Protein AF-W7MXP5-F1 (afdb_monomer)

Secondary structure (DSSP, 8-state):
-----------SSSTTSPBS-STT-EEE---EEEEEHHHH-S-HHHHTSTT---TTSEEE-SSSEEHHHHHHHTTSS-SSSTTSTTSTTTTTT---GGGGS-EEEEEEEEB---TT-EEEEE-S--BSBEEEEETTEEEE-TTTSBSTT---EEE-TTT--SEEEEEEEE----TTTS-----TTSSPPPTTTT-EE-S--EEEEE-SEEE---EEEEEE-S-GGG-SS-EEEEEEEEEEEE-SSS-EEEEEEEEEE-TTS-EEEEEEEEEEE-TT-EEEEEEEEEEES------TTTS----EEEEEEEEETTEEEEEPPPEEE----EEEEE-TTS-EEEEETTEEE---EEE----TT----HHHHHHHHHHHHHTT--EEE-

Solvent-accessible surface area (backbone atoms only — not comparable to full-atom values): 21245 Å² total; per-residue (Å²): 141,80,84,81,80,77,80,74,84,83,79,83,81,82,75,81,67,50,46,31,78,45,50,33,32,67,33,60,46,64,39,32,40,34,44,51,32,92,80,75,48,95,54,69,38,64,64,3,31,66,87,64,87,58,90,89,46,47,66,19,84,43,44,45,28,10,56,56,30,30,39,42,66,54,58,82,45,51,57,65,60,89,87,3,47,73,29,87,64,44,56,80,71,50,83,41,71,76,39,76,46,45,34,33,37,32,42,73,48,34,35,77,74,50,98,76,49,37,35,29,44,33,44,52,14,31,16,24,21,28,33,33,23,40,55,51,35,77,79,41,43,45,78,79,41,38,27,25,75,41,58,50,78,43,82,38,51,92,63,66,46,57,65,34,11,41,26,41,36,28,39,55,42,44,82,94,83,38,64,51,70,78,60,85,84,80,52,81,82,47,72,33,47,49,15,24,39,52,32,49,38,28,38,34,20,21,25,52,39,42,65,51,74,78,48,72,50,67,46,60,72,50,61,55,92,82,44,96,78,40,53,31,44,35,33,44,32,31,42,37,33,32,72,38,92,49,66,47,64,33,38,40,39,36,44,32,25,40,62,89,69,45,84,70,47,76,46,76,48,80,48,75,39,51,48,61,30,69,49,76,46,76,50,76,46,79,40,71,66,62,72,56,35,40,60,81,93,75,47,55,72,40,42,30,36,37,33,45,35,34,26,46,87,92,45,69,13,18,32,54,67,79,44,73,48,60,48,59,49,77,51,73,46,68,49,101,82,70,47,82,44,39,27,49,53,67,41,78,49,86,89,37,65,50,80,55,80,76,52,80,44,52,64,86,50,74,66,59,51,50,51,55,57,46,50,41,50,76,73,72,34,82,46,75,43,120

Structure (mmCIF, N/CA/C/O backbone):
data_AF-W7MXP5-F1
#
_entry.id   AF-W7MXP5-F1
#
loop_
_atom_site.group_PDB
_atom_site.id
_atom_site.type_symbol
_atom_site.label_atom_id
_atom_site.label_alt_id
_atom_site.label_comp_id
_atom_site.label_asym_id
_atom_site.label_entity_id
_atom_site.label_seq_id
_atom_site.pdbx_PDB_ins_code
_atom_site.Cartn_x
_atom_site.Cartn_y
_atom_site.Cartn_z
_atom_site.occupancy
_atom_site.B_iso_or_equiv
_atom_site.auth_seq_id
_atom_site.auth_comp_id
_atom_site.auth_asym_id
_atom_site.auth_atom_id
_atom_site.pdbx_PDB_model_num
ATOM 1 N N . MET A 1 1 ? 37.528 -31.551 -16.455 1.00 34.97 1 MET A N 1
ATOM 2 C CA . MET A 1 1 ? 36.136 -32.044 -16.359 1.00 34.97 1 MET A CA 1
ATOM 3 C C . MET A 1 1 ? 35.472 -31.320 -15.205 1.00 34.97 1 MET A C 1
ATOM 5 O O . MET A 1 1 ? 35.568 -31.759 -14.070 1.00 34.97 1 MET A O 1
ATOM 9 N N . THR A 1 2 ? 34.897 -30.157 -15.481 1.00 30.91 2 THR A N 1
ATOM 10 C CA . THR A 1 2 ? 34.228 -29.304 -14.494 1.00 30.91 2 THR A CA 1
ATOM 11 C C . THR A 1 2 ? 32.739 -29.361 -14.798 1.00 30.91 2 THR A C 1
ATOM 13 O O . THR A 1 2 ? 32.314 -29.047 -15.907 1.00 30.91 2 THR A O 1
ATOM 16 N N . ALA A 1 3 ? 31.976 -29.883 -13.841 1.00 29.98 3 ALA A N 1
ATOM 17 C CA . ALA A 1 3 ? 30.551 -30.130 -13.967 1.00 29.98 3 ALA A CA 1
ATOM 18 C C . ALA A 1 3 ? 29.785 -28.803 -14.047 1.00 29.98 3 ALA A C 1
ATOM 20 O O . ALA A 1 3 ? 29.815 -28.001 -13.115 1.00 29.98 3 ALA A O 1
ATOM 21 N N . PHE A 1 4 ? 29.094 -28.590 -15.164 1.00 31.03 4 PHE A N 1
ATOM 22 C CA . PHE A 1 4 ? 28.053 -27.579 -15.289 1.00 31.03 4 PHE A CA 1
ATOM 23 C C . PHE A 1 4 ? 26.874 -27.995 -14.400 1.00 31.03 4 PHE A C 1
ATOM 25 O O . PHE A 1 4 ? 26.200 -28.984 -14.686 1.00 31.03 4 PHE A O 1
ATOM 32 N N . LEU A 1 5 ? 26.622 -27.250 -13.321 1.00 33.06 5 LEU A N 1
ATOM 33 C CA . LEU A 1 5 ? 25.333 -27.294 -12.636 1.00 33.06 5 LEU A CA 1
ATOM 34 C C . LEU A 1 5 ? 24.306 -26.595 -13.534 1.00 33.06 5 LEU A C 1
ATOM 36 O O . LEU A 1 5 ? 24.202 -25.371 -13.559 1.00 33.06 5 LEU A O 1
ATOM 40 N N . THR A 1 6 ? 23.540 -27.379 -14.283 1.00 29.95 6 THR A N 1
ATOM 41 C CA . THR A 1 6 ? 22.266 -26.940 -14.853 1.00 29.95 6 THR A CA 1
ATOM 42 C C . THR A 1 6 ? 21.309 -26.608 -13.711 1.00 29.95 6 THR A C 1
ATOM 44 O O . THR A 1 6 ? 20.747 -27.506 -13.082 1.00 29.95 6 THR A O 1
ATOM 47 N N . PHE A 1 7 ? 21.116 -25.317 -13.442 1.00 34.75 7 PHE A N 1
ATOM 48 C CA . PHE A 1 7 ? 19.950 -24.829 -12.712 1.00 34.75 7 PHE A CA 1
ATOM 49 C C . PHE A 1 7 ? 18.718 -25.104 -13.583 1.00 34.75 7 PHE A C 1
ATOM 51 O O . PHE A 1 7 ? 18.437 -24.383 -14.538 1.00 34.75 7 PHE A O 1
ATOM 58 N N . LEU A 1 8 ? 18.005 -26.194 -13.295 1.00 33.94 8 LEU A N 1
ATOM 59 C CA . LEU A 1 8 ? 16.659 -26.382 -13.821 1.00 33.94 8 LEU A CA 1
ATOM 60 C C . LEU A 1 8 ? 15.770 -25.274 -13.242 1.00 33.94 8 LEU A C 1
ATOM 62 O O . LEU A 1 8 ? 15.568 -25.203 -12.030 1.00 33.94 8 LEU A O 1
ATOM 66 N N . PHE A 1 9 ? 15.228 -24.433 -14.121 1.00 36.34 9 PHE A N 1
ATOM 67 C CA . PHE A 1 9 ? 14.151 -23.501 -13.811 1.00 36.34 9 PHE A CA 1
ATOM 68 C C . PHE A 1 9 ? 12.922 -24.275 -13.313 1.00 36.34 9 PHE A C 1
ATOM 70 O O . PHE A 1 9 ? 12.105 -24.771 -14.085 1.00 36.34 9 PHE A O 1
ATOM 77 N N . LEU A 1 10 ? 12.778 -24.375 -11.994 1.00 35.78 10 LEU A N 1
ATOM 78 C CA . LEU A 1 10 ? 11.528 -24.729 -11.326 1.00 35.78 10 LEU A CA 1
ATOM 79 C C . LEU A 1 10 ? 10.696 -23.447 -11.147 1.00 35.78 10 LEU A C 1
ATOM 81 O O . LEU A 1 10 ? 10.551 -22.940 -10.041 1.00 35.78 10 LEU A O 1
ATOM 85 N N . THR A 1 11 ? 10.161 -22.882 -12.233 1.00 39.44 11 THR A N 1
ATOM 86 C CA . THR A 1 11 ? 9.322 -21.660 -12.173 1.00 39.44 11 THR A CA 1
ATOM 87 C C . THR A 1 11 ? 7.849 -21.880 -12.523 1.00 39.44 11 THR A C 1
ATOM 89 O O . THR A 1 11 ? 7.087 -20.921 -12.578 1.00 39.44 11 THR A O 1
ATOM 92 N N . ALA A 1 12 ? 7.386 -23.127 -12.667 1.00 37.94 12 ALA A N 1
ATOM 93 C CA . ALA A 1 12 ? 5.994 -23.403 -13.053 1.00 37.94 12 ALA A CA 1
ATOM 94 C C . ALA A 1 12 ? 5.038 -23.811 -11.906 1.00 37.94 12 ALA A C 1
ATOM 96 O O . ALA A 1 12 ? 3.853 -24.000 -12.156 1.00 37.94 12 ALA A O 1
ATOM 97 N N . ALA A 1 13 ? 5.491 -23.953 -10.652 1.00 36.38 13 ALA A N 1
ATOM 98 C CA . ALA A 1 13 ? 4.709 -24.671 -9.626 1.00 36.38 13 ALA A CA 1
ATOM 99 C C . ALA A 1 13 ? 4.120 -23.827 -8.470 1.00 36.38 13 ALA A C 1
ATOM 101 O O . ALA A 1 13 ? 3.529 -24.397 -7.554 1.00 36.38 13 ALA A O 1
ATOM 102 N N . ILE A 1 14 ? 4.240 -22.492 -8.474 1.00 43.97 14 ILE A N 1
ATOM 103 C CA . ILE A 1 14 ? 3.737 -21.650 -7.359 1.00 43.97 14 ILE A CA 1
ATOM 104 C C . ILE A 1 14 ? 2.346 -21.035 -7.642 1.00 43.97 14 ILE A C 1
ATOM 106 O O . ILE A 1 14 ? 1.658 -20.605 -6.715 1.00 43.97 14 ILE A O 1
ATOM 110 N N . TYR A 1 15 ? 1.851 -21.065 -8.883 1.00 56.19 15 TYR A N 1
ATOM 111 C CA . TYR A 1 15 ? 0.703 -20.241 -9.310 1.00 56.19 15 TYR A CA 1
ATOM 112 C C . TYR A 1 15 ? -0.661 -20.938 -9.364 1.00 56.19 15 TYR A C 1
ATOM 114 O O . TYR A 1 15 ? -1.558 -20.482 -10.070 1.00 56.19 15 TYR A O 1
ATOM 122 N N . ASP A 1 16 ? -0.857 -22.018 -8.604 1.00 64.75 16 ASP A N 1
ATOM 123 C CA . ASP A 1 16 ? -2.098 -22.803 -8.705 1.00 64.75 16 ASP A CA 1
ATOM 124 C C . ASP A 1 16 ? -3.164 -22.452 -7.650 1.00 64.75 16 ASP A C 1
ATOM 126 O O . ASP A 1 16 ? -4.319 -22.876 -7.739 1.00 64.75 16 ASP A O 1
ATOM 130 N N . LYS A 1 17 ? -2.813 -21.650 -6.635 1.00 86.56 17 LYS A N 1
ATOM 131 C CA . LYS A 1 17 ? -3.762 -21.279 -5.577 1.00 86.56 17 LYS A CA 1
ATOM 132 C C . LYS A 1 17 ? -4.611 -20.073 -5.994 1.00 86.56 17 LYS A C 1
ATOM 134 O O . LYS A 1 17 ? -4.051 -19.056 -6.401 1.00 86.56 17 LYS A O 1
ATOM 139 N N . PRO A 1 18 ? -5.949 -20.144 -5.858 1.00 93.69 18 PRO A N 1
ATOM 140 C CA . PRO A 1 18 ? -6.801 -18.994 -6.114 1.00 93.69 18 PRO A CA 1
ATOM 141 C C . PRO A 1 18 ? -6.490 -17.853 -5.138 1.00 93.69 18 PRO A C 1
ATOM 143 O O . PRO A 1 18 ? -6.219 -18.095 -3.961 1.00 93.69 18 PRO A O 1
ATOM 146 N N . LEU A 1 19 ? -6.555 -16.616 -5.627 1.00 96.31 19 LEU A N 1
ATOM 147 C CA . LEU A 1 19 ? -6.454 -15.412 -4.803 1.00 96.31 19 LEU A CA 1
ATOM 148 C C . LEU A 1 19 ? -7.795 -15.120 -4.112 1.00 96.31 19 LEU A C 1
ATOM 150 O O . LEU A 1 19 ? -8.854 -15.556 -4.569 1.00 96.31 19 LEU A O 1
ATOM 154 N N . ALA A 1 20 ? -7.750 -14.355 -3.019 1.00 94.56 20 ALA A N 1
ATOM 155 C CA . ALA A 1 20 ? -8.913 -13.801 -2.327 1.00 94.56 20 ALA A CA 1
ATOM 156 C C . ALA A 1 20 ? -9.969 -14.860 -1.946 1.00 94.56 20 ALA A C 1
ATOM 158 O O . ALA A 1 20 ? -11.163 -14.714 -2.200 1.00 94.56 20 ALA A O 1
ATOM 159 N N . THR A 1 21 ? -9.526 -15.960 -1.336 1.00 93.88 21 THR A N 1
ATOM 160 C CA . THR A 1 21 ? -10.327 -17.191 -1.173 1.00 93.88 21 THR A CA 1
ATOM 161 C C . THR A 1 21 ? -11.456 -17.119 -0.148 1.00 93.88 21 THR A C 1
ATOM 163 O O . THR A 1 21 ? -12.366 -17.947 -0.183 1.00 93.88 21 THR A O 1
ATOM 166 N N . TRP A 1 22 ? -11.461 -16.126 0.741 1.00 93.94 22 TRP A N 1
ATOM 167 C CA . TRP A 1 22 ? -12.543 -15.900 1.702 1.00 93.94 22 TRP A CA 1
ATOM 168 C C . TRP A 1 22 ? -12.867 -14.407 1.840 1.00 93.94 22 TRP A C 1
ATOM 170 O O . TRP A 1 22 ? -12.091 -13.557 1.404 1.00 93.94 22 TRP A O 1
ATOM 180 N N . PRO A 1 23 ? -14.040 -14.045 2.380 1.00 95.56 23 PRO A N 1
ATOM 181 C CA . PRO A 1 23 ? -14.443 -12.645 2.496 1.00 95.56 23 PRO A CA 1
ATOM 182 C C . PRO A 1 23 ? -13.490 -11.877 3.408 1.00 95.56 23 PRO A C 1
ATOM 184 O O . PRO A 1 23 ? -13.128 -12.383 4.463 1.00 95.56 23 PRO A O 1
ATOM 187 N N . GLY A 1 24 ? -13.074 -10.684 2.994 1.00 94.62 24 GLY A N 1
ATOM 188 C CA . GLY A 1 24 ? -12.049 -9.869 3.647 1.00 94.62 24 GLY A CA 1
ATOM 189 C C . GLY A 1 24 ? -10.607 -10.250 3.315 1.00 94.62 24 GLY A C 1
ATOM 190 O O . GLY A 1 24 ? -9.696 -9.474 3.595 1.00 94.62 24 GLY A O 1
ATOM 191 N N . LYS A 1 25 ? -10.372 -11.401 2.666 1.00 95.12 25 LYS A N 1
ATOM 192 C CA . LYS A 1 25 ? -9.040 -11.748 2.169 1.00 95.12 25 LYS A CA 1
ATOM 193 C C . LYS A 1 25 ? -8.654 -10.800 1.041 1.00 95.12 25 LYS A C 1
ATOM 195 O O . LYS A 1 25 ? -9.406 -10.622 0.082 1.00 95.12 25 LYS A O 1
ATOM 200 N N . GLN A 1 26 ? -7.467 -10.228 1.184 1.00 95.19 26 GLN A N 1
ATOM 201 C CA . GLN A 1 26 ? -6.801 -9.389 0.206 1.00 95.19 26 GLN A CA 1
ATOM 202 C C . GLN A 1 26 ? -5.451 -10.035 -0.106 1.00 95.19 26 GLN A C 1
ATOM 204 O O . GLN A 1 26 ? -4.654 -10.255 0.808 1.00 95.19 26 GLN A O 1
ATOM 209 N N . ASP A 1 27 ? -5.225 -10.373 -1.371 1.00 97.12 27 ASP A N 1
ATOM 210 C CA . ASP A 1 27 ? -3.981 -10.982 -1.841 1.00 97.12 27 ASP A CA 1
ATOM 211 C C . ASP A 1 27 ? -3.357 -10.116 -2.931 1.00 97.12 27 ASP A C 1
ATOM 213 O O . ASP A 1 27 ? -4.060 -9.622 -3.814 1.00 97.12 27 ASP A O 1
ATOM 217 N N . ALA A 1 28 ? -2.042 -9.914 -2.856 1.00 97.25 28 ALA A N 1
ATOM 218 C CA . ALA A 1 28 ? -1.290 -9.222 -3.893 1.00 97.25 28 ALA A CA 1
ATOM 219 C C . ALA A 1 28 ? -1.193 -10.076 -5.159 1.00 97.25 28 ALA A C 1
ATOM 221 O O . ALA A 1 28 ? -1.107 -11.304 -5.085 1.00 97.25 28 ALA A O 1
ATOM 222 N N . ILE A 1 29 ? -1.165 -9.413 -6.314 1.00 97.88 29 ILE A N 1
ATOM 223 C CA . ILE A 1 29 ? -0.687 -10.030 -7.548 1.00 97.88 29 ILE A CA 1
ATOM 224 C C . ILE A 1 29 ? 0.776 -10.440 -7.308 1.00 97.88 29 ILE A C 1
ATOM 226 O O . ILE A 1 29 ? 1.574 -9.582 -6.941 1.00 97.88 29 ILE A O 1
ATOM 230 N N . PRO A 1 30 ? 1.132 -11.731 -7.420 1.00 96.19 30 PRO A N 1
ATOM 231 C CA . PRO A 1 30 ? 2.368 -12.236 -6.817 1.00 96.19 30 PRO A CA 1
ATOM 232 C C . PRO A 1 30 ? 3.638 -11.972 -7.637 1.00 96.19 30 PRO A C 1
ATOM 234 O O . PRO A 1 30 ? 4.730 -11.989 -7.076 1.00 96.19 30 PRO A O 1
ATOM 237 N N . ASN A 1 31 ? 3.508 -11.784 -8.949 1.00 97.44 31 ASN A N 1
ATOM 238 C CA . ASN A 1 31 ? 4.609 -11.630 -9.901 1.00 97.44 31 ASN A CA 1
ATOM 239 C C . ASN A 1 31 ? 4.117 -10.909 -11.160 1.00 97.44 31 ASN A C 1
ATOM 241 O O . ASN A 1 31 ? 2.904 -10.749 -11.344 1.00 97.44 31 ASN A O 1
ATOM 245 N N . TRP A 1 32 ? 5.048 -10.575 -12.051 1.00 98.50 32 TRP A N 1
ATOM 246 C CA . TRP A 1 32 ? 4.729 -9.949 -13.325 1.00 98.50 32 TRP A CA 1
ATOM 247 C C . TRP A 1 32 ? 5.527 -10.538 -14.485 1.00 98.50 32 TRP A C 1
ATOM 249 O O . TRP A 1 32 ? 6.757 -10.546 -14.458 1.00 98.50 32 TRP A O 1
ATOM 259 N N . ASP A 1 33 ? 4.811 -10.909 -15.544 1.00 98.69 33 ASP A N 1
ATOM 260 C CA . ASP A 1 33 ? 5.375 -10.973 -16.887 1.00 98.69 33 ASP A CA 1
ATOM 261 C C . ASP A 1 33 ? 5.324 -9.562 -17.470 1.00 98.69 33 ASP A C 1
ATOM 263 O O . ASP A 1 33 ? 4.262 -8.937 -17.459 1.00 98.69 33 ASP A O 1
ATOM 267 N N . PHE A 1 34 ? 6.422 -9.021 -17.984 1.00 98.62 34 PHE A N 1
ATOM 268 C CA . PHE A 1 34 ? 6.427 -7.640 -18.465 1.00 98.62 34 PHE A CA 1
ATOM 269 C C . PHE A 1 34 ? 7.252 -7.443 -19.735 1.00 98.62 34 PHE A C 1
ATOM 271 O O . PHE A 1 34 ? 8.205 -8.166 -20.014 1.00 98.62 34 PHE A O 1
ATOM 278 N N . GLN A 1 35 ? 6.833 -6.486 -20.564 1.00 98.19 35 GLN A N 1
ATOM 279 C CA . GLN A 1 35 ? 7.491 -6.193 -21.838 1.00 98.19 35 GLN A CA 1
ATOM 280 C C . GLN A 1 35 ? 7.094 -4.808 -22.367 1.00 98.19 35 GLN A C 1
ATOM 282 O O . GLN A 1 35 ? 6.032 -4.273 -22.038 1.00 98.19 35 GLN A O 1
ATOM 287 N N . GLN A 1 36 ? 7.927 -4.234 -23.235 1.00 97.88 36 GLN A N 1
ATOM 288 C CA . GLN A 1 36 ? 7.566 -3.054 -24.019 1.00 97.88 36 GLN A CA 1
ATOM 289 C C . GLN A 1 36 ? 6.333 -3.347 -24.873 1.00 97.88 36 GLN A C 1
ATOM 291 O O . GLN A 1 36 ? 6.304 -4.332 -25.614 1.00 97.88 36 GLN A O 1
ATOM 296 N N . LEU A 1 37 ? 5.332 -2.462 -24.841 1.00 97.19 37 LEU A N 1
ATOM 297 C CA . LEU A 1 37 ? 4.074 -2.677 -25.564 1.00 97.19 37 LEU A CA 1
ATOM 298 C C . LEU A 1 37 ? 4.307 -2.889 -27.071 1.00 97.19 37 LEU A C 1
ATOM 300 O O . LEU A 1 37 ? 3.682 -3.754 -27.685 1.00 97.19 37 LEU A O 1
ATOM 304 N N . CYS A 1 38 ? 5.248 -2.142 -27.656 1.00 95.19 38 CYS A N 1
ATOM 305 C CA . CYS A 1 38 ? 5.576 -2.202 -29.082 1.00 95.19 38 CYS A CA 1
ATOM 306 C C . CYS A 1 38 ? 6.103 -3.567 -29.553 1.00 95.19 38 CYS A C 1
ATOM 308 O O . CYS A 1 38 ? 5.984 -3.868 -30.739 1.00 95.19 38 CYS A O 1
ATOM 310 N N . LYS A 1 39 ? 6.642 -4.394 -28.649 1.00 96.19 39 LYS A N 1
ATOM 311 C CA . LYS A 1 39 ? 7.158 -5.732 -28.964 1.00 96.19 39 LYS A CA 1
ATOM 312 C C . LYS A 1 39 ? 6.086 -6.819 -28.932 1.00 96.19 39 LYS A C 1
ATOM 314 O O . LYS A 1 39 ? 6.329 -7.903 -29.446 1.00 96.19 39 LYS A O 1
ATOM 319 N N . VAL A 1 40 ? 4.927 -6.554 -28.323 1.00 95.12 40 VAL A N 1
ATOM 320 C CA . VAL A 1 40 ? 3.973 -7.620 -27.970 1.00 95.12 40 VAL A CA 1
ATOM 321 C C . VAL A 1 40 ? 2.588 -7.444 -28.571 1.00 95.12 40 VAL A C 1
ATOM 323 O O . VAL A 1 40 ? 1.967 -8.437 -28.932 1.00 95.12 40 VAL A O 1
ATOM 326 N N . SER A 1 41 ? 2.067 -6.219 -28.696 1.00 90.44 41 SER A N 1
ATOM 327 C CA . SER A 1 41 ? 0.745 -6.007 -29.297 1.00 90.44 41 SER A CA 1
ATOM 328 C C . SER A 1 41 ? 0.435 -4.532 -29.541 1.00 90.44 41 SER A C 1
ATOM 330 O O . SER A 1 41 ? 0.835 -3.658 -28.777 1.00 90.44 41 SER A O 1
ATOM 332 N N . LYS A 1 42 ? -0.397 -4.257 -30.553 1.00 85.38 42 LYS A N 1
ATOM 3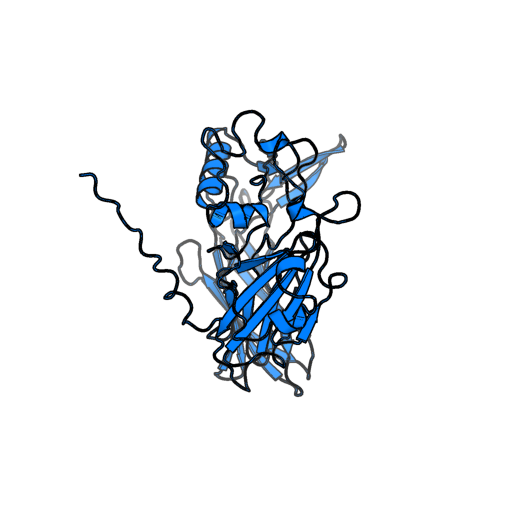33 C CA . LYS A 1 42 ? -1.090 -2.962 -30.705 1.00 85.38 42 LYS A CA 1
ATOM 334 C C . LYS A 1 42 ? -2.437 -2.911 -29.970 1.00 85.38 42 LYS A C 1
ATOM 336 O O . LYS A 1 42 ? -2.990 -1.834 -29.784 1.00 85.38 42 LYS A O 1
ATOM 341 N N . ASN A 1 43 ? -2.967 -4.060 -29.551 1.00 94.25 43 ASN A N 1
ATOM 342 C CA . ASN A 1 43 ? -4.212 -4.192 -28.801 1.00 94.25 43 ASN A CA 1
ATOM 343 C C . ASN A 1 43 ? -3.907 -4.646 -27.365 1.00 94.25 43 ASN A C 1
ATOM 345 O O . ASN A 1 43 ? -3.790 -5.842 -27.093 1.00 94.25 43 ASN A O 1
ATOM 349 N N . THR A 1 44 ? -3.774 -3.687 -26.445 1.00 95.62 44 THR A N 1
ATOM 350 C CA . THR A 1 44 ? -3.479 -3.964 -25.028 1.00 95.62 44 THR A CA 1
ATOM 351 C C . THR A 1 44 ? -4.588 -4.765 -24.345 1.00 95.62 44 THR A C 1
ATOM 353 O O . THR A 1 44 ? -4.289 -5.619 -23.517 1.00 95.62 44 THR A O 1
ATOM 356 N N . ALA A 1 45 ? -5.856 -4.553 -24.712 1.00 97.38 45 ALA A N 1
ATOM 357 C CA . ALA A 1 45 ? -6.969 -5.271 -24.096 1.00 97.38 45 ALA A CA 1
ATOM 358 C C . ALA A 1 45 ? -6.865 -6.786 -24.334 1.00 97.38 45 ALA A C 1
ATOM 360 O O . ALA A 1 45 ? -7.055 -7.560 -23.399 1.00 97.38 45 ALA A O 1
ATOM 361 N N . ALA A 1 46 ? -6.470 -7.210 -25.538 1.00 97.50 46 ALA A N 1
ATOM 362 C CA . ALA A 1 46 ? -6.287 -8.627 -25.864 1.00 97.50 46 ALA A CA 1
ATOM 363 C C . ALA A 1 46 ? -5.205 -9.317 -25.009 1.00 97.50 46 ALA A C 1
ATOM 365 O O . ALA A 1 46 ? -5.321 -10.505 -24.727 1.00 97.50 46 ALA A O 1
ATOM 366 N N . LEU A 1 47 ? -4.193 -8.579 -24.533 1.00 97.94 47 LEU A N 1
ATOM 367 C CA . LEU A 1 47 ? -3.157 -9.123 -23.643 1.00 97.94 47 LEU A CA 1
ATOM 368 C C . LEU A 1 47 ? -3.711 -9.523 -22.264 1.00 97.94 47 LEU A C 1
ATOM 370 O O . LEU A 1 47 ? -3.105 -10.332 -21.563 1.00 97.94 47 LEU A O 1
ATOM 374 N N . SER A 1 48 ? -4.861 -8.963 -21.873 1.00 98.31 48 SER A N 1
ATOM 375 C CA . SER A 1 48 ? -5.548 -9.289 -20.618 1.00 98.31 48 SER A CA 1
ATOM 376 C C . SER A 1 48 ? -6.497 -10.483 -20.730 1.00 98.31 48 SER A C 1
ATOM 378 O O . SER A 1 48 ? -7.246 -10.744 -19.795 1.00 98.31 48 SER A O 1
ATOM 380 N N . GLU A 1 49 ? -6.494 -11.227 -21.838 1.00 98.00 49 GLU A N 1
ATOM 381 C CA . GLU A 1 49 ? -7.179 -12.521 -21.887 1.00 98.00 49 GLU A CA 1
ATOM 382 C C . GLU A 1 49 ? -6.297 -13.637 -21.279 1.00 98.00 49 GLU A C 1
ATOM 384 O O . GLU A 1 49 ? -5.061 -13.623 -21.409 1.00 98.00 49 GLU A O 1
ATOM 389 N N . PRO A 1 50 ? -6.897 -14.617 -20.578 1.00 97.00 50 PRO A N 1
ATOM 390 C CA . PRO A 1 50 ? -6.192 -15.828 -20.170 1.00 97.00 50 PRO A CA 1
A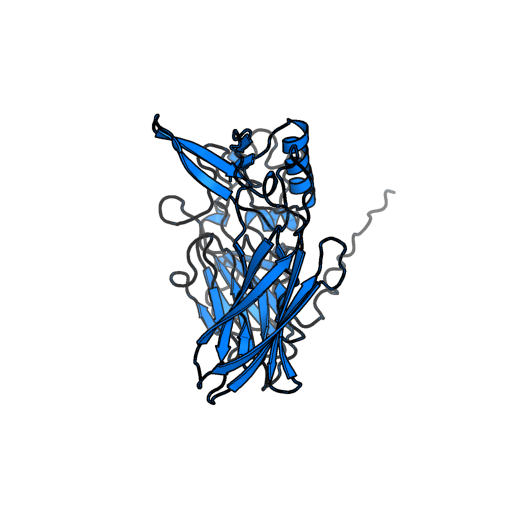TOM 391 C C . PRO A 1 50 ? -5.623 -16.593 -21.374 1.00 97.00 50 PRO A C 1
ATOM 393 O O . PRO A 1 50 ? -6.231 -16.626 -22.441 1.00 97.00 50 PRO A O 1
ATOM 396 N N . GLY A 1 51 ? -4.470 -17.239 -21.191 1.00 95.69 51 GLY A N 1
ATOM 397 C CA . GLY A 1 51 ? -3.835 -18.073 -22.219 1.00 95.69 51 GLY A CA 1
ATOM 398 C C . GLY A 1 51 ? -2.951 -17.331 -23.227 1.00 95.69 51 GLY A C 1
ATOM 399 O O . GLY A 1 51 ? -2.417 -17.969 -24.129 1.00 95.69 51 GLY A O 1
ATOM 400 N N . VAL A 1 52 ? -2.765 -16.014 -23.084 1.00 96.44 52 VAL A N 1
ATOM 401 C CA . VAL A 1 52 ? -1.744 -15.272 -23.845 1.00 96.44 52 VAL A CA 1
ATOM 402 C C . VAL A 1 52 ? -0.358 -15.808 -23.494 1.00 96.44 52 VAL A C 1
ATOM 404 O O . VAL A 1 52 ? -0.008 -15.876 -22.314 1.00 96.44 52 VAL A O 1
ATOM 407 N N . ASP A 1 53 ? 0.409 -16.158 -24.526 1.00 96.19 53 ASP A N 1
ATOM 408 C CA . ASP A 1 53 ? 1.784 -16.629 -24.394 1.00 96.19 53 ASP A CA 1
ATOM 409 C C . ASP A 1 53 ? 2.723 -15.474 -24.024 1.00 96.19 53 ASP A C 1
ATOM 411 O O . ASP A 1 53 ? 2.824 -14.468 -24.734 1.00 96.19 53 ASP A O 1
ATOM 415 N N . THR A 1 54 ? 3.386 -15.623 -22.883 1.00 97.50 54 THR A N 1
ATOM 416 C CA . THR A 1 54 ? 4.362 -14.678 -22.341 1.00 97.50 54 THR A CA 1
ATOM 417 C C . THR A 1 54 ? 5.760 -15.277 -22.257 1.00 97.50 54 THR A C 1
ATOM 419 O O . THR A 1 54 ? 6.631 -14.653 -21.670 1.00 97.50 54 THR A O 1
ATOM 422 N N . SER A 1 55 ? 6.031 -16.444 -22.857 1.00 96.44 55 SER A N 1
ATOM 423 C CA . SER A 1 55 ? 7.318 -17.138 -22.690 1.00 96.44 55 SER A CA 1
ATOM 424 C C . SER A 1 55 ? 8.536 -16.345 -23.179 1.00 96.44 55 SER A C 1
ATOM 426 O O . SER A 1 55 ? 9.663 -16.646 -22.801 1.00 96.44 55 SER A O 1
ATOM 428 N N . SER A 1 56 ? 8.328 -15.372 -24.071 1.00 96.38 56 SER A N 1
ATOM 429 C CA . SER A 1 56 ? 9.371 -14.478 -24.587 1.00 96.38 56 SER A CA 1
ATOM 430 C C . SER A 1 56 ? 9.437 -13.130 -23.855 1.00 96.38 56 SER A C 1
ATOM 432 O O . SER A 1 56 ? 10.074 -12.195 -24.349 1.00 96.38 56 SER A O 1
ATOM 434 N N . TRP A 1 57 ? 8.679 -12.961 -22.772 1.00 98.31 57 TRP A N 1
ATOM 435 C CA . TRP A 1 57 ? 8.644 -11.730 -21.985 1.00 98.31 57 TRP A CA 1
ATOM 436 C C . TRP A 1 57 ? 9.684 -11.797 -20.864 1.00 98.31 57 TRP A C 1
ATOM 438 O O . TRP A 1 57 ? 10.333 -12.817 -20.650 1.00 98.31 57 TRP A O 1
ATOM 448 N N . HIS A 1 58 ? 9.854 -10.682 -20.164 1.00 98.56 58 HIS A N 1
ATOM 449 C CA . HIS A 1 58 ? 10.573 -10.659 -18.898 1.00 98.56 58 HIS A CA 1
ATOM 450 C C . HIS A 1 58 ? 9.663 -11.211 -17.789 1.00 98.56 58 HIS A C 1
ATOM 452 O O . HIS A 1 58 ? 8.447 -11.020 -17.849 1.00 98.56 58 HIS A O 1
ATOM 458 N N . HIS A 1 59 ? 10.232 -11.878 -16.787 1.00 98.31 59 HIS A N 1
ATOM 459 C CA . HIS A 1 59 ? 9.529 -12.613 -15.734 1.00 98.31 59 HIS A CA 1
ATOM 460 C C . HIS A 1 59 ? 10.061 -12.220 -14.349 1.00 98.31 59 HIS A C 1
ATOM 462 O O . HIS A 1 59 ? 10.957 -12.859 -13.796 1.00 98.31 59 HIS A O 1
ATOM 468 N N . ALA A 1 60 ? 9.472 -11.187 -13.747 1.00 98.06 60 ALA A N 1
ATOM 469 C CA . ALA A 1 60 ? 9.883 -10.692 -12.438 1.00 98.06 60 ALA A CA 1
ATOM 470 C C . ALA A 1 60 ? 9.132 -11.414 -11.300 1.00 98.06 60 ALA A C 1
ATOM 472 O O . ALA A 1 60 ? 7.909 -11.265 -11.181 1.00 98.06 60 ALA A O 1
ATOM 473 N N . PRO A 1 61 ? 9.827 -12.147 -10.404 1.00 96.88 61 PRO A N 1
ATOM 474 C CA . PRO A 1 61 ? 9.206 -12.932 -9.333 1.00 96.88 61 PRO A CA 1
ATOM 475 C C . PRO A 1 61 ? 8.834 -12.077 -8.105 1.00 96.88 61 PRO A C 1
ATOM 477 O O . PRO A 1 61 ? 9.043 -12.484 -6.962 1.00 96.88 61 PRO A O 1
ATOM 480 N N . VAL A 1 62 ? 8.310 -10.869 -8.327 1.00 96.94 62 VAL A N 1
ATOM 481 C CA . VAL A 1 62 ? 7.969 -9.900 -7.276 1.00 96.94 62 VAL A CA 1
ATOM 482 C C . VAL A 1 62 ? 6.613 -9.248 -7.544 1.00 96.94 62 VAL A C 1
ATOM 484 O O . VAL A 1 62 ? 6.256 -8.967 -8.685 1.00 96.94 62 VAL A O 1
ATOM 487 N N . SER A 1 63 ? 5.858 -8.960 -6.483 1.00 97.00 63 SER A N 1
ATOM 488 C CA . SER A 1 63 ? 4.502 -8.396 -6.575 1.00 97.00 63 SER A CA 1
ATOM 489 C C . SER A 1 63 ? 4.461 -6.912 -6.948 1.00 97.00 63 SER A C 1
ATOM 491 O O . SER A 1 63 ? 3.442 -6.402 -7.420 1.00 97.00 63 SER A O 1
ATOM 493 N N . ARG A 1 64 ? 5.575 -6.208 -6.737 1.00 97.06 64 ARG A N 1
ATOM 494 C CA . ARG A 1 64 ? 5.732 -4.773 -6.968 1.00 97.06 64 ARG A CA 1
ATOM 495 C C . ARG A 1 64 ? 7.156 -4.462 -7.409 1.00 97.06 64 ARG A C 1
ATOM 497 O O . ARG A 1 64 ? 8.109 -4.933 -6.792 1.00 97.06 64 ARG A O 1
ATOM 504 N N . CYS A 1 65 ? 7.288 -3.668 -8.460 1.00 98.00 65 CYS A N 1
ATOM 505 C CA . CYS A 1 65 ? 8.557 -3.172 -8.969 1.00 98.00 65 CYS A CA 1
ATOM 506 C C . CYS A 1 65 ? 8.334 -2.038 -9.980 1.00 98.00 65 CYS A C 1
ATOM 508 O O . CYS A 1 65 ? 7.348 -2.025 -10.725 1.00 98.00 65 CYS A O 1
ATOM 510 N N . THR A 1 66 ? 9.268 -1.085 -10.025 1.00 98.38 66 THR A N 1
ATOM 511 C CA . THR A 1 66 ? 9.453 -0.235 -11.214 1.00 98.38 66 THR A CA 1
ATOM 512 C C . THR A 1 66 ? 10.013 -1.085 -12.357 1.00 98.38 66 THR A C 1
ATOM 514 O O . THR A 1 66 ? 10.407 -2.226 -12.124 1.00 98.38 66 THR A O 1
ATOM 517 N N . LEU A 1 67 ? 10.063 -0.582 -13.588 1.00 98.56 67 LEU A N 1
ATOM 518 C CA . LEU A 1 67 ? 10.580 -1.345 -14.729 1.00 98.56 67 LEU A CA 1
ATOM 519 C C . LEU A 1 67 ? 12.019 -1.813 -14.488 1.00 98.56 67 LEU A C 1
ATOM 521 O O . LEU A 1 67 ? 12.314 -2.998 -14.644 1.00 98.56 67 LEU A O 1
ATOM 525 N N . MET A 1 68 ? 12.889 -0.914 -14.023 1.00 98.19 68 MET A N 1
ATOM 526 C CA . MET A 1 68 ? 14.256 -1.260 -13.638 1.00 98.19 68 MET A CA 1
ATOM 527 C C . MET A 1 68 ? 14.273 -2.197 -12.428 1.00 98.19 68 MET A C 1
ATOM 529 O O . MET A 1 68 ? 15.009 -3.180 -12.423 1.00 98.19 68 MET A O 1
ATOM 533 N N . GLY A 1 69 ? 13.420 -1.956 -11.428 1.00 98.12 69 GLY A N 1
ATOM 534 C CA . GLY A 1 69 ? 13.277 -2.855 -10.283 1.00 98.12 69 GLY A CA 1
ATOM 535 C C . GLY A 1 69 ? 12.918 -4.290 -10.689 1.00 98.12 69 GLY A C 1
ATOM 536 O O . GLY A 1 69 ? 13.443 -5.233 -10.103 1.00 98.12 69 GLY A O 1
ATOM 537 N N . CYS A 1 70 ? 12.072 -4.469 -11.708 1.00 98.62 70 CYS A N 1
ATOM 538 C CA . CYS A 1 70 ? 11.689 -5.784 -12.218 1.00 98.62 70 CYS A CA 1
ATOM 539 C C . CYS A 1 70 ? 12.853 -6.453 -12.961 1.00 98.62 70 CYS A C 1
ATOM 541 O O . CYS A 1 70 ? 13.129 -7.622 -12.713 1.00 98.62 70 CYS A O 1
ATOM 543 N N . LEU A 1 71 ? 13.560 -5.702 -13.817 1.00 98.56 71 LEU A N 1
ATOM 544 C CA . LEU A 1 71 ? 14.728 -6.186 -14.571 1.00 98.56 71 LEU A CA 1
ATOM 545 C C . LEU A 1 71 ? 15.884 -6.592 -13.642 1.00 98.56 71 LEU A C 1
ATOM 547 O O . LEU A 1 71 ? 16.579 -7.571 -13.904 1.00 98.56 71 LEU A O 1
ATOM 551 N N . LEU A 1 72 ? 16.057 -5.879 -12.525 1.00 98.19 72 LEU A N 1
ATOM 552 C CA . LEU A 1 72 ? 16.976 -6.262 -11.452 1.00 98.19 72 LEU A CA 1
ATOM 553 C C . LEU A 1 72 ? 16.499 -7.524 -10.717 1.00 98.19 72 LEU A C 1
ATOM 555 O O . LEU A 1 72 ? 17.300 -8.408 -10.436 1.00 98.19 72 LEU A O 1
ATOM 559 N N . ALA A 1 73 ? 15.202 -7.625 -10.407 1.00 97.81 73 ALA A N 1
ATOM 560 C CA . ALA A 1 73 ? 14.645 -8.760 -9.669 1.00 97.81 73 ALA A CA 1
ATOM 561 C C . ALA A 1 73 ? 14.713 -10.089 -10.443 1.00 97.81 73 ALA A C 1
ATOM 563 O O . ALA A 1 73 ? 14.834 -11.143 -9.822 1.00 97.81 73 ALA A O 1
ATOM 564 N N . GLU A 1 74 ? 14.639 -10.055 -11.776 1.00 97.06 74 GLU A N 1
ATOM 565 C CA . GLU A 1 74 ? 14.815 -11.245 -12.622 1.00 97.06 74 GLU A CA 1
ATOM 566 C C . GLU A 1 74 ? 16.279 -11.527 -13.011 1.00 97.06 74 GLU A C 1
ATOM 568 O O . GLU A 1 74 ? 16.565 -12.577 -13.582 1.00 97.06 74 GLU A O 1
ATOM 573 N N . GLY A 1 75 ? 17.204 -10.609 -12.708 1.00 96.88 75 GLY A N 1
ATOM 574 C CA . GLY A 1 75 ? 18.636 -10.775 -12.967 1.00 96.88 75 GLY A CA 1
ATOM 575 C C . GLY A 1 75 ? 19.121 -10.342 -14.355 1.00 96.88 75 GLY A C 1
ATOM 576 O O . GLY A 1 75 ? 20.262 -10.637 -14.700 1.00 96.88 75 GLY A O 1
ATOM 577 N N . THR A 1 76 ? 18.308 -9.626 -15.143 1.00 97.00 76 THR A N 1
ATOM 578 C CA . THR A 1 76 ? 18.748 -9.025 -16.421 1.00 97.00 76 THR A CA 1
ATOM 579 C C . THR A 1 76 ? 19.843 -7.977 -16.196 1.00 97.00 76 THR A C 1
ATOM 581 O O . THR A 1 76 ? 20.759 -7.849 -17.007 1.00 97.00 76 THR A O 1
ATOM 584 N N . TYR A 1 77 ? 19.774 -7.258 -15.073 1.00 97.25 77 TYR A N 1
ATOM 585 C CA . TYR A 1 77 ? 20.810 -6.329 -14.619 1.00 97.25 77 TYR A CA 1
ATOM 586 C C . TYR A 1 77 ? 21.215 -6.629 -13.173 1.00 97.25 77 TYR A C 1
ATOM 588 O O . TYR A 1 77 ? 20.467 -7.257 -12.423 1.00 97.25 77 TYR A O 1
ATOM 596 N N . ALA A 1 78 ? 22.377 -6.119 -12.764 1.00 96.38 78 ALA A N 1
ATOM 597 C CA . ALA A 1 78 ? 22.868 -6.178 -11.391 1.00 96.38 78 ALA A CA 1
ATOM 598 C C . ALA A 1 78 ? 23.148 -4.769 -10.852 1.00 96.38 78 ALA A C 1
ATOM 600 O O . ALA A 1 78 ? 23.493 -3.857 -11.604 1.00 96.38 78 ALA A O 1
ATOM 601 N N . THR A 1 79 ? 23.014 -4.576 -9.539 1.00 96.12 79 THR A N 1
ATOM 602 C CA . THR A 1 79 ? 23.423 -3.322 -8.885 1.00 96.12 79 THR A CA 1
ATOM 603 C C . THR A 1 79 ? 24.914 -3.282 -8.583 1.00 96.12 79 THR A C 1
ATOM 605 O O . THR A 1 79 ? 25.537 -2.237 -8.741 1.00 96.12 79 THR A O 1
ATOM 608 N N . ASP A 1 80 ? 25.486 -4.422 -8.208 1.00 95.50 80 ASP A N 1
ATOM 609 C CA . ASP A 1 80 ? 26.851 -4.547 -7.702 1.00 95.50 80 ASP A CA 1
ATOM 610 C C . ASP A 1 80 ? 27.770 -5.294 -8.682 1.00 95.50 80 ASP A C 1
ATOM 612 O O . ASP A 1 80 ? 27.313 -5.939 -9.626 1.00 95.50 80 ASP A O 1
ATOM 616 N N . GLY A 1 81 ? 29.080 -5.236 -8.428 1.00 96.00 81 GLY A N 1
ATOM 617 C CA . GLY A 1 81 ? 30.114 -5.827 -9.285 1.00 96.00 81 GLY A CA 1
ATOM 618 C C . GLY A 1 81 ? 30.597 -4.884 -10.398 1.00 96.00 81 GLY A C 1
ATOM 619 O O . GLY A 1 81 ? 30.080 -3.778 -10.520 1.00 96.00 81 GLY A O 1
ATOM 620 N N . PRO A 1 82 ? 31.599 -5.288 -11.204 1.00 95.56 82 PRO A N 1
ATOM 621 C CA . PRO A 1 82 ? 32.211 -4.418 -12.219 1.00 95.56 82 PRO A CA 1
ATOM 622 C C . PRO A 1 82 ? 31.235 -3.909 -13.292 1.00 95.56 82 PRO A C 1
ATOM 624 O O . PRO A 1 82 ? 31.376 -2.784 -13.762 1.00 95.56 82 PRO A O 1
ATOM 627 N N . ASP A 1 83 ? 30.221 -4.710 -13.628 1.00 94.06 83 ASP A N 1
ATOM 628 C CA . ASP A 1 83 ? 29.155 -4.353 -14.578 1.00 94.06 83 ASP A CA 1
ATOM 629 C C . ASP A 1 83 ? 27.882 -3.844 -13.871 1.00 94.06 83 ASP A C 1
ATOM 631 O O . ASP A 1 83 ? 26.852 -3.606 -14.502 1.00 94.06 83 ASP A O 1
ATOM 635 N N . GLY A 1 84 ? 27.925 -3.706 -12.541 1.00 97.06 84 GLY A N 1
ATOM 636 C CA . GLY A 1 84 ? 26.793 -3.278 -11.731 1.00 97.06 84 GLY A CA 1
ATOM 637 C C . GLY A 1 84 ? 26.482 -1.797 -11.912 1.00 97.06 84 GLY A C 1
ATOM 638 O O . GLY A 1 84 ? 27.382 -0.977 -12.103 1.00 97.06 84 GLY A O 1
ATOM 639 N N . LEU A 1 85 ? 25.203 -1.432 -11.806 1.00 96.94 85 LEU A N 1
ATOM 640 C CA . LEU A 1 85 ? 24.749 -0.044 -11.964 1.00 96.94 85 LEU A CA 1
ATOM 641 C C . LEU A 1 85 ? 25.406 0.934 -10.975 1.00 96.94 85 LEU A C 1
ATOM 643 O O . LEU A 1 85 ? 25.503 2.118 -11.276 1.00 96.94 85 LEU A O 1
ATOM 647 N N . TRP A 1 86 ? 25.849 0.473 -9.805 1.00 96.25 86 TRP A N 1
ATOM 648 C CA . TRP A 1 86 ? 26.502 1.318 -8.798 1.00 96.25 86 TRP A CA 1
ATOM 649 C C . TRP A 1 86 ? 28.025 1.397 -8.949 1.00 96.25 86 TRP A C 1
ATOM 651 O O . TRP A 1 86 ? 28.682 2.083 -8.166 1.00 96.25 86 TRP A O 1
ATOM 661 N N . TYR A 1 87 ? 28.605 0.706 -9.932 1.00 97.12 87 TYR A N 1
ATOM 662 C CA . TYR A 1 87 ? 30.042 0.725 -10.165 1.00 97.12 87 TYR A CA 1
ATOM 663 C C . TYR A 1 87 ? 30.441 1.834 -11.143 1.00 97.12 87 TYR A C 1
ATOM 665 O O . TYR A 1 87 ? 29.989 1.872 -12.286 1.00 97.12 87 TYR A O 1
ATOM 673 N N . SER A 1 88 ? 31.342 2.715 -10.698 1.00 96.31 88 SER A N 1
ATOM 674 C CA . SER A 1 88 ? 31.908 3.803 -11.506 1.00 96.31 88 SER A CA 1
ATOM 675 C C . SER A 1 88 ? 30.822 4.650 -12.198 1.00 96.31 88 SER A C 1
ATOM 677 O O . SER A 1 88 ? 29.925 5.150 -11.523 1.00 96.31 88 SER A O 1
ATOM 679 N N . ASP A 1 89 ? 30.905 4.842 -13.514 1.00 95.81 89 ASP A N 1
ATOM 680 C CA . ASP A 1 89 ? 29.962 5.607 -14.332 1.00 95.81 89 ASP A CA 1
ATOM 681 C C . ASP A 1 89 ? 29.003 4.718 -15.147 1.00 95.81 89 ASP A C 1
ATOM 683 O O . ASP A 1 89 ? 28.382 5.181 -16.104 1.00 95.81 89 ASP A O 1
ATOM 687 N N . ASN A 1 90 ? 28.827 3.448 -14.756 1.00 97.00 90 ASN A N 1
ATOM 688 C CA . ASN A 1 90 ? 27.943 2.510 -15.458 1.00 97.00 90 ASN A CA 1
ATOM 689 C C . ASN A 1 90 ? 26.502 3.030 -15.576 1.00 97.00 90 ASN A C 1
ATOM 691 O O . ASN A 1 90 ? 25.873 2.862 -16.619 1.00 97.00 90 ASN A O 1
ATOM 695 N N . LEU A 1 91 ? 25.982 3.687 -14.532 1.00 96.50 91 LEU A N 1
ATOM 696 C CA . LEU A 1 91 ? 24.635 4.263 -14.551 1.00 96.50 91 LEU A CA 1
ATOM 697 C C . LEU A 1 91 ? 24.483 5.379 -15.594 1.00 96.50 91 LEU A C 1
ATOM 699 O O . LEU A 1 91 ? 23.444 5.466 -16.243 1.00 96.50 91 LEU A O 1
ATOM 703 N N . ASP A 1 92 ? 25.512 6.212 -15.761 1.00 94.69 92 ASP A N 1
ATOM 704 C CA . ASP A 1 92 ? 25.523 7.319 -16.726 1.00 94.69 92 ASP A CA 1
ATOM 705 C C . ASP A 1 92 ? 25.550 6.801 -18.173 1.00 94.69 92 ASP A C 1
ATOM 707 O O . ASP A 1 92 ? 24.906 7.350 -19.063 1.00 94.69 92 ASP A O 1
ATOM 711 N N . ARG A 1 93 ? 26.229 5.669 -18.394 1.00 94.69 93 ARG A N 1
ATOM 712 C CA . ARG A 1 93 ? 26.344 5.002 -19.700 1.00 94.69 93 ARG A CA 1
ATOM 713 C C . ARG A 1 93 ? 25.180 4.062 -20.026 1.00 94.69 93 ARG A C 1
ATOM 715 O O . ARG A 1 93 ? 25.184 3.439 -21.089 1.00 94.69 93 ARG A O 1
ATOM 722 N N . PHE A 1 94 ? 24.208 3.916 -19.127 1.00 96.56 94 PHE A N 1
ATOM 723 C CA . PHE A 1 94 ? 23.091 2.996 -19.310 1.00 96.56 94 PHE A CA 1
ATOM 724 C C . PHE A 1 94 ? 22.178 3.451 -20.463 1.00 96.56 94 PHE A C 1
ATOM 726 O O . PHE A 1 94 ? 21.725 4.595 -20.492 1.00 96.56 94 PHE A O 1
ATOM 733 N N . ASP A 1 95 ? 21.835 2.546 -21.388 1.00 95.75 95 ASP A N 1
ATOM 734 C CA . ASP A 1 95 ? 20.869 2.840 -22.455 1.00 95.75 95 ASP A CA 1
ATOM 735 C C . ASP A 1 95 ? 19.440 2.931 -21.901 1.00 95.75 95 ASP A C 1
ATOM 737 O O . ASP A 1 95 ? 18.762 1.929 -21.675 1.00 95.75 95 ASP A O 1
ATOM 741 N N . GLN A 1 96 ? 18.962 4.158 -21.707 1.00 94.94 96 GLN A N 1
ATOM 742 C CA . GLN A 1 96 ? 17.624 4.438 -21.178 1.00 94.94 96 GLN A CA 1
ATOM 743 C C . GLN A 1 96 ? 16.524 4.368 -22.248 1.00 94.94 96 GLN A C 1
ATOM 745 O O . GLN A 1 96 ? 15.337 4.460 -21.918 1.00 94.94 96 GLN A O 1
ATOM 750 N N . SER A 1 97 ? 16.880 4.198 -23.531 1.00 95.25 97 SER A N 1
ATOM 751 C CA . SER A 1 97 ? 15.921 4.188 -24.639 1.00 95.25 97 SER A CA 1
ATOM 752 C C . SER A 1 97 ? 14.751 3.213 -24.437 1.00 95.25 97 SER A C 1
ATOM 754 O O . SER A 1 97 ? 13.620 3.599 -24.773 1.00 95.25 97 SER A O 1
ATOM 756 N N . PRO A 1 98 ? 14.916 2.029 -23.799 1.00 95.38 98 PRO A N 1
ATOM 757 C CA . PRO A 1 98 ? 13.801 1.120 -23.593 1.00 95.38 98 PRO A CA 1
ATOM 758 C C . PRO A 1 98 ? 12.672 1.691 -22.726 1.00 95.38 98 PRO A C 1
ATOM 760 O O . PRO A 1 98 ? 11.512 1.308 -22.909 1.00 95.38 98 PRO A O 1
ATOM 763 N N . PHE A 1 99 ? 12.974 2.624 -21.819 1.00 97.38 99 PHE A N 1
ATOM 764 C CA . PHE A 1 99 ? 12.022 3.188 -20.855 1.00 97.38 99 PHE A CA 1
ATOM 765 C C . PHE A 1 99 ? 11.274 4.424 -21.370 1.00 97.38 99 PHE A C 1
ATOM 767 O O . PHE A 1 99 ? 10.406 4.963 -20.686 1.00 97.38 99 PHE A O 1
ATOM 774 N N . THR A 1 100 ? 11.554 4.854 -22.601 1.00 95.88 100 THR A N 1
ATOM 775 C CA . THR A 1 100 ? 10.898 6.012 -23.238 1.00 95.88 100 THR A CA 1
ATOM 776 C C . THR A 1 100 ? 9.561 5.672 -23.905 1.00 95.88 100 THR A C 1
ATOM 778 O O . THR A 1 100 ? 8.890 6.544 -24.457 1.00 95.88 100 THR A O 1
ATOM 781 N N . THR A 1 101 ? 9.138 4.407 -23.841 1.00 95.88 101 THR A N 1
ATOM 782 C CA . THR A 1 101 ? 7.888 3.909 -24.432 1.00 95.88 101 THR A CA 1
ATOM 783 C C . THR A 1 101 ? 7.019 3.220 -23.378 1.00 95.88 101 THR A C 1
ATOM 785 O O . THR A 1 101 ? 7.531 2.841 -22.328 1.00 95.88 101 THR A O 1
ATOM 788 N N . PRO A 1 102 ? 5.702 3.057 -23.603 1.00 97.81 102 PRO A N 1
ATOM 789 C CA . PRO A 1 102 ? 4.851 2.311 -22.682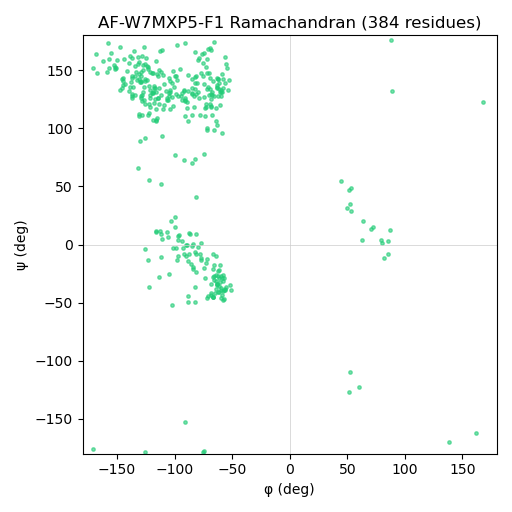 1.00 97.81 102 PRO A CA 1
ATOM 790 C C . PRO A 1 102 ? 5.252 0.838 -22.547 1.00 97.81 102 PRO A C 1
ATOM 792 O O . PRO A 1 102 ? 5.557 0.165 -23.536 1.00 97.81 102 PRO A O 1
ATOM 795 N N . TRP A 1 103 ? 5.141 0.323 -21.327 1.00 98.62 103 TRP A N 1
ATOM 796 C CA . TRP A 1 103 ? 5.331 -1.090 -20.996 1.00 98.62 103 TRP A CA 1
ATOM 797 C C . TRP A 1 103 ? 4.031 -1.690 -20.480 1.00 98.62 103 TRP A C 1
ATOM 799 O O . TRP A 1 103 ? 3.146 -0.980 -19.999 1.00 98.62 103 TRP A O 1
ATOM 809 N N . VAL A 1 104 ? 3.919 -3.008 -20.568 1.00 98.62 104 VAL A N 1
ATOM 810 C CA . VAL A 1 104 ? 2.826 -3.777 -19.979 1.00 98.62 104 VAL A CA 1
ATOM 811 C C . VAL A 1 104 ? 3.371 -4.716 -18.921 1.00 98.62 104 VAL A C 1
ATOM 813 O O . VAL A 1 104 ? 4.361 -5.396 -19.153 1.00 98.62 104 VAL A O 1
ATOM 816 N N . TYR A 1 105 ? 2.689 -4.757 -17.784 1.00 98.88 105 TYR A N 1
ATOM 817 C CA . TYR A 1 105 ? 2.811 -5.790 -16.768 1.00 98.88 105 TYR A CA 1
ATOM 818 C C . TYR A 1 105 ? 1.591 -6.696 -16.894 1.00 98.88 105 TYR A C 1
ATOM 820 O O . TYR A 1 105 ? 0.469 -6.195 -16.984 1.00 98.88 105 TYR A O 1
ATOM 828 N N . ARG A 1 106 ? 1.783 -8.009 -16.895 1.00 98.69 106 ARG A N 1
ATOM 829 C CA . ARG A 1 106 ? 0.733 -9.016 -17.018 1.00 98.69 106 ARG A CA 1
ATOM 830 C C . ARG A 1 106 ? 0.866 -10.053 -15.913 1.00 98.69 106 ARG A C 1
ATOM 832 O O . ARG A 1 106 ? 1.962 -10.497 -15.592 1.00 98.69 106 ARG A O 1
ATOM 839 N N . ASN A 1 107 ? -0.266 -10.475 -15.364 1.00 98.56 107 ASN A N 1
ATOM 840 C CA . ASN A 1 107 ? -0.328 -11.656 -14.514 1.00 98.56 107 ASN A CA 1
ATOM 841 C C . ASN A 1 107 ? -1.628 -12.422 -14.766 1.00 98.56 107 ASN A C 1
ATOM 843 O O . ASN A 1 107 ? -2.695 -11.815 -14.892 1.00 98.56 107 ASN A O 1
ATOM 847 N N . GLN A 1 108 ? -1.536 -13.751 -14.821 1.00 97.94 108 GLN A N 1
ATOM 848 C CA . GLN A 1 108 ? -2.687 -14.646 -14.879 1.00 97.94 108 GLN A CA 1
ATOM 849 C C . GLN A 1 108 ? -2.891 -15.322 -13.521 1.00 97.94 108 GLN A C 1
ATOM 851 O O . GLN A 1 108 ? -1.963 -15.892 -12.955 1.00 97.94 108 GLN A O 1
ATOM 856 N N . PHE A 1 109 ? -4.120 -15.284 -13.008 1.00 97.44 109 PHE A N 1
ATOM 857 C CA . PHE A 1 109 ? -4.461 -15.795 -11.683 1.00 97.44 109 PHE A CA 1
ATOM 858 C C . PHE A 1 109 ? -5.848 -16.441 -11.649 1.00 97.44 109 PHE A C 1
ATOM 860 O O . PHE A 1 109 ? -6.724 -16.192 -12.484 1.00 97.44 109 PHE A O 1
ATOM 867 N N . ARG A 1 110 ? -6.065 -17.278 -10.634 1.00 96.94 110 ARG A N 1
ATOM 868 C CA . ARG A 1 110 ? -7.338 -17.963 -10.389 1.00 96.94 110 ARG A CA 1
ATOM 869 C C . ARG A 1 110 ? -8.133 -17.289 -9.281 1.00 96.94 110 ARG A C 1
ATOM 871 O O . ARG A 1 110 ? -7.558 -16.762 -8.333 1.00 96.94 110 ARG A O 1
ATOM 878 N N . LEU A 1 111 ? -9.458 -17.358 -9.377 1.00 96.00 111 LEU A N 1
ATOM 879 C CA . LEU A 1 111 ? -10.382 -16.957 -8.315 1.00 96.00 111 LEU A CA 1
ATOM 880 C C . LEU A 1 111 ? -11.426 -18.048 -8.074 1.00 96.00 111 LEU A C 1
ATOM 882 O O . LEU A 1 111 ? -11.954 -18.652 -9.011 1.00 96.00 111 LEU A O 1
ATOM 886 N N . SER A 1 112 ? -11.786 -18.246 -6.808 1.00 92.00 112 SER A N 1
ATOM 887 C CA . SER A 1 112 ? -12.920 -19.090 -6.416 1.00 92.00 112 SER A CA 1
ATOM 888 C C . SER A 1 112 ? -14.224 -18.302 -6.540 1.00 92.00 112 SER A C 1
ATOM 890 O O . SER A 1 112 ? -14.784 -17.858 -5.540 1.00 92.00 112 SER A O 1
ATOM 892 N N . THR A 1 113 ? -14.676 -18.081 -7.778 1.00 86.88 113 THR A N 1
ATOM 893 C CA . THR A 1 113 ? -15.865 -17.258 -8.062 1.00 86.88 113 THR A CA 1
ATOM 894 C C . THR A 1 113 ? -17.143 -17.826 -7.437 1.00 86.88 113 THR A C 1
ATOM 896 O O . THR A 1 113 ? -17.391 -19.031 -7.455 1.00 86.88 113 THR A O 1
ATOM 899 N N . SER A 1 114 ? -17.976 -16.946 -6.879 1.00 88.19 114 SER A N 1
ATOM 900 C CA . SER A 1 114 ? -19.282 -17.294 -6.314 1.00 88.19 114 SER A CA 1
ATOM 901 C C . SER A 1 114 ? -20.290 -16.166 -6.562 1.00 88.19 114 SER A C 1
ATOM 903 O O . SER A 1 114 ? -19.949 -15.008 -6.325 1.00 88.19 114 SER A O 1
ATOM 905 N N . PRO A 1 115 ? -21.550 -16.463 -6.948 1.00 83.19 115 PRO A N 1
ATOM 906 C CA . PRO A 1 115 ? -22.572 -15.437 -7.197 1.00 83.19 115 PRO A CA 1
ATOM 907 C C . PRO A 1 115 ? -22.919 -14.561 -5.984 1.00 83.19 115 PRO A C 1
ATOM 909 O O . PRO A 1 115 ? -23.538 -13.515 -6.138 1.00 83.19 115 PRO A O 1
ATOM 912 N N . LYS A 1 116 ? -22.566 -15.002 -4.769 1.00 87.00 116 LYS A N 1
ATOM 913 C CA . LYS A 1 116 ? -22.800 -14.272 -3.510 1.00 87.00 116 LYS A CA 1
ATOM 914 C C . LYS A 1 116 ? -21.585 -13.453 -3.057 1.00 87.00 116 LYS A C 1
ATOM 916 O O . LYS A 1 116 ? -21.547 -12.993 -1.915 1.00 87.00 116 LYS A O 1
ATOM 921 N N . ARG A 1 117 ? -20.549 -13.355 -3.891 1.00 94.94 117 ARG A N 1
ATOM 922 C CA . ARG A 1 117 ? -19.297 -12.671 -3.570 1.00 94.94 117 ARG A CA 1
ATOM 923 C C . ARG A 1 117 ? -19.037 -11.554 -4.565 1.00 94.94 117 ARG A C 1
ATOM 925 O O . ARG A 1 117 ? -19.394 -11.649 -5.734 1.00 94.94 117 ARG A O 1
ATOM 932 N N . HIS A 1 118 ? -18.391 -10.516 -4.063 1.00 97.62 118 HIS A N 1
ATOM 933 C CA . HIS A 1 118 ? -17.948 -9.361 -4.827 1.00 97.62 118 HIS A CA 1
ATOM 934 C C . HIS A 1 118 ? -16.425 -9.317 -4.801 1.00 97.62 118 HIS A C 1
ATOM 936 O O . HIS A 1 118 ? -15.808 -9.709 -3.804 1.00 97.62 118 HIS A O 1
ATOM 942 N N . TYR A 1 119 ? -15.831 -8.848 -5.891 1.00 98.25 119 TYR A N 1
ATOM 943 C CA . TYR A 1 119 ? -14.387 -8.838 -6.099 1.00 98.25 119 TYR A CA 1
ATOM 944 C C . TYR A 1 119 ? -13.924 -7.434 -6.450 1.00 98.25 119 TYR A C 1
ATOM 946 O O . TYR A 1 119 ? -14.534 -6.750 -7.271 1.00 98.25 119 TYR A O 1
ATOM 954 N N . PHE A 1 120 ? -12.824 -7.021 -5.834 1.00 98.50 120 PHE A N 1
ATOM 955 C CA . PHE A 1 120 ? -12.270 -5.688 -5.983 1.00 98.50 120 PHE A CA 1
ATOM 956 C C . PHE A 1 120 ? -10.801 -5.756 -6.375 1.00 98.50 120 PHE A C 1
ATOM 958 O O . PHE A 1 120 ? -10.028 -6.457 -5.724 1.00 98.50 120 PHE A O 1
ATOM 965 N N . LEU A 1 121 ? -10.420 -4.993 -7.398 1.00 98.62 121 LEU A N 1
ATOM 966 C CA . LEU A 1 121 ? -9.024 -4.690 -7.701 1.00 98.62 121 LEU A CA 1
ATOM 967 C C . LEU A 1 121 ? -8.643 -3.425 -6.932 1.00 98.62 121 LEU A C 1
ATOM 969 O O . LEU A 1 121 ? -9.287 -2.389 -7.104 1.00 98.62 121 LEU A O 1
ATOM 973 N N . GLN A 1 122 ? -7.618 -3.498 -6.089 1.00 98.19 122 GLN A N 1
ATOM 974 C CA . GLN A 1 122 ? -7.152 -2.354 -5.309 1.00 98.19 122 GLN A CA 1
ATOM 975 C C . GLN A 1 122 ? -5.719 -2.002 -5.688 1.00 98.19 122 GLN A C 1
ATOM 977 O O . GLN A 1 122 ? -4.820 -2.837 -5.565 1.00 98.19 122 GLN A O 1
ATOM 982 N N . THR A 1 123 ? -5.521 -0.767 -6.137 1.00 97.50 123 THR A N 1
ATOM 983 C CA . THR A 1 123 ? -4.207 -0.193 -6.441 1.00 97.50 123 THR A CA 1
ATOM 984 C C . THR A 1 123 ? -3.738 0.662 -5.265 1.00 97.50 123 THR A C 1
ATOM 986 O O . THR A 1 123 ? -4.550 1.298 -4.595 1.00 97.50 123 THR A O 1
ATOM 989 N N . ASN A 1 124 ? -2.429 0.666 -4.995 1.00 90.06 124 ASN A N 1
ATOM 990 C CA . ASN A 1 124 ? -1.834 1.414 -3.874 1.00 90.06 124 ASN A CA 1
ATOM 991 C C . ASN A 1 124 ? -0.746 2.417 -4.302 1.00 90.06 124 ASN A C 1
ATOM 993 O O . ASN A 1 124 ? -0.318 3.240 -3.486 1.00 90.06 124 ASN A O 1
ATOM 997 N N . GLY A 1 125 ? -0.275 2.316 -5.548 1.00 91.00 125 GLY A N 1
ATOM 998 C CA . GLY A 1 125 ? 0.704 3.213 -6.156 1.00 91.00 125 GLY A CA 1
ATOM 999 C C . GLY A 1 125 ? 1.247 2.655 -7.470 1.00 91.00 125 GLY A C 1
ATOM 1000 O O . GLY A 1 125 ? 1.777 1.544 -7.510 1.00 91.00 125 GLY A O 1
ATOM 1001 N N . ILE A 1 126 ? 1.095 3.429 -8.544 1.00 96.81 126 ILE A N 1
ATOM 1002 C CA . ILE A 1 126 ? 1.617 3.141 -9.885 1.00 96.81 126 ILE A CA 1
ATOM 1003 C C . ILE A 1 126 ? 2.207 4.443 -10.425 1.00 96.81 126 ILE A C 1
ATOM 1005 O O . ILE A 1 126 ? 1.528 5.467 -10.418 1.00 96.81 126 ILE A O 1
ATOM 1009 N N . THR A 1 127 ? 3.455 4.416 -10.884 1.00 96.56 127 THR A N 1
ATOM 1010 C CA . THR A 1 127 ? 4.166 5.608 -11.362 1.00 96.56 127 THR A CA 1
ATOM 1011 C C . THR A 1 127 ? 4.221 5.624 -12.890 1.00 96.56 127 THR A C 1
ATOM 1013 O O . THR A 1 127 ? 4.625 4.622 -13.482 1.00 96.56 127 THR A O 1
ATOM 1016 N N . PRO A 1 128 ? 3.866 6.740 -13.547 1.00 95.94 128 PRO A N 1
ATOM 1017 C CA . PRO A 1 128 ? 3.113 7.880 -13.020 1.00 95.94 128 PRO A CA 1
ATOM 1018 C C . PRO A 1 128 ? 1.596 7.636 -13.081 1.00 95.94 128 PRO A C 1
ATOM 1020 O O . PRO A 1 128 ? 0.836 8.333 -12.419 1.00 95.94 128 PRO A O 1
ATOM 1023 N N . ALA A 1 129 ? 1.167 6.711 -13.940 1.00 96.62 129 ALA A N 1
ATOM 1024 C CA . ALA A 1 129 ? -0.212 6.416 -14.290 1.00 96.62 129 ALA A CA 1
ATOM 1025 C C . ALA A 1 129 ? -0.274 5.099 -15.079 1.00 96.62 129 ALA A C 1
ATOM 1027 O O . ALA A 1 129 ? 0.747 4.647 -15.614 1.00 96.62 129 ALA A O 1
ATOM 1028 N N . ALA A 1 130 ? -1.462 4.505 -15.198 1.00 98.06 130 ALA A N 1
ATOM 1029 C CA . ALA A 1 130 ? -1.644 3.299 -16.000 1.00 98.06 130 ALA A CA 1
ATOM 1030 C C . ALA A 1 130 ? -3.043 3.139 -16.592 1.00 98.06 130 ALA A C 1
ATOM 1032 O O . ALA A 1 130 ? -4.031 3.514 -15.976 1.00 98.06 130 ALA A O 1
ATOM 1033 N N . ASP A 1 131 ? -3.118 2.469 -17.741 1.00 98.56 131 ASP A N 1
ATOM 1034 C CA . ASP A 1 131 ? -4.361 1.830 -18.172 1.00 98.56 131 ASP A CA 1
ATOM 1035 C C . ASP A 1 131 ? -4.443 0.437 -17.523 1.00 98.56 131 ASP A C 1
ATOM 1037 O O . ASP A 1 131 ? -3.469 -0.324 -17.538 1.00 98.56 131 ASP A O 1
ATOM 1041 N N . LEU A 1 132 ? -5.606 0.084 -16.976 1.00 98.75 132 LEU A N 1
ATOM 1042 C CA . LEU A 1 132 ? -5.857 -1.204 -16.326 1.00 98.75 132 LEU A CA 1
ATOM 1043 C C . LEU A 1 132 ? -6.835 -2.028 -17.160 1.00 98.75 132 LEU A C 1
ATOM 1045 O O . LEU A 1 132 ? -7.925 -1.551 -17.475 1.00 98.75 132 LEU A O 1
ATOM 1049 N N . PHE A 1 133 ? -6.489 -3.278 -17.461 1.00 98.88 133 PHE A N 1
ATOM 1050 C CA . PHE A 1 133 ? -7.337 -4.200 -18.216 1.00 98.88 133 PHE A CA 1
ATOM 1051 C C . PHE A 1 133 ? -7.465 -5.546 -17.513 1.00 98.88 133 PHE A C 1
ATOM 1053 O O . PHE A 1 133 ? -6.483 -6.081 -17.010 1.00 98.88 133 PHE A O 1
ATOM 1060 N N . LEU A 1 134 ? -8.662 -6.121 -17.527 1.00 98.88 134 LEU A N 1
ATOM 1061 C CA . LEU A 1 134 ? -8.952 -7.448 -16.997 1.00 98.88 134 LEU A CA 1
ATOM 1062 C C . LEU A 1 134 ? -9.861 -8.187 -17.973 1.00 98.88 134 LEU A C 1
ATOM 1064 O O . LEU A 1 134 ? -10.938 -7.689 -18.306 1.00 98.88 134 LEU A O 1
ATOM 1068 N N . ASN A 1 135 ? -9.457 -9.385 -18.396 1.00 98.50 135 ASN A N 1
ATOM 1069 C CA . ASN A 1 135 ? -10.264 -10.280 -19.232 1.00 98.50 135 ASN A CA 1
ATOM 1070 C C . ASN A 1 135 ? -10.834 -9.592 -20.488 1.00 98.50 135 ASN A C 1
ATOM 1072 O O . ASN A 1 135 ? -12.038 -9.658 -20.759 1.00 98.50 135 ASN A O 1
ATOM 1076 N N . GLY A 1 136 ? -9.978 -8.849 -21.195 1.00 98.00 136 GLY A N 1
ATOM 1077 C CA . GLY A 1 136 ? -10.323 -8.137 -22.427 1.00 98.00 136 GLY A CA 1
ATOM 1078 C C . GLY A 1 136 ? -11.051 -6.804 -22.227 1.00 98.00 136 GLY A C 1
ATOM 1079 O O . GLY A 1 136 ? -11.421 -6.158 -23.209 1.00 98.00 136 GLY A O 1
ATOM 1080 N N . LYS A 1 137 ? -11.292 -6.369 -20.982 1.00 98.62 137 LYS A N 1
ATOM 1081 C CA . LYS A 1 137 ? -12.044 -5.145 -20.661 1.00 98.62 137 LYS A CA 1
ATOM 1082 C C . LYS A 1 137 ? -11.184 -4.136 -19.916 1.00 98.62 137 LYS A C 1
ATOM 1084 O O . LYS A 1 137 ? -10.473 -4.492 -18.984 1.00 98.62 137 LYS A O 1
ATOM 1089 N N . GLN A 1 138 ? -11.282 -2.866 -20.302 1.00 98.62 138 GLN A N 1
ATOM 1090 C CA . GLN A 1 138 ? -10.633 -1.777 -19.579 1.00 98.62 138 GLN A CA 1
ATOM 1091 C C . GLN A 1 138 ? -11.392 -1.487 -18.277 1.00 98.62 138 GLN A C 1
ATOM 1093 O O . GLN A 1 138 ? -12.605 -1.287 -18.297 1.00 98.62 138 GLN A O 1
ATOM 1098 N N . ILE A 1 139 ? -10.673 -1.486 -17.157 1.00 98.38 139 ILE A N 1
ATOM 1099 C CA . ILE A 1 139 ? -11.173 -1.121 -15.826 1.00 98.38 139 ILE A CA 1
ATOM 1100 C C . ILE A 1 139 ? -11.028 0.386 -15.607 1.00 98.38 139 ILE A C 1
ATOM 1102 O O . ILE A 1 139 ? -11.940 1.027 -15.091 1.00 98.38 139 ILE A O 1
ATOM 1106 N N . ALA A 1 140 ? -9.870 0.932 -15.977 1.00 98.19 140 ALA A N 1
ATOM 1107 C CA . ALA A 1 140 ? -9.524 2.337 -15.816 1.00 98.19 140 ALA A CA 1
ATOM 1108 C C . ALA A 1 140 ? -8.527 2.760 -16.900 1.00 98.19 140 ALA A C 1
ATOM 1110 O O . ALA A 1 140 ? -7.769 1.935 -17.420 1.00 98.19 140 ALA A O 1
ATOM 1111 N N . ASP A 1 141 ? -8.535 4.041 -17.240 1.00 98.00 141 ASP A N 1
ATOM 1112 C CA . ASP A 1 141 ? -7.521 4.679 -18.074 1.00 98.00 141 ASP A CA 1
ATOM 1113 C C . ASP A 1 141 ? -6.469 5.402 -17.221 1.00 98.00 141 ASP A C 1
ATOM 1115 O O . ASP A 1 141 ? -6.613 5.554 -16.004 1.00 98.00 141 ASP A O 1
ATOM 1119 N N . ASN A 1 142 ? -5.412 5.869 -17.878 1.00 95.88 142 ASN A N 1
ATOM 1120 C CA . ASN A 1 142 ? -4.321 6.608 -17.249 1.00 95.88 142 ASN A CA 1
ATOM 1121 C C . ASN A 1 142 ? -4.701 7.995 -16.703 1.00 95.88 142 ASN A C 1
ATOM 1123 O O . ASN A 1 142 ? -3.884 8.610 -16.024 1.00 95.88 142 ASN A O 1
ATOM 1127 N N . ILE A 1 143 ? -5.910 8.492 -16.976 1.00 95.12 143 ILE A N 1
ATOM 1128 C CA . ILE A 1 143 ? -6.432 9.715 -16.360 1.00 95.12 143 ILE A CA 1
ATOM 1129 C C . ILE A 1 143 ? -6.997 9.353 -14.988 1.00 95.12 143 ILE A C 1
ATOM 1131 O O . ILE A 1 143 ? -6.641 9.967 -13.980 1.00 95.12 143 ILE A O 1
ATOM 1135 N N . THR A 1 144 ? -7.829 8.311 -14.949 1.00 96.19 144 THR A N 1
ATOM 1136 C CA . THR A 1 144 ? -8.464 7.803 -13.732 1.00 96.19 144 THR A CA 1
ATOM 1137 C C . THR A 1 144 ? -7.437 7.210 -12.771 1.00 96.19 144 THR A C 1
ATOM 1139 O O . THR A 1 144 ? -7.480 7.507 -11.583 1.00 96.19 144 THR A O 1
ATOM 1142 N N . GLN A 1 145 ? -6.501 6.400 -13.274 1.00 97.06 145 GLN A N 1
ATOM 1143 C CA . GLN A 1 145 ? -5.407 5.817 -12.501 1.00 97.06 145 GLN A CA 1
ATOM 1144 C C . GLN A 1 145 ? -4.123 6.624 -12.731 1.00 97.06 145 GLN A C 1
ATOM 1146 O O . GLN A 1 145 ? -3.228 6.195 -13.461 1.00 97.06 145 GLN A O 1
ATOM 1151 N N . SER A 1 146 ? -4.033 7.787 -12.085 1.00 94.81 146 SER A N 1
ATOM 1152 C CA . SER A 1 146 ? -2.881 8.694 -12.151 1.00 94.81 146 SER A CA 1
ATOM 1153 C C . SER A 1 146 ? -2.343 9.080 -10.768 1.00 94.81 146 SER A C 1
ATOM 1155 O O . SER A 1 146 ? -3.056 9.070 -9.766 1.00 94.81 146 SER A O 1
ATOM 1157 N N . GLY A 1 147 ? -1.056 9.428 -10.728 1.00 95.00 147 GLY A N 1
ATOM 1158 C CA . GLY A 1 147 ? -0.312 9.806 -9.532 1.00 95.00 147 GLY A CA 1
ATOM 1159 C C . GLY A 1 147 ? 0.322 8.609 -8.821 1.00 95.00 147 GLY A C 1
ATOM 1160 O O . GLY A 1 147 ? -0.339 7.620 -8.506 1.00 95.00 147 GLY A O 1
ATOM 1161 N N . SER A 1 148 ? 1.605 8.725 -8.474 1.00 95.38 148 SER A N 1
ATOM 1162 C CA . SER A 1 148 ? 2.370 7.619 -7.878 1.00 95.38 148 SER A CA 1
ATOM 1163 C C . SER A 1 148 ? 1.872 7.159 -6.512 1.00 95.38 148 SER A C 1
ATOM 1165 O O . SER A 1 148 ? 2.069 6.001 -6.155 1.00 95.38 148 SER A O 1
ATOM 1167 N N . TYR A 1 149 ? 1.225 8.038 -5.749 1.00 93.56 149 TYR A N 1
ATOM 1168 C CA . TYR A 1 149 ? 0.623 7.707 -4.454 1.00 93.56 149 TYR A CA 1
ATOM 1169 C C . TYR A 1 149 ? -0.888 7.455 -4.549 1.00 93.56 149 TYR A C 1
ATOM 1171 O O . TYR A 1 149 ? -1.515 7.127 -3.541 1.00 93.56 149 TYR A O 1
ATOM 1179 N N . GLY A 1 150 ? -1.465 7.623 -5.745 1.00 84.06 150 GLY A N 1
ATOM 1180 C CA . GLY A 1 150 ? -2.875 7.393 -6.019 1.00 84.06 150 GLY A CA 1
ATOM 1181 C C . GLY A 1 150 ? -3.216 5.908 -5.939 1.00 84.06 150 GLY A C 1
ATOM 1182 O O . GLY A 1 150 ? -2.518 5.051 -6.485 1.00 84.06 150 GLY A O 1
ATOM 1183 N N . GLY A 1 151 ? -4.310 5.602 -5.250 1.00 90.19 151 GLY A N 1
ATOM 1184 C CA . GLY A 1 151 ? -4.840 4.256 -5.109 1.00 90.19 151 GLY A CA 1
ATOM 1185 C C . GLY A 1 151 ? -6.354 4.267 -5.240 1.00 90.19 151 GLY A C 1
ATOM 1186 O O . GLY A 1 151 ? -7.027 5.165 -4.734 1.00 90.19 151 GLY A O 1
ATOM 1187 N N . HIS A 1 152 ? -6.892 3.264 -5.921 1.00 96.31 152 HIS A N 1
ATOM 1188 C CA . HIS A 1 152 ? -8.316 3.142 -6.203 1.00 96.31 152 HIS A CA 1
ATOM 1189 C C . HIS A 1 152 ? -8.800 1.741 -5.857 1.00 96.31 152 HIS A C 1
ATOM 1191 O O . HIS A 1 152 ? -8.038 0.778 -5.838 1.00 96.31 152 HIS A O 1
ATOM 1197 N N . THR A 1 153 ? -10.094 1.625 -5.575 1.00 97.56 153 THR A N 1
ATOM 1198 C CA . THR A 1 153 ? -10.775 0.342 -5.389 1.00 97.56 153 THR A CA 1
ATOM 1199 C C . THR A 1 153 ? -11.820 0.197 -6.485 1.00 97.56 153 THR A C 1
ATOM 1201 O O . THR A 1 153 ? -12.857 0.859 -6.447 1.00 97.56 153 THR A O 1
ATOM 1204 N N . TYR A 1 154 ? -11.541 -0.671 -7.454 1.00 98.31 154 TYR A N 1
ATOM 1205 C CA . TYR A 1 154 ? -12.407 -0.937 -8.597 1.00 98.31 154 TYR A CA 1
ATOM 1206 C C . TYR A 1 154 ? -13.251 -2.178 -8.337 1.00 98.31 154 TYR A C 1
ATOM 1208 O O . TYR A 1 154 ? -12.711 -3.229 -7.994 1.00 98.31 154 TYR A O 1
ATOM 1216 N N . ASP A 1 155 ? -14.567 -2.069 -8.505 1.00 98.00 155 ASP A N 1
ATOM 1217 C CA . ASP A 1 155 ? -15.451 -3.234 -8.501 1.00 98.00 155 ASP A CA 1
ATOM 1218 C C . ASP A 1 155 ? -15.270 -4.001 -9.815 1.00 98.00 155 ASP A C 1
ATOM 1220 O O . ASP A 1 155 ? -15.635 -3.516 -10.885 1.00 98.00 155 ASP A O 1
ATOM 1224 N N . ILE A 1 156 ? -14.680 -5.190 -9.729 1.00 98.25 156 ILE A N 1
ATOM 1225 C CA . ILE A 1 156 ? -14.422 -6.066 -10.877 1.00 98.25 156 ILE A CA 1
ATOM 1226 C C . ILE A 1 156 ? -15.367 -7.271 -10.891 1.00 98.25 156 ILE A C 1
ATOM 1228 O O . ILE A 1 156 ? -15.178 -8.192 -11.682 1.00 98.25 156 ILE A O 1
ATOM 1232 N N . THR A 1 157 ? -16.404 -7.280 -10.046 1.00 97.69 157 THR A N 1
ATOM 1233 C CA . THR A 1 157 ? -17.307 -8.428 -9.857 1.00 97.69 157 THR A CA 1
ATOM 1234 C C . THR A 1 157 ? -17.942 -8.899 -11.167 1.00 97.69 157 THR A C 1
ATOM 1236 O O . THR A 1 157 ? -18.086 -10.096 -11.387 1.00 97.69 157 THR A O 1
ATOM 1239 N N . ALA A 1 158 ? -18.279 -7.973 -12.069 1.00 96.44 158 ALA A N 1
ATOM 1240 C CA . ALA A 1 158 ? -18.874 -8.299 -13.366 1.00 96.44 158 ALA A CA 1
ATOM 1241 C C . ALA A 1 158 ? -17.869 -8.831 -14.409 1.00 96.44 158 ALA A C 1
ATOM 1243 O O . ALA A 1 158 ? -18.284 -9.326 -15.454 1.00 96.44 158 ALA A O 1
ATOM 1244 N N . LEU A 1 159 ? -16.563 -8.698 -14.157 1.00 97.44 159 LEU A N 1
ATOM 1245 C CA . LEU A 1 159 ? -15.492 -9.040 -15.099 1.00 97.44 159 LEU A CA 1
ATOM 1246 C C . LEU A 1 159 ? -14.782 -10.347 -14.743 1.00 97.44 159 LEU A C 1
ATOM 1248 O O . LEU A 1 159 ? -14.195 -10.987 -15.620 1.00 97.44 159 LEU A O 1
ATOM 1252 N N . VAL A 1 160 ? -14.798 -10.727 -13.463 1.00 96.94 160 VAL A N 1
ATOM 1253 C CA . VAL A 1 160 ? -14.057 -11.891 -12.975 1.00 96.94 160 VAL A CA 1
ATOM 1254 C C . VAL A 1 160 ? -14.638 -13.208 -13.485 1.00 96.94 160 VAL A C 1
ATOM 1256 O O . VAL A 1 160 ? -15.847 -13.408 -13.586 1.00 96.94 160 VAL A O 1
ATOM 1259 N N . ARG A 1 161 ? -13.734 -14.137 -13.772 1.00 95.75 161 ARG A N 1
ATOM 1260 C CA . ARG A 1 161 ? -13.987 -15.520 -14.178 1.00 95.75 161 ARG A CA 1
ATOM 1261 C C . ARG A 1 161 ? -13.209 -16.451 -13.236 1.00 95.75 161 ARG A C 1
ATOM 1263 O O . ARG A 1 161 ? -12.535 -15.995 -12.312 1.00 95.75 161 ARG A O 1
ATOM 1270 N N . LYS A 1 162 ? -13.274 -17.768 -13.453 1.00 95.06 162 LYS A N 1
ATOM 1271 C CA . LYS A 1 162 ? -12.426 -18.724 -12.713 1.00 95.06 162 LYS A CA 1
ATOM 1272 C C . LYS A 1 162 ? -10.935 -18.484 -12.986 1.00 95.06 162 LYS A C 1
ATOM 1274 O O . LYS A 1 162 ? -10.130 -18.538 -12.061 1.00 95.06 162 LYS A O 1
ATOM 1279 N N . GLU A 1 163 ? -10.596 -18.194 -14.238 1.00 97.00 163 GLU A N 1
ATOM 1280 C CA . GLU A 1 163 ? -9.252 -17.834 -14.692 1.00 97.00 163 GLU A CA 1
ATOM 1281 C C . GLU A 1 163 ? -9.279 -16.412 -15.228 1.00 97.00 163 GLU A C 1
ATOM 1283 O O . GLU A 1 163 ? -10.170 -16.055 -15.999 1.00 97.00 163 GLU A O 1
ATOM 1288 N N . ASN A 1 164 ? -8.334 -15.596 -14.781 1.00 98.25 164 ASN A N 1
ATOM 1289 C CA . ASN A 1 164 ? -8.302 -14.173 -15.063 1.00 98.25 164 ASN A CA 1
ATOM 1290 C C . ASN A 1 164 ? -6.904 -13.766 -15.488 1.00 98.25 164 ASN A C 1
ATOM 1292 O O . ASN A 1 164 ? -5.935 -14.318 -14.972 1.00 98.25 164 ASN A O 1
ATOM 1296 N N . ALA A 1 165 ? -6.798 -12.762 -16.348 1.00 98.44 165 ALA A N 1
ATOM 1297 C CA . ALA A 1 165 ? -5.533 -12.094 -16.605 1.00 98.44 165 ALA A CA 1
ATOM 1298 C C . ALA A 1 165 ? -5.692 -10.579 -16.449 1.00 98.44 165 ALA A C 1
ATOM 1300 O O . ALA A 1 165 ? -6.600 -9.969 -17.011 1.00 98.44 165 ALA A O 1
ATOM 1301 N N . LEU A 1 166 ? -4.809 -9.986 -15.650 1.00 98.81 166 LEU A N 1
ATOM 1302 C CA . LEU A 1 166 ? -4.700 -8.545 -15.452 1.00 98.81 166 LEU A CA 1
ATOM 1303 C C . LEU A 1 166 ? -3.545 -8.025 -16.302 1.00 98.81 166 LEU A C 1
ATOM 1305 O O . LEU A 1 166 ? -2.463 -8.611 -16.287 1.00 98.81 166 LEU A O 1
ATOM 1309 N N . VAL A 1 167 ? -3.766 -6.905 -16.986 1.00 98.88 167 VAL A N 1
ATOM 1310 C CA . VAL A 1 167 ? -2.716 -6.115 -17.630 1.00 98.88 167 VAL A CA 1
ATOM 1311 C C . VAL A 1 167 ? -2.717 -4.700 -17.073 1.00 98.88 167 VAL A C 1
ATOM 1313 O O . VAL A 1 167 ? -3.760 -4.051 -16.993 1.00 98.88 167 VAL A O 1
ATOM 1316 N N . VAL A 1 168 ? -1.528 -4.218 -16.729 1.00 98.75 168 VAL A N 1
ATOM 1317 C CA . VAL A 1 168 ? -1.254 -2.844 -16.316 1.00 98.75 168 VAL A CA 1
ATOM 1318 C C . VAL A 1 168 ? -0.321 -2.239 -17.351 1.00 98.75 168 VAL A C 1
ATOM 1320 O O . VAL A 1 168 ? 0.852 -2.600 -17.431 1.00 98.75 168 VAL A O 1
ATOM 1323 N N . LYS A 1 169 ? -0.841 -1.335 -18.176 1.00 98.69 169 LYS A N 1
ATOM 1324 C CA . LYS A 1 169 ? -0.033 -0.596 -19.145 1.00 98.69 169 LYS A CA 1
ATOM 1325 C C . LYS A 1 169 ? 0.442 0.693 -18.501 1.00 98.69 169 LYS A C 1
ATOM 1327 O O . LYS A 1 169 ? -0.362 1.594 -18.276 1.00 98.69 169 LYS A O 1
ATOM 1332 N N . VAL A 1 170 ? 1.735 0.776 -18.230 1.00 98.38 170 VAL A N 1
ATOM 1333 C CA . VAL A 1 170 ? 2.368 1.947 -17.622 1.00 98.38 170 VAL A CA 1
ATOM 1334 C C . VAL A 1 170 ? 2.955 2.859 -18.691 1.00 98.38 170 VAL A C 1
ATOM 1336 O O . VAL A 1 170 ? 3.354 2.414 -19.771 1.00 98.38 170 VAL A O 1
ATOM 1339 N N . PHE A 1 171 ? 3.007 4.148 -18.382 1.00 97.44 171 PHE A N 1
ATOM 1340 C CA . PHE A 1 171 ? 3.526 5.182 -19.273 1.00 97.44 171 PHE A CA 1
ATOM 1341 C C . PHE A 1 171 ? 4.833 5.748 -18.718 1.00 97.44 171 PHE A C 1
ATOM 1343 O O . PHE A 1 171 ? 4.959 5.827 -17.501 1.00 97.44 171 PHE A O 1
ATOM 1350 N N . PRO A 1 172 ? 5.783 6.183 -19.561 1.00 97.62 172 PRO A N 1
ATOM 1351 C CA . PRO A 1 172 ? 7.021 6.790 -19.084 1.00 97.62 172 PRO A CA 1
ATOM 1352 C C . PRO A 1 172 ? 6.775 7.956 -18.120 1.00 97.62 172 PRO A C 1
ATOM 1354 O O . PRO A 1 172 ? 5.970 8.858 -18.381 1.00 97.62 172 PRO A O 1
ATOM 1357 N N . THR A 1 173 ? 7.492 7.949 -17.001 1.00 97.56 173 THR A N 1
ATOM 1358 C CA . THR A 1 173 ? 7.460 9.035 -16.023 1.00 97.56 173 THR A CA 1
ATOM 1359 C C . THR A 1 173 ? 8.153 10.280 -16.566 1.00 97.56 173 THR A C 1
ATOM 1361 O O . THR A 1 173 ? 9.243 10.216 -17.129 1.00 97.56 173 THR A O 1
ATOM 1364 N N . ASN A 1 174 ? 7.521 11.436 -16.360 1.00 95.38 174 ASN A N 1
ATOM 1365 C CA . ASN A 1 174 ? 8.095 12.748 -16.612 1.00 95.38 174 ASN A CA 1
ATOM 1366 C C . ASN A 1 174 ? 7.854 13.615 -15.372 1.00 95.38 174 ASN A C 1
ATOM 1368 O O . ASN A 1 174 ? 6.715 13.994 -15.094 1.00 95.38 174 ASN A O 1
ATOM 1372 N N . TYR A 1 175 ? 8.923 13.939 -14.648 1.00 94.44 175 TYR A N 1
ATOM 1373 C CA . TYR A 1 175 ? 8.849 14.670 -13.380 1.00 94.44 175 TYR A CA 1
ATOM 1374 C C . TYR A 1 175 ? 8.340 16.112 -13.503 1.00 94.44 175 TYR A C 1
ATOM 1376 O O . TYR A 1 175 ? 7.891 16.680 -12.515 1.00 94.44 175 TYR A O 1
ATOM 1384 N N . GLN A 1 176 ? 8.355 16.703 -14.701 1.00 93.94 176 GLN A N 1
ATOM 1385 C CA . GLN A 1 176 ? 7.805 18.043 -14.932 1.00 93.94 176 GLN A CA 1
ATOM 1386 C C . GLN A 1 176 ? 6.292 18.031 -15.177 1.00 93.94 176 GLN A C 1
ATOM 1388 O O . GLN A 1 176 ? 5.644 19.068 -15.073 1.00 93.94 176 GLN A O 1
ATOM 1393 N N . LYS A 1 177 ? 5.726 16.876 -15.550 1.00 94.00 177 LYS A N 1
ATOM 1394 C CA . LYS A 1 177 ? 4.314 16.749 -15.951 1.00 94.00 177 LYS A CA 1
ATOM 1395 C C . LYS A 1 177 ? 3.487 15.917 -14.983 1.00 94.00 177 LYS A C 1
ATOM 1397 O O . LYS A 1 177 ? 2.275 16.094 -14.913 1.00 94.00 177 LYS A O 1
ATOM 1402 N N . HIS A 1 178 ? 4.116 14.977 -14.288 1.00 95.44 178 HIS A N 1
ATOM 1403 C CA . HIS A 1 178 ? 3.425 13.971 -13.498 1.00 95.44 178 HIS A CA 1
ATOM 1404 C C . HIS A 1 178 ? 3.702 14.130 -12.004 1.00 95.44 178 HIS A C 1
ATOM 1406 O O . HIS A 1 178 ? 4.820 14.426 -11.591 1.00 95.44 178 HIS A O 1
ATOM 1412 N N . LEU A 1 179 ? 2.685 13.832 -11.192 1.00 94.62 179 LEU A N 1
ATOM 1413 C CA . LEU A 1 179 ? 2.812 13.665 -9.744 1.00 94.62 179 LEU A CA 1
ATOM 1414 C C . LEU A 1 179 ? 3.490 12.318 -9.445 1.00 94.62 179 LEU A C 1
ATOM 1416 O O . LEU A 1 179 ? 2.821 11.326 -9.143 1.00 94.62 179 LEU A O 1
ATOM 1420 N N . ALA A 1 180 ? 4.812 12.285 -9.604 1.00 93.38 180 ALA A N 1
ATOM 1421 C CA . ALA A 1 180 ? 5.626 11.077 -9.540 1.00 93.38 180 ALA A CA 1
ATOM 1422 C C . ALA A 1 180 ? 6.581 11.038 -8.334 1.00 93.38 180 ALA A C 1
ATOM 1424 O O . ALA A 1 180 ? 6.807 12.047 -7.669 1.00 93.38 180 ALA A O 1
ATOM 1425 N N . VAL A 1 181 ? 7.146 9.858 -8.059 1.00 90.00 181 VAL A N 1
ATOM 1426 C CA . VAL A 1 181 ? 8.212 9.675 -7.059 1.00 90.00 181 VAL A CA 1
ATOM 1427 C C . VAL A 1 181 ? 9.555 9.977 -7.719 1.00 90.00 181 VAL A C 1
ATOM 1429 O O . VAL A 1 181 ? 9.988 9.239 -8.603 1.00 90.00 181 VAL A O 1
ATOM 1432 N N . GLY A 1 182 ? 10.192 11.070 -7.308 1.00 90.94 182 GLY A N 1
ATOM 1433 C CA . GLY A 1 182 ? 11.525 11.468 -7.755 1.00 90.94 182 GLY A CA 1
ATOM 1434 C C . GLY A 1 182 ? 12.452 11.720 -6.570 1.00 90.94 182 GLY A C 1
ATOM 1435 O O . GLY A 1 182 ? 12.001 11.782 -5.428 1.00 90.94 182 GLY A O 1
ATOM 1436 N N . PHE A 1 183 ? 13.739 11.889 -6.861 1.00 93.06 183 PHE A N 1
ATOM 1437 C CA . PHE A 1 183 ? 14.801 11.989 -5.853 1.00 93.06 183 PHE A CA 1
ATOM 1438 C C . PHE A 1 183 ? 15.462 13.370 -5.789 1.00 93.06 183 PHE A C 1
ATOM 1440 O O . PHE A 1 183 ? 16.487 13.530 -5.141 1.00 93.06 183 PHE A O 1
ATOM 1447 N N . VAL A 1 184 ? 14.875 14.377 -6.445 1.00 92.62 184 VAL A N 1
ATOM 1448 C CA . VAL A 1 184 ? 15.398 15.753 -6.494 1.00 92.62 184 VAL A CA 1
ATOM 1449 C C . VAL A 1 184 ? 16.867 15.757 -6.950 1.00 92.62 184 VAL A C 1
ATOM 1451 O O . VAL A 1 184 ? 17.128 15.462 -8.112 1.00 92.62 184 VAL A O 1
ATOM 1454 N N . ASP A 1 185 ? 17.802 16.063 -6.055 1.00 93.50 185 ASP A N 1
ATOM 1455 C CA . ASP A 1 185 ? 19.248 16.110 -6.258 1.00 93.50 185 ASP A CA 1
ATOM 1456 C C . ASP A 1 185 ? 19.997 15.064 -5.408 1.00 93.50 185 ASP A C 1
ATOM 1458 O O . ASP A 1 185 ? 21.223 15.095 -5.321 1.00 93.50 185 ASP A O 1
ATOM 1462 N N . TRP A 1 186 ? 19.278 14.125 -4.779 1.00 94.31 186 TRP A N 1
ATOM 1463 C CA . TRP A 1 186 ? 19.842 13.151 -3.835 1.00 94.31 186 TRP A CA 1
ATOM 1464 C C . TRP A 1 186 ? 20.662 12.060 -4.532 1.00 94.31 186 TRP A C 1
ATOM 1466 O O . TRP A 1 186 ? 21.587 11.503 -3.943 1.00 94.31 186 TRP A O 1
ATOM 1476 N N . ASN A 1 187 ? 20.322 11.750 -5.784 1.00 93.25 187 ASN A N 1
ATOM 1477 C CA . ASN A 1 187 ? 21.008 10.785 -6.639 1.00 93.25 187 ASN A CA 1
ATOM 1478 C C . ASN A 1 187 ? 20.776 11.117 -8.125 1.00 93.25 187 ASN A C 1
ATOM 1480 O O . ASN A 1 187 ? 19.851 11.870 -8.444 1.00 93.25 187 ASN A O 1
ATOM 1484 N N . PRO A 1 188 ? 21.568 10.538 -9.051 1.00 93.12 188 PRO A N 1
ATOM 1485 C CA . PRO A 1 188 ? 21.249 10.567 -10.477 1.00 93.12 188 PRO A CA 1
ATOM 1486 C C . PRO A 1 188 ? 19.855 9.993 -10.753 1.00 93.12 188 PRO A C 1
ATOM 1488 O O . PRO A 1 188 ? 19.353 9.170 -9.985 1.00 93.12 188 PRO A O 1
ATOM 1491 N N . TYR A 1 189 ? 19.229 10.387 -11.861 1.00 92.94 189 TYR A N 1
ATOM 1492 C CA . TYR A 1 189 ? 17.914 9.851 -12.209 1.00 92.94 189 TYR A CA 1
ATOM 1493 C C . TYR A 1 189 ? 17.975 8.336 -12.463 1.00 92.94 189 TYR A C 1
ATOM 1495 O O . TYR A 1 189 ? 18.874 7.878 -13.175 1.00 92.94 189 TYR A O 1
ATOM 1503 N N . PRO A 1 190 ? 17.023 7.546 -11.927 1.00 95.69 190 PRO A N 1
ATOM 1504 C CA . PRO A 1 190 ? 16.918 6.145 -12.305 1.00 95.69 190 PRO A CA 1
ATOM 1505 C C . PRO A 1 190 ? 16.613 6.048 -13.810 1.00 95.69 190 PRO A C 1
ATOM 1507 O O . PRO A 1 190 ? 15.811 6.845 -14.302 1.00 95.69 190 PRO A O 1
ATOM 1510 N N . PRO A 1 191 ? 17.168 5.069 -14.550 1.00 96.81 191 PRO A N 1
ATOM 1511 C CA . PRO A 1 191 ? 16.991 4.984 -16.002 1.00 96.81 191 PRO A CA 1
ATOM 1512 C C . PRO A 1 191 ? 15.528 4.905 -16.456 1.00 96.81 191 PRO A C 1
ATOM 1514 O O . PRO A 1 191 ? 15.187 5.349 -17.548 1.00 96.81 191 PRO A O 1
ATOM 1517 N N . ASP A 1 192 ? 14.651 4.347 -15.618 1.00 97.50 192 ASP A N 1
ATOM 1518 C CA . ASP A 1 192 ? 13.216 4.229 -15.875 1.00 97.50 192 ASP A CA 1
ATOM 1519 C C . ASP A 1 192 ? 12.381 5.388 -15.301 1.00 97.50 192 ASP A C 1
ATOM 1521 O O . ASP A 1 192 ? 11.148 5.356 -15.382 1.00 97.50 192 ASP A O 1
ATOM 1525 N N . ASN A 1 193 ? 13.014 6.396 -14.690 1.00 96.75 193 ASN A N 1
ATOM 1526 C CA . ASN A 1 193 ? 12.367 7.472 -13.932 1.00 96.75 193 ASN A CA 1
ATOM 1527 C C . ASN A 1 193 ? 11.351 6.956 -12.887 1.00 96.75 193 ASN A C 1
ATOM 1529 O O . ASN A 1 193 ? 10.333 7.597 -12.620 1.00 96.75 193 ASN A O 1
ATOM 1533 N N . GLY A 1 194 ? 11.581 5.765 -12.320 1.00 96.50 194 GLY A N 1
ATOM 1534 C CA . GLY A 1 194 ? 10.692 5.136 -11.342 1.00 96.50 194 GLY A CA 1
ATOM 1535 C C . GLY A 1 194 ? 9.362 4.632 -11.916 1.00 96.50 194 GLY A C 1
ATOM 1536 O O . GLY A 1 194 ? 8.443 4.334 -11.152 1.00 96.50 194 GLY A O 1
ATOM 1537 N N . THR A 1 195 ? 9.230 4.553 -13.245 1.00 98.19 195 THR A N 1
ATOM 1538 C CA . THR A 1 195 ? 8.021 4.088 -13.943 1.00 98.19 195 THR A CA 1
ATOM 1539 C C . THR A 1 195 ? 7.685 2.651 -13.556 1.00 98.19 195 THR A C 1
ATOM 1541 O O . THR A 1 195 ? 8.548 1.784 -13.629 1.00 98.19 195 THR A O 1
ATOM 1544 N N . GLY A 1 196 ? 6.430 2.363 -13.203 1.00 97.62 196 GLY A N 1
ATOM 1545 C CA . GLY A 1 196 ? 5.978 0.994 -12.941 1.00 97.62 196 GLY A CA 1
ATOM 1546 C C . GLY A 1 196 ? 5.049 0.824 -11.740 1.00 97.62 196 GLY A C 1
ATOM 1547 O O . GLY A 1 196 ? 4.547 1.787 -11.153 1.00 97.62 196 GLY A O 1
ATOM 1548 N N . VAL A 1 197 ? 4.811 -0.436 -11.373 1.00 97.69 197 VAL A N 1
ATOM 1549 C CA . VAL A 1 197 ? 3.903 -0.859 -10.294 1.00 97.69 197 VAL A CA 1
ATOM 1550 C C . VAL A 1 197 ? 4.685 -0.975 -8.982 1.00 97.69 197 VAL A C 1
ATOM 1552 O O . VAL A 1 197 ? 4.999 -2.065 -8.517 1.00 97.69 197 VAL A O 1
ATOM 1555 N N . TRP A 1 198 ? 5.058 0.160 -8.388 1.00 95.88 198 TRP A N 1
ATOM 1556 C CA . TRP A 1 198 ? 5.963 0.192 -7.226 1.00 95.88 198 TRP A CA 1
ATOM 1557 C C . TRP A 1 198 ? 5.301 -0.187 -5.886 1.00 95.88 198 TRP A C 1
ATOM 1559 O O . TRP A 1 198 ? 5.988 -0.433 -4.894 1.00 95.88 198 TRP A O 1
ATOM 1569 N N . ARG A 1 199 ? 3.966 -0.283 -5.836 1.00 96.69 199 ARG A N 1
ATOM 1570 C CA . ARG A 1 199 ? 3.213 -0.851 -4.708 1.00 96.69 199 ARG A CA 1
ATOM 1571 C C . ARG A 1 199 ? 2.288 -1.957 -5.187 1.00 96.69 199 ARG A C 1
ATOM 1573 O O . ARG A 1 199 ? 1.854 -1.958 -6.332 1.00 96.69 199 ARG A O 1
ATOM 1580 N N . ASP A 1 200 ? 1.950 -2.865 -4.277 1.00 97.12 200 ASP A N 1
ATOM 1581 C CA . ASP A 1 200 ? 1.138 -4.032 -4.609 1.00 97.12 200 ASP A CA 1
ATOM 1582 C C . ASP A 1 200 ? -0.216 -3.623 -5.197 1.00 97.12 200 ASP A C 1
ATOM 1584 O O . ASP A 1 200 ? -0.929 -2.771 -4.650 1.00 97.12 200 ASP A O 1
ATOM 1588 N N . ILE A 1 201 ? -0.593 -4.289 -6.285 1.00 98.31 201 ILE A N 1
ATOM 1589 C CA . ILE A 1 201 ? -1.980 -4.373 -6.731 1.00 98.31 201 ILE A CA 1
ATOM 1590 C C . ILE A 1 201 ? -2.563 -5.624 -6.091 1.00 98.31 201 ILE A C 1
ATOM 1592 O O . ILE A 1 201 ? -1.934 -6.679 -6.094 1.00 98.31 201 ILE A O 1
ATOM 1596 N N . THR A 1 202 ? -3.753 -5.513 -5.512 1.00 98.06 202 THR A N 1
ATOM 1597 C CA . THR A 1 202 ? -4.355 -6.605 -4.739 1.00 98.06 202 THR A CA 1
ATOM 1598 C C . THR A 1 202 ? -5.760 -6.931 -5.220 1.00 98.06 202 THR A C 1
ATOM 1600 O O . THR A 1 202 ? -6.485 -6.051 -5.686 1.00 98.06 202 THR A O 1
ATOM 1603 N N . ILE A 1 203 ? -6.154 -8.195 -5.078 1.00 98.25 203 ILE A N 1
ATOM 1604 C CA . ILE A 1 203 ? -7.533 -8.646 -5.245 1.00 98.25 203 ILE A CA 1
ATOM 1605 C C . ILE A 1 203 ? -8.138 -8.855 -3.861 1.00 98.25 203 ILE A C 1
ATOM 1607 O O . ILE A 1 203 ? -7.586 -9.594 -3.045 1.00 98.25 203 ILE A O 1
ATOM 1611 N N . LYS A 1 204 ? -9.286 -8.227 -3.608 1.00 97.75 204 LYS A N 1
ATOM 1612 C CA . LYS A 1 204 ? -10.082 -8.406 -2.392 1.00 97.75 204 LYS A CA 1
ATOM 1613 C C . LYS A 1 204 ? -11.413 -9.073 -2.719 1.00 97.75 204 LYS A C 1
ATOM 1615 O O . LYS A 1 204 ? -12.102 -8.648 -3.641 1.00 97.75 204 LYS A O 1
ATOM 1620 N N . GLN A 1 205 ? -11.804 -10.068 -1.926 1.00 97.38 205 GLN A N 1
ATOM 1621 C CA . GLN A 1 205 ? -13.140 -10.671 -1.974 1.00 97.38 205 GLN A CA 1
ATOM 1622 C C . GLN A 1 205 ? -13.972 -10.194 -0.781 1.00 97.38 205 GLN A C 1
ATOM 1624 O O . GLN A 1 205 ? -13.461 -10.068 0.329 1.00 97.38 205 GLN A O 1
ATOM 1629 N N . THR A 1 206 ? -15.268 -9.971 -0.972 1.00 97.81 206 THR A N 1
ATOM 1630 C CA . THR A 1 206 ? -16.214 -9.618 0.100 1.00 97.81 206 THR A CA 1
ATOM 1631 C C . THR A 1 206 ? -17.611 -10.187 -0.192 1.00 97.81 206 THR A C 1
ATOM 1633 O O . THR A 1 206 ? -17.855 -10.758 -1.255 1.00 97.81 206 THR A O 1
ATOM 1636 N N . GLY A 1 207 ? -18.516 -10.118 0.779 1.00 97.38 207 GLY A N 1
ATOM 1637 C CA . GLY A 1 207 ? -19.951 -10.355 0.628 1.00 97.38 207 GLY A CA 1
ATOM 1638 C C . GLY A 1 207 ? -20.698 -9.058 0.312 1.00 97.38 207 GLY A C 1
ATOM 1639 O O . GLY A 1 207 ? -20.135 -8.127 -0.252 1.00 97.38 207 GLY A O 1
ATOM 1640 N N . ASP A 1 208 ? -21.975 -8.979 0.681 1.00 97.12 208 ASP A N 1
ATOM 1641 C CA . ASP A 1 208 ? -22.840 -7.851 0.303 1.00 97.12 208 ASP A CA 1
ATOM 1642 C C . ASP A 1 208 ? -22.537 -6.524 1.013 1.00 97.12 208 ASP A C 1
ATOM 1644 O O . ASP A 1 208 ? -23.049 -5.486 0.610 1.00 97.12 208 ASP A O 1
ATOM 1648 N N . VAL A 1 209 ? -21.720 -6.522 2.060 1.00 98.38 209 VAL A N 1
ATOM 1649 C CA . VAL A 1 209 ? -21.250 -5.317 2.754 1.00 98.38 209 VAL A CA 1
ATOM 1650 C C . VAL A 1 209 ? -19.732 -5.248 2.657 1.00 98.38 209 VAL A C 1
ATOM 1652 O O . VAL A 1 209 ? -19.029 -5.997 3.335 1.00 98.38 209 VAL A O 1
ATOM 1655 N N . PHE A 1 210 ? -19.244 -4.320 1.838 1.00 98.44 210 PHE A N 1
ATOM 1656 C CA . PHE A 1 210 ? -17.824 -4.011 1.690 1.00 98.44 210 PHE A CA 1
ATOM 1657 C C . PHE A 1 210 ? -17.309 -3.221 2.893 1.00 98.44 210 PHE A C 1
ATOM 1659 O O . PHE A 1 210 ? -17.960 -2.269 3.330 1.00 98.44 210 PHE A O 1
ATOM 1666 N N . MET A 1 211 ? -16.114 -3.570 3.370 1.00 98.50 211 MET A N 1
ATOM 1667 C CA . MET A 1 211 ? -15.378 -2.831 4.392 1.00 98.50 211 MET A CA 1
ATOM 1668 C C . MET A 1 211 ? -14.196 -2.070 3.782 1.00 98.50 211 MET A C 1
ATOM 1670 O O . MET A 1 211 ? -13.321 -2.671 3.149 1.00 98.50 211 MET A O 1
ATOM 1674 N N . GLY A 1 212 ? -14.157 -0.756 4.016 1.00 97.12 212 GLY A N 1
ATOM 1675 C CA . GLY A 1 212 ? -12.984 0.076 3.729 1.00 97.12 212 GLY A CA 1
ATOM 1676 C C . GLY A 1 212 ? -11.844 -0.126 4.743 1.00 97.12 212 GLY A C 1
ATOM 1677 O O . GLY A 1 212 ? -11.969 -0.936 5.659 1.00 97.12 212 GLY A O 1
ATOM 1678 N N . PRO A 1 213 ? -10.730 0.613 4.620 1.00 95.38 213 PRO A N 1
ATOM 1679 C CA . PRO A 1 213 ? -9.626 0.526 5.573 1.00 95.38 213 PRO A CA 1
ATOM 1680 C C . PRO A 1 213 ? -10.072 0.801 7.017 1.00 95.38 213 PRO A C 1
ATOM 1682 O O . PRO A 1 213 ? -10.871 1.707 7.265 1.00 95.38 213 PRO A O 1
ATOM 1685 N N . VAL A 1 214 ? -9.539 0.021 7.962 1.00 97.81 214 VAL A N 1
ATOM 1686 C CA . VAL A 1 214 ? -9.786 0.206 9.399 1.00 97.81 214 VAL A CA 1
ATOM 1687 C C . VAL A 1 214 ? -8.822 1.245 9.957 1.00 97.81 214 VAL A C 1
ATOM 1689 O O . VAL A 1 214 ? -7.611 1.118 9.788 1.00 97.81 214 VAL A O 1
ATOM 1692 N N . SER A 1 215 ? -9.354 2.227 10.680 1.00 97.50 215 SER A N 1
ATOM 1693 C CA . SER A 1 215 ? -8.583 3.181 11.475 1.00 97.50 215 SER A CA 1
ATOM 1694 C C . SER A 1 215 ? -9.021 3.157 12.939 1.00 97.50 215 SER A C 1
ATOM 1696 O O . SER A 1 215 ? -10.155 2.800 13.268 1.00 97.50 215 SER A O 1
ATOM 1698 N N . VAL A 1 216 ? -8.102 3.516 13.835 1.00 98.19 216 VAL A N 1
ATOM 1699 C CA . VAL A 1 216 ? -8.380 3.670 15.265 1.00 98.19 216 VAL A CA 1
ATOM 1700 C C . VAL A 1 216 ? -8.022 5.092 15.651 1.00 98.19 216 VAL A C 1
ATOM 1702 O O . VAL A 1 216 ? -6.855 5.473 15.606 1.00 98.19 216 VAL A O 1
ATOM 1705 N N . LEU A 1 217 ? -9.033 5.880 16.004 1.00 97.69 217 LEU A N 1
ATOM 1706 C CA . LEU A 1 217 ? -8.811 7.184 16.617 1.00 97.69 217 LEU A CA 1
ATOM 1707 C C . LEU A 1 217 ? -8.513 6.983 18.094 1.00 97.69 217 LEU A C 1
ATOM 1709 O O . LEU A 1 217 ? -9.174 6.168 18.737 1.00 97.69 217 LEU A O 1
ATOM 1713 N N . VAL A 1 218 ? -7.548 7.733 18.612 1.00 96.44 218 VAL A N 1
ATOM 1714 C CA . VAL A 1 218 ? -7.173 7.736 20.024 1.00 96.44 218 VAL A CA 1
ATOM 1715 C C . VAL A 1 218 ? -7.342 9.150 20.551 1.00 96.44 218 VAL A C 1
ATOM 1717 O O . VAL A 1 218 ? -6.826 10.099 19.969 1.00 96.44 218 VAL A O 1
ATOM 1720 N N . ASP A 1 219 ? -8.052 9.258 21.662 1.00 92.94 219 ASP A N 1
ATOM 1721 C CA . ASP A 1 219 ? -8.215 10.465 22.454 1.00 92.94 219 ASP A CA 1
ATOM 1722 C C . ASP A 1 219 ? -7.891 10.122 23.913 1.00 92.94 219 ASP A C 1
ATOM 1724 O O . ASP A 1 219 ? -8.413 9.155 24.474 1.00 92.94 219 ASP A O 1
ATOM 1728 N N . MET A 1 220 ? -6.972 10.862 24.522 1.00 88.94 220 MET A N 1
ATOM 1729 C CA . MET A 1 220 ? -6.532 10.645 25.898 1.00 88.94 220 MET A CA 1
ATOM 1730 C C . MET A 1 220 ? -6.089 11.965 26.520 1.00 88.94 220 MET A C 1
ATOM 1732 O O . MET A 1 220 ? -5.598 12.855 25.826 1.00 88.94 220 MET A O 1
ATOM 1736 N N . ASP A 1 221 ? -6.221 12.056 27.842 1.00 78.69 221 ASP A N 1
ATOM 1737 C CA . ASP A 1 221 ? -5.709 13.195 28.599 1.00 78.69 221 ASP A CA 1
ATOM 1738 C C . ASP A 1 221 ? -4.177 13.289 28.449 1.00 78.69 221 ASP A C 1
ATOM 1740 O O . ASP A 1 221 ? -3.456 12.292 28.548 1.00 78.69 221 ASP A O 1
ATOM 1744 N N . ILE A 1 222 ? -3.684 14.498 28.185 1.00 68.75 222 ILE A N 1
ATOM 1745 C CA . ILE A 1 222 ? -2.283 14.802 27.869 1.00 68.75 222 ILE A CA 1
ATOM 1746 C C . ILE A 1 222 ? -1.375 14.832 29.109 1.00 68.75 222 ILE A C 1
ATOM 1748 O O . ILE A 1 222 ? -0.161 14.917 28.963 1.00 68.75 222 ILE A O 1
ATOM 1752 N N . HIS A 1 223 ? -1.924 14.755 30.326 1.00 66.56 223 HIS A N 1
ATOM 1753 C CA . HIS A 1 223 ? -1.159 14.862 31.579 1.00 66.56 223 HIS A CA 1
ATOM 1754 C C . HIS A 1 223 ? -1.322 13.641 32.493 1.00 66.56 223 HIS A C 1
ATOM 1756 O O . HIS A 1 223 ? -1.669 13.742 33.672 1.00 66.56 223 HIS A O 1
ATOM 1762 N N . MET A 1 224 ? -1.025 12.460 31.947 1.00 60.41 224 MET A N 1
ATOM 1763 C CA . MET A 1 224 ? -1.220 11.166 32.616 1.00 60.41 224 MET A CA 1
ATOM 1764 C C . MET A 1 224 ? -0.446 11.010 33.937 1.00 60.41 224 MET A C 1
ATOM 1766 O O . MET A 1 224 ? -0.884 10.266 34.813 1.00 60.41 224 MET A O 1
ATOM 1770 N N . GLU A 1 225 ? 0.680 11.703 34.127 1.00 57.88 225 GLU A N 1
ATOM 1771 C CA . GLU A 1 225 ? 1.467 11.624 35.370 1.00 57.88 225 GLU A CA 1
ATOM 1772 C C . GLU A 1 225 ? 0.733 12.179 36.596 1.00 57.88 225 GLU A C 1
ATOM 1774 O O . GLU A 1 225 ? 0.955 11.698 37.703 1.00 57.88 225 GLU A O 1
ATOM 1779 N N . LYS A 1 226 ? -0.194 13.126 36.410 1.00 57.94 226 LYS A N 1
ATOM 1780 C CA . LYS A 1 226 ? -0.954 13.745 37.508 1.00 57.94 226 LYS A CA 1
ATOM 1781 C C . LYS A 1 226 ? -2.289 13.055 37.796 1.00 57.94 226 LYS A C 1
ATOM 1783 O O . LYS A 1 226 ? -2.992 13.462 38.716 1.00 57.94 226 LYS A O 1
ATOM 1788 N N . ASN A 1 227 ? -2.655 12.040 37.013 1.00 58.66 227 ASN A N 1
ATOM 1789 C CA . ASN A 1 227 ? -3.991 11.454 37.033 1.00 58.66 227 ASN A CA 1
ATOM 1790 C C . ASN A 1 227 ? -3.929 9.986 37.490 1.00 58.66 227 ASN A C 1
ATOM 1792 O O . ASN A 1 227 ? -3.333 9.146 36.819 1.00 58.66 227 ASN A O 1
ATOM 1796 N N . THR A 1 228 ? -4.551 9.665 38.629 1.00 62.28 228 THR A N 1
ATOM 1797 C CA . THR A 1 228 ? -4.617 8.300 39.197 1.00 62.28 228 THR A CA 1
ATOM 1798 C C . THR A 1 228 ? -5.684 7.417 38.537 1.00 62.28 228 THR A C 1
ATOM 1800 O O . THR A 1 228 ? -5.818 6.251 38.888 1.00 62.28 228 THR A O 1
ATOM 1803 N N . ASN A 1 229 ? -6.446 7.956 37.579 1.00 69.62 229 ASN A N 1
ATOM 1804 C CA . ASN A 1 229 ? -7.543 7.281 36.878 1.00 69.62 229 ASN A CA 1
ATOM 1805 C C . ASN A 1 229 ? -7.398 7.487 35.364 1.00 69.62 229 ASN A C 1
ATOM 1807 O O . ASN A 1 229 ? -8.173 8.203 34.720 1.00 69.62 229 ASN A O 1
ATOM 1811 N N . ARG A 1 230 ? -6.324 6.911 34.821 1.00 80.69 230 ARG A N 1
ATOM 1812 C CA . ARG A 1 230 ? -5.857 7.107 33.447 1.00 80.69 230 ARG A CA 1
ATOM 1813 C C . ARG A 1 230 ? -6.830 6.486 32.454 1.00 80.69 230 ARG A C 1
ATOM 1815 O O . ARG A 1 230 ? -7.210 5.325 32.579 1.00 80.69 230 ARG A O 1
ATOM 1822 N N . ARG A 1 231 ? -7.241 7.251 31.441 1.00 88.38 231 ARG A N 1
ATOM 1823 C CA . ARG A 1 231 ? -8.266 6.824 30.478 1.00 88.38 231 ARG A CA 1
ATOM 1824 C C . ARG A 1 231 ? -7.891 7.231 29.065 1.00 88.38 231 ARG A C 1
ATOM 1826 O O . ARG A 1 231 ? -7.536 8.381 28.829 1.00 88.38 231 ARG A O 1
ATOM 1833 N N . ALA A 1 232 ? -8.063 6.300 28.133 1.00 93.69 232 ALA A N 1
ATOM 1834 C CA . ALA A 1 232 ? -8.072 6.587 26.705 1.00 93.69 232 ALA A CA 1
ATOM 1835 C C . ALA A 1 232 ? -9.432 6.205 26.116 1.00 93.69 232 ALA A C 1
ATOM 1837 O O . ALA A 1 232 ? -9.940 5.103 26.345 1.00 93.69 232 ALA A O 1
ATOM 1838 N N . ASN A 1 233 ? -10.025 7.114 25.354 1.00 95.94 233 ASN A N 1
ATOM 1839 C CA . ASN A 1 233 ? -11.138 6.826 24.471 1.00 95.94 233 ASN A CA 1
ATOM 1840 C C . ASN A 1 233 ? -10.567 6.464 23.103 1.00 95.94 233 ASN A C 1
ATOM 1842 O O . ASN A 1 233 ? -9.825 7.232 22.498 1.00 95.94 233 ASN A O 1
ATOM 1846 N N . ILE A 1 234 ? -10.928 5.294 22.598 1.00 97.56 234 ILE A N 1
ATOM 1847 C CA . ILE A 1 234 ? -10.622 4.904 21.230 1.00 97.56 234 ILE A CA 1
ATOM 1848 C C . ILE A 1 234 ? -11.903 4.789 20.419 1.00 97.56 234 ILE A C 1
ATOM 1850 O O . ILE A 1 234 ? -12.954 4.431 20.952 1.00 97.56 234 ILE A O 1
ATOM 1854 N N . THR A 1 235 ? -11.813 5.044 19.119 1.00 98.56 235 THR A N 1
ATOM 1855 C CA . THR A 1 235 ? -12.911 4.788 18.182 1.00 98.56 235 THR A CA 1
ATOM 1856 C C . THR A 1 235 ? -12.389 3.973 17.014 1.00 98.56 235 THR A C 1
ATOM 1858 O O . THR A 1 235 ? -11.606 4.474 16.209 1.00 98.56 235 THR A O 1
ATOM 1861 N N . VAL A 1 236 ? -12.831 2.717 16.916 1.00 98.69 236 VAL A N 1
ATOM 1862 C CA . VAL A 1 236 ? -12.558 1.864 15.752 1.00 98.69 236 VAL A CA 1
ATOM 1863 C C . VAL A 1 236 ? -13.513 2.275 14.636 1.00 98.69 236 VAL A C 1
ATOM 1865 O O . VAL A 1 236 ? -14.728 2.313 14.858 1.00 98.69 236 VAL A O 1
ATOM 1868 N N . ARG A 1 237 ? -12.974 2.597 13.457 1.00 98.44 237 ARG A N 1
ATOM 1869 C CA . ARG A 1 237 ? -13.737 3.127 12.322 1.00 98.44 237 ARG A CA 1
ATOM 1870 C C . ARG A 1 237 ? -13.398 2.410 11.025 1.00 98.44 237 ARG A C 1
ATOM 1872 O O . ARG A 1 237 ? -12.236 2.119 10.764 1.00 98.44 237 ARG A O 1
ATOM 1879 N N . ALA A 1 238 ? -14.410 2.175 10.197 1.00 98.50 238 ALA A N 1
ATOM 1880 C CA . ALA A 1 238 ? -14.237 1.776 8.803 1.00 98.50 238 ALA A CA 1
ATOM 1881 C C . ALA A 1 238 ? -15.487 2.128 7.990 1.00 98.50 238 ALA A C 1
ATOM 1883 O O . ALA A 1 238 ? -16.603 2.137 8.513 1.00 98.50 238 ALA A O 1
ATOM 1884 N N . GLN A 1 239 ? -15.314 2.380 6.692 1.00 98.31 239 GLN A N 1
ATOM 1885 C CA . GLN A 1 239 ? -16.451 2.520 5.781 1.00 98.31 239 GLN A CA 1
ATOM 1886 C C . GLN A 1 239 ? -17.181 1.182 5.632 1.00 98.31 239 GLN A C 1
ATOM 1888 O O . GLN A 1 239 ? -16.541 0.133 5.541 1.00 98.31 239 GLN A O 1
ATOM 1893 N N . ALA A 1 240 ? -18.509 1.224 5.585 1.00 98.69 240 ALA A N 1
ATOM 1894 C CA . ALA A 1 240 ? -19.366 0.121 5.176 1.00 98.69 240 ALA A CA 1
ATOM 1895 C C . ALA A 1 240 ? -20.181 0.550 3.957 1.00 98.69 240 ALA A C 1
ATOM 1897 O O . ALA A 1 240 ? -20.818 1.601 3.984 1.00 98.69 240 ALA A O 1
ATOM 1898 N N . ARG A 1 241 ? -20.191 -0.268 2.904 1.00 98.62 241 ARG A N 1
ATOM 1899 C CA . ARG A 1 241 ? -21.005 -0.032 1.704 1.00 98.62 241 ARG A CA 1
ATOM 1900 C C . ARG A 1 241 ? -21.823 -1.270 1.377 1.00 98.62 241 ARG A C 1
ATOM 1902 O O . ARG A 1 241 ? -21.250 -2.338 1.183 1.00 98.62 241 ARG A O 1
ATOM 1909 N N . ASN A 1 242 ? -23.141 -1.121 1.289 1.00 98.44 242 ASN A N 1
ATOM 1910 C CA . ASN A 1 242 ? -24.026 -2.172 0.808 1.00 98.44 242 ASN A CA 1
ATOM 1911 C C . ASN A 1 242 ? -23.871 -2.307 -0.712 1.00 98.44 242 ASN A C 1
ATOM 1913 O O . ASN A 1 242 ? -24.162 -1.386 -1.463 1.00 98.44 242 ASN A O 1
ATOM 1917 N N . LEU A 1 243 ? -23.412 -3.457 -1.181 1.00 97.56 243 LEU A N 1
ATOM 1918 C CA . LEU A 1 243 ? -23.234 -3.774 -2.594 1.00 97.56 243 LEU A CA 1
ATOM 1919 C C . LEU A 1 243 ? -24.486 -4.403 -3.212 1.00 97.56 243 LEU A C 1
ATOM 1921 O O . LEU A 1 243 ? -24.571 -4.528 -4.434 1.00 97.56 243 LEU A O 1
ATOM 1925 N N . SER A 1 244 ? -25.482 -4.780 -2.413 1.00 95.88 244 SER A N 1
ATOM 1926 C CA . SER A 1 244 ? -26.710 -5.390 -2.915 1.00 95.88 244 SER A CA 1
ATOM 1927 C C . SER A 1 244 ? -27.721 -4.345 -3.416 1.00 95.88 244 SER A C 1
ATOM 1929 O O . SER A 1 244 ? -27.614 -3.144 -3.160 1.00 95.88 244 SER A O 1
ATOM 1931 N N . LYS A 1 245 ? -28.736 -4.810 -4.155 1.00 96.19 245 LYS A N 1
ATOM 1932 C CA . LYS A 1 245 ? -29.871 -3.988 -4.621 1.00 96.19 245 LYS A CA 1
ATOM 1933 C C . LYS A 1 245 ? -31.020 -3.918 -3.603 1.00 96.19 245 LYS A C 1
ATOM 1935 O O . LYS A 1 245 ? -32.114 -3.486 -3.950 1.00 96.19 245 LYS A O 1
ATOM 1940 N N . ARG A 1 246 ? -30.817 -4.399 -2.373 1.00 96.94 246 ARG A N 1
ATOM 1941 C CA . ARG A 1 246 ? -31.842 -4.448 -1.320 1.00 96.94 246 ARG A CA 1
ATOM 1942 C C . ARG A 1 246 ? -31.278 -3.864 -0.025 1.00 96.94 246 ARG A C 1
ATOM 1944 O O . ARG A 1 246 ? -30.062 -3.863 0.145 1.00 96.94 246 ARG A O 1
ATOM 1951 N N . PRO A 1 247 ? -32.118 -3.378 0.899 1.00 98.19 247 PRO A N 1
ATOM 1952 C CA . PRO A 1 247 ? -31.650 -3.005 2.225 1.00 98.19 247 PRO A CA 1
ATOM 1953 C C . PRO A 1 247 ? -30.985 -4.189 2.933 1.00 98.19 247 PRO A C 1
ATOM 1955 O O . PRO A 1 247 ? -31.451 -5.325 2.826 1.00 98.19 247 PRO A O 1
ATOM 1958 N N . VAL A 1 248 ? -29.920 -3.915 3.681 1.00 98.06 248 VAL A N 1
ATOM 1959 C CA . VAL A 1 248 ? -29.177 -4.920 4.444 1.00 98.06 248 VAL A CA 1
ATOM 1960 C C . VAL A 1 248 ? -29.120 -4.530 5.914 1.00 98.06 248 VAL A C 1
ATOM 1962 O O . VAL A 1 248 ? -28.964 -3.361 6.268 1.00 98.06 248 VAL A O 1
ATOM 1965 N N . LYS A 1 249 ? -29.236 -5.532 6.784 1.00 98.38 249 LYS A N 1
ATOM 1966 C CA . LYS A 1 249 ? -28.956 -5.421 8.215 1.00 98.38 249 LYS A CA 1
ATOM 1967 C C . LYS A 1 249 ? -27.740 -6.288 8.509 1.00 98.38 249 LYS A C 1
ATOM 1969 O O . LYS A 1 249 ? -27.789 -7.491 8.273 1.00 98.38 249 LYS A O 1
ATOM 1974 N N . PHE A 1 250 ? -26.680 -5.688 9.031 1.00 98.62 250 PHE A N 1
ATOM 1975 C CA . PHE A 1 250 ? -25.441 -6.391 9.349 1.00 98.62 250 PHE A CA 1
ATOM 1976 C C . PHE A 1 250 ? -24.960 -6.048 10.760 1.00 98.62 250 PHE A C 1
ATOM 1978 O O . PHE A 1 250 ? -25.382 -5.057 11.364 1.00 98.62 250 PHE A O 1
ATOM 1985 N N . ILE A 1 251 ? -24.091 -6.895 11.296 1.00 98.75 251 ILE A N 1
ATOM 1986 C CA . ILE A 1 251 ? -23.432 -6.717 12.584 1.00 98.75 251 ILE A CA 1
ATOM 1987 C C . ILE A 1 251 ? -21.980 -6.338 12.318 1.00 98.75 251 ILE A C 1
ATOM 1989 O O . ILE A 1 251 ? -21.263 -7.065 11.637 1.00 98.75 251 ILE A O 1
ATOM 1993 N N . ALA A 1 252 ? -21.545 -5.211 12.875 1.00 98.75 252 ALA A N 1
ATOM 1994 C CA . ALA A 1 252 ? -20.143 -4.850 12.973 1.00 98.75 252 ALA A CA 1
ATOM 1995 C C . ALA A 1 252 ? -19.584 -5.312 14.316 1.00 98.75 252 ALA A C 1
ATOM 1997 O O . ALA A 1 252 ? -20.124 -4.931 15.356 1.00 98.75 252 ALA A O 1
ATOM 1998 N N . LYS A 1 253 ? -18.512 -6.107 14.294 1.00 98.75 253 LYS A N 1
ATOM 1999 C CA . LYS A 1 253 ? -17.833 -6.629 15.484 1.00 98.75 253 LYS A CA 1
ATOM 2000 C C . LYS A 1 253 ? -16.345 -6.292 15.439 1.00 98.75 253 LYS A C 1
ATOM 2002 O O . LYS A 1 253 ? -15.659 -6.726 14.515 1.00 98.75 253 LYS A O 1
ATOM 2007 N N . ALA A 1 254 ? -15.850 -5.563 16.437 1.00 98.75 254 ALA A N 1
ATOM 2008 C CA . ALA A 1 254 ? -14.425 -5.299 16.629 1.00 98.75 254 ALA A CA 1
ATOM 2009 C C . ALA A 1 254 ? -13.879 -6.111 17.807 1.00 98.75 254 ALA A C 1
ATOM 2011 O O . ALA A 1 254 ? -14.396 -6.013 18.921 1.00 98.75 254 ALA A O 1
ATOM 2012 N N . GLU A 1 255 ? -12.821 -6.878 17.567 1.00 98.62 255 GLU A N 1
ATOM 2013 C CA . GLU A 1 255 ? -12.076 -7.605 18.595 1.00 98.62 255 GLU A CA 1
ATOM 2014 C C . GLU A 1 255 ? -10.767 -6.885 18.888 1.00 98.62 255 GLU A C 1
ATOM 2016 O O . GLU A 1 255 ? -9.908 -6.778 18.012 1.00 98.62 255 GLU A O 1
ATOM 2021 N N . ILE A 1 256 ? -10.617 -6.399 20.118 1.00 98.62 256 ILE A N 1
ATOM 2022 C CA . ILE A 1 256 ? -9.450 -5.645 20.569 1.00 98.62 256 ILE A CA 1
ATOM 2023 C C . ILE A 1 256 ? -8.624 -6.529 21.501 1.00 98.62 256 ILE A C 1
ATOM 2025 O O . ILE A 1 256 ? -9.164 -7.144 22.426 1.00 98.62 256 ILE A O 1
ATOM 2029 N N . LYS A 1 257 ? -7.313 -6.573 21.268 1.00 98.56 257 LYS A N 1
ATOM 2030 C CA . LYS A 1 257 ? -6.337 -7.279 22.100 1.00 98.56 257 LYS A CA 1
ATOM 2031 C C . LYS A 1 257 ? -5.308 -6.321 22.691 1.00 98.56 257 LYS A C 1
ATOM 2033 O O . LYS A 1 257 ? -4.953 -5.329 22.052 1.00 98.56 257 LYS A O 1
ATOM 2038 N N . THR A 1 258 ? -4.842 -6.641 23.891 1.00 98.19 258 THR A N 1
ATOM 2039 C CA . THR A 1 258 ? -3.732 -5.973 24.583 1.00 98.19 258 THR A CA 1
ATOM 2040 C C . THR A 1 258 ? -2.389 -6.224 23.881 1.00 98.19 258 THR A C 1
ATOM 2042 O O . THR A 1 258 ? -2.306 -7.118 23.031 1.00 98.19 258 THR A O 1
ATOM 2045 N N . PRO A 1 259 ? -1.326 -5.474 24.239 1.00 98.00 259 PRO A N 1
ATOM 2046 C CA . PRO A 1 259 ? 0.017 -5.676 23.687 1.00 98.00 259 PRO A CA 1
ATOM 2047 C C . PRO A 1 259 ? 0.594 -7.082 23.891 1.00 98.00 259 PRO A C 1
ATOM 2049 O O . PRO A 1 259 ? 1.290 -7.587 23.019 1.00 98.00 259 PRO A O 1
ATOM 2052 N N . ASP A 1 260 ? 0.244 -7.756 24.990 1.00 97.00 260 ASP A N 1
ATOM 2053 C CA . ASP A 1 260 ? 0.618 -9.154 25.257 1.00 97.00 260 ASP A CA 1
ATOM 2054 C C . ASP A 1 260 ? -0.296 -10.179 24.548 1.00 97.00 260 ASP A C 1
ATOM 2056 O O . ASP A 1 260 ? -0.225 -11.379 24.805 1.00 97.00 260 ASP A O 1
ATOM 2060 N N . GLY A 1 261 ? -1.178 -9.723 23.652 1.00 96.88 261 GLY A N 1
ATOM 2061 C CA . GLY A 1 261 ? -2.027 -10.572 22.818 1.00 96.88 261 GLY A CA 1
ATOM 2062 C C . GLY A 1 261 ? -3.270 -11.135 23.513 1.00 96.88 261 GLY A C 1
ATOM 2063 O O . GLY A 1 261 ? -4.022 -11.891 22.883 1.00 96.88 261 GLY A O 1
ATOM 2064 N N . LYS A 1 262 ? -3.534 -10.764 24.771 1.00 97.94 262 LYS A N 1
ATOM 2065 C CA . LYS A 1 262 ? -4.758 -11.159 25.482 1.00 97.94 262 LYS A CA 1
ATOM 2066 C C . LYS A 1 262 ? -5.972 -10.409 24.943 1.00 97.94 262 LYS A C 1
ATOM 2068 O O . LYS A 1 262 ? -5.879 -9.311 24.398 1.00 97.94 262 LYS A O 1
ATOM 2073 N N . HIS A 1 263 ? -7.143 -11.027 25.061 1.00 98.12 263 HIS A N 1
ATOM 2074 C CA . HIS A 1 263 ? -8.402 -10.364 24.730 1.00 98.12 263 HIS A CA 1
ATOM 2075 C C . HIS A 1 263 ? -8.647 -9.207 25.705 1.00 98.12 263 HIS A C 1
ATOM 2077 O O . HIS A 1 263 ? -8.571 -9.398 26.914 1.00 98.12 263 HIS A O 1
ATOM 2083 N N . LEU A 1 264 ? -8.918 -8.013 25.168 1.00 97.50 264 LEU A N 1
ATOM 2084 C CA . LEU A 1 264 ? -9.263 -6.833 25.960 1.00 97.50 264 LEU A CA 1
ATOM 2085 C C . LEU A 1 264 ? -10.766 -6.569 25.921 1.00 97.50 264 LEU A C 1
ATOM 2087 O O . LEU A 1 264 ? -11.400 -6.349 26.950 1.00 97.50 264 LEU A O 1
ATOM 2091 N N . LYS A 1 265 ? -11.335 -6.505 24.711 1.00 97.69 265 LYS A N 1
ATOM 2092 C CA . LYS A 1 265 ? -12.730 -6.106 24.523 1.00 97.69 265 LYS A CA 1
ATOM 2093 C C . LYS A 1 265 ? -13.283 -6.592 23.192 1.00 97.69 265 LYS A C 1
ATOM 2095 O O . LYS A 1 265 ? -12.575 -6.635 22.190 1.00 97.69 265 LYS A O 1
ATOM 2100 N N . THR A 1 266 ? -14.581 -6.875 23.181 1.00 98.44 266 THR A N 1
ATOM 2101 C CA . THR A 1 266 ? -15.365 -7.072 21.958 1.00 98.44 266 THR A CA 1
ATOM 2102 C C . THR A 1 266 ? -16.426 -5.985 21.889 1.00 98.44 266 THR A C 1
ATOM 2104 O O . THR A 1 266 ? -17.191 -5.809 22.836 1.00 98.44 266 THR A O 1
ATOM 2107 N N . LEU A 1 267 ? -16.467 -5.247 20.784 1.00 98.44 267 LEU A N 1
ATOM 2108 C CA . LEU A 1 267 ? -17.488 -4.237 20.513 1.00 98.44 267 LEU A CA 1
ATOM 2109 C C . LEU A 1 267 ? -18.393 -4.742 19.406 1.00 98.44 267 LEU A C 1
ATOM 2111 O O . LEU A 1 267 ? -17.891 -5.256 18.411 1.00 98.44 267 LEU A O 1
ATOM 2115 N N . THR A 1 268 ? -19.698 -4.539 19.553 1.00 98.31 268 THR A N 1
ATOM 2116 C CA . THR A 1 268 ? -20.680 -4.976 18.563 1.00 98.31 268 THR A CA 1
ATOM 2117 C C . THR A 1 268 ? -21.703 -3.876 18.319 1.00 98.31 268 THR A C 1
ATOM 2119 O O . THR A 1 268 ? -22.222 -3.291 19.267 1.00 98.31 268 THR A O 1
ATOM 2122 N N . LYS A 1 269 ? -22.033 -3.611 17.053 1.00 98.50 269 LYS A N 1
ATOM 2123 C CA . LYS A 1 269 ? -23.103 -2.687 16.656 1.00 98.50 269 LYS A CA 1
ATOM 2124 C C . LYS A 1 269 ? -23.875 -3.261 15.480 1.00 98.50 269 LYS A C 1
ATOM 2126 O O . LYS A 1 269 ? -23.288 -3.700 14.499 1.00 98.50 269 LYS A O 1
ATOM 2131 N N . THR A 1 270 ? -25.199 -3.249 15.576 1.00 98.56 270 THR A N 1
ATOM 2132 C CA . THR A 1 270 ? -26.072 -3.609 14.453 1.00 98.56 270 THR A CA 1
ATOM 2133 C C . THR A 1 270 ? -26.363 -2.370 13.621 1.00 98.56 270 THR A C 1
ATOM 2135 O O . THR A 1 270 ? -26.733 -1.334 14.172 1.00 98.56 270 THR A O 1
ATOM 2138 N N . ILE A 1 271 ? -26.223 -2.479 12.303 1.00 98.50 271 ILE A N 1
ATOM 2139 C CA . ILE A 1 271 ? -26.362 -1.368 11.360 1.00 98.50 271 ILE A CA 1
ATOM 2140 C C . ILE A 1 271 ? -27.318 -1.782 10.246 1.00 98.50 271 ILE A C 1
ATOM 2142 O O . ILE A 1 271 ? -27.373 -2.949 9.852 1.00 98.50 271 ILE A O 1
ATOM 2146 N N . ARG A 1 272 ? -28.107 -0.822 9.765 1.00 98.44 272 ARG A N 1
ATOM 2147 C CA . ARG A 1 272 ? -28.966 -0.976 8.592 1.00 98.44 272 ARG A CA 1
ATOM 2148 C C . ARG A 1 272 ? -28.521 0.013 7.526 1.00 98.44 272 ARG A C 1
ATOM 2150 O O . ARG A 1 272 ? -28.289 1.173 7.847 1.00 98.44 272 ARG A O 1
ATOM 2157 N N . LEU A 1 273 ? -28.418 -0.457 6.292 1.00 98.50 273 LEU A N 1
ATOM 2158 C CA . LEU A 1 273 ? -28.145 0.361 5.114 1.00 98.50 273 LEU A CA 1
ATOM 2159 C C . LEU A 1 273 ? -29.233 0.097 4.077 1.00 98.50 273 LEU A C 1
ATOM 2161 O O . LEU A 1 273 ? -29.645 -1.055 3.904 1.00 98.50 273 LEU A O 1
ATOM 2165 N N . GLY A 1 274 ? -29.690 1.140 3.384 1.00 98.62 274 GLY A N 1
ATOM 2166 C CA . GLY A 1 274 ? -30.506 0.979 2.188 1.00 98.62 274 GLY A CA 1
ATOM 2167 C C . GLY A 1 274 ? -29.711 0.321 1.061 1.00 98.62 274 GLY A C 1
ATOM 2168 O O . GLY A 1 274 ? -28.519 0.024 1.188 1.00 98.62 274 GLY A O 1
ATOM 2169 N N . ALA A 1 275 ? -30.388 0.021 -0.044 1.00 97.94 275 ALA A N 1
ATOM 2170 C CA . ALA A 1 275 ? -29.740 -0.544 -1.222 1.00 97.94 275 ALA A CA 1
ATOM 2171 C C . ALA A 1 275 ? -28.667 0.421 -1.741 1.00 97.94 275 ALA A C 1
ATOM 2173 O O . ALA A 1 275 ? -28.957 1.595 -1.928 1.00 97.94 275 ALA A O 1
ATOM 2174 N N . LYS A 1 276 ? -27.452 -0.076 -2.000 1.00 97.50 276 LYS A N 1
ATOM 2175 C CA . LYS A 1 276 ? -26.321 0.731 -2.501 1.00 97.50 276 LYS A CA 1
ATOM 2176 C C . LYS A 1 276 ? -25.825 1.863 -1.583 1.00 97.50 276 LYS A C 1
ATOM 2178 O O . LYS A 1 276 ? -24.875 2.546 -1.955 1.00 97.50 276 LYS A O 1
ATOM 2183 N N . ASP A 1 277 ? -26.381 2.002 -0.379 1.00 98.31 277 ASP A N 1
ATOM 2184 C CA . ASP A 1 277 ? -25.959 3.013 0.592 1.00 98.31 277 ASP A CA 1
ATOM 2185 C C . ASP A 1 277 ? -24.597 2.700 1.222 1.00 98.31 277 ASP A C 1
ATOM 2187 O O . ASP A 1 277 ? -24.143 1.551 1.291 1.00 98.31 277 ASP A O 1
ATOM 2191 N N . SER A 1 278 ? -23.974 3.741 1.772 1.00 98.44 278 SER A N 1
ATOM 2192 C CA . SER A 1 278 ? -22.747 3.648 2.559 1.00 98.44 278 SER A CA 1
ATOM 2193 C C . SER A 1 278 ? -22.816 4.471 3.840 1.00 98.44 278 SER A C 1
ATOM 2195 O O . SER A 1 278 ? -23.506 5.485 3.904 1.00 98.44 278 SER A O 1
ATOM 2197 N N . THR A 1 279 ? -22.059 4.062 4.855 1.00 98.56 279 THR A N 1
ATOM 2198 C CA . THR A 1 279 ? -21.876 4.826 6.092 1.00 98.56 279 THR A CA 1
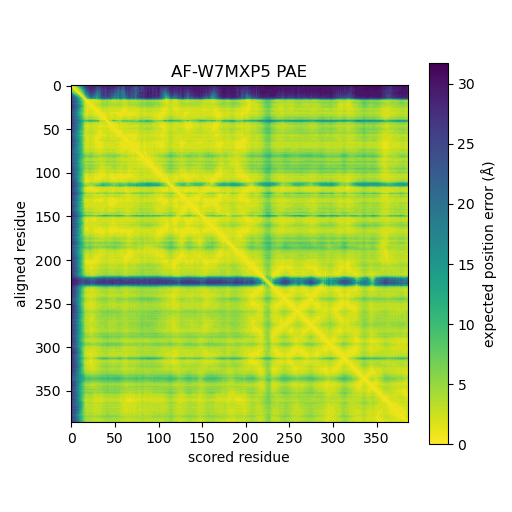ATOM 2199 C C . THR A 1 279 ? -20.509 4.551 6.712 1.00 98.56 279 THR A C 1
ATOM 2201 O O . THR A 1 279 ? -19.921 3.490 6.492 1.00 98.56 279 THR A O 1
ATOM 2204 N N . THR A 1 280 ? -20.035 5.462 7.559 1.00 98.56 280 THR A N 1
ATOM 2205 C CA . THR A 1 280 ? -18.888 5.198 8.430 1.00 98.56 280 THR A CA 1
ATOM 2206 C C . THR A 1 280 ? -19.367 4.457 9.674 1.00 98.56 280 THR A C 1
ATOM 2208 O O . THR A 1 280 ? -20.155 4.977 10.464 1.00 98.56 280 THR A O 1
ATOM 2211 N N . VAL A 1 281 ? -18.875 3.238 9.877 1.00 98.56 281 VAL A N 1
ATOM 2212 C CA . VAL A 1 281 ? -19.103 2.491 11.115 1.00 98.56 281 VAL A CA 1
ATOM 2213 C C . VAL A 1 281 ? -18.155 3.003 12.183 1.00 98.56 281 VAL A C 1
ATOM 2215 O O . VAL A 1 281 ? -16.955 3.087 11.945 1.00 98.56 281 VAL A O 1
ATOM 2218 N N . GLU A 1 282 ? -18.688 3.295 13.366 1.00 98.62 282 GLU A N 1
ATOM 2219 C CA . GLU A 1 282 ? -17.912 3.740 14.523 1.00 98.62 282 GLU A CA 1
ATOM 2220 C C . GLU A 1 282 ? -18.268 2.907 15.754 1.00 98.62 282 GLU A C 1
ATOM 2222 O O . GLU A 1 282 ? -19.448 2.747 16.101 1.00 98.62 282 GLU A O 1
ATOM 2227 N N . LEU A 1 283 ? -17.231 2.372 16.398 1.00 98.69 283 LEU A N 1
ATOM 2228 C CA . LEU A 1 283 ? -17.305 1.547 17.600 1.00 98.69 283 LEU A CA 1
ATOM 2229 C C . LEU A 1 283 ? -16.406 2.170 18.682 1.00 98.69 283 LEU A C 1
ATOM 2231 O O . LEU A 1 283 ? -15.205 1.881 18.720 1.00 98.69 283 LEU A O 1
ATOM 2235 N N . PRO A 1 284 ? -16.953 3.052 19.538 1.00 98.12 284 PRO A N 1
ATOM 2236 C CA . PRO A 1 284 ? -16.189 3.676 20.608 1.00 98.12 284 PRO A CA 1
ATOM 2237 C C . PRO A 1 284 ? -15.930 2.701 21.764 1.00 98.12 284 PRO A C 1
ATOM 2239 O O . PRO A 1 284 ? -16.782 1.886 22.131 1.00 98.12 284 PRO A O 1
ATOM 2242 N N . ALA A 1 285 ? -14.763 2.816 22.391 1.00 96.56 285 ALA A N 1
ATOM 2243 C CA . ALA A 1 285 ? -14.417 2.112 23.617 1.00 96.56 285 ALA A CA 1
ATOM 2244 C C . ALA A 1 285 ? -13.537 2.962 24.526 1.00 96.56 285 ALA A C 1
ATOM 2246 O O . ALA A 1 285 ? -12.606 3.617 24.080 1.00 96.56 285 ALA A O 1
ATOM 2247 N N . LYS A 1 286 ? -13.793 2.874 25.830 1.00 95.50 286 LYS A N 1
ATOM 2248 C CA . LYS A 1 286 ? -12.885 3.374 26.859 1.00 95.50 286 LYS A CA 1
ATOM 2249 C C . LYS A 1 286 ? -11.937 2.258 27.303 1.00 95.50 286 LYS A C 1
ATOM 2251 O O . LYS A 1 286 ? -12.406 1.151 27.585 1.00 95.50 286 LYS A O 1
ATOM 2256 N N . ILE A 1 287 ? -10.648 2.571 27.370 1.00 94.31 287 ILE A N 1
ATOM 2257 C CA . ILE A 1 287 ? -9.578 1.741 27.927 1.00 94.31 287 ILE A CA 1
ATOM 2258 C C . ILE A 1 287 ? -9.135 2.401 29.235 1.00 94.31 287 ILE A C 1
ATOM 2260 O O . ILE A 1 287 ? -8.751 3.573 29.239 1.00 94.31 287 ILE A O 1
ATOM 2264 N N . GLN A 1 288 ? -9.261 1.660 30.337 1.00 91.62 288 GLN A N 1
ATOM 2265 C CA . GLN A 1 288 ? -8.771 2.069 31.656 1.00 91.62 288 GLN A CA 1
ATOM 2266 C C . GLN A 1 288 ? -7.299 1.696 31.775 1.00 91.62 288 GLN A C 1
ATOM 2268 O O . GLN A 1 288 ? -6.905 0.652 31.255 1.00 91.62 288 GLN A O 1
ATOM 2273 N N . ASP A 1 289 ? -6.525 2.558 32.427 1.00 89.94 289 ASP A N 1
ATOM 2274 C CA . ASP A 1 289 ? -5.095 2.383 32.687 1.00 89.94 289 ASP A CA 1
ATOM 2275 C C . ASP A 1 289 ? -4.322 1.872 31.456 1.00 89.94 289 ASP A C 1
ATOM 2277 O O . ASP A 1 289 ? -3.669 0.825 31.500 1.00 89.94 289 ASP A O 1
ATOM 2281 N N . PRO A 1 290 ? -4.425 2.574 30.306 1.00 93.25 290 PRO A N 1
ATOM 2282 C CA . PRO A 1 290 ? -3.818 2.108 29.071 1.00 93.25 290 PRO A CA 1
ATOM 2283 C C . PRO A 1 290 ? -2.292 2.048 29.198 1.00 93.25 290 PRO A C 1
ATOM 2285 O O . PRO A 1 290 ? -1.656 2.994 29.659 1.00 93.25 290 PRO A O 1
ATOM 2288 N N . GLN A 1 291 ? -1.693 0.972 28.685 1.00 94.75 291 GLN A N 1
ATOM 2289 C CA . GLN A 1 291 ? -0.267 0.953 28.342 1.00 94.75 291 GLN A CA 1
ATOM 2290 C C . GLN A 1 291 ? -0.009 1.972 27.218 1.00 94.75 291 GLN A C 1
ATOM 2292 O O . GLN A 1 291 ? -0.428 1.758 26.078 1.00 94.75 291 GLN A O 1
ATOM 2297 N N . VAL A 1 292 ? 0.614 3.101 27.559 1.00 94.62 292 VAL A N 1
ATOM 2298 C CA . VAL A 1 292 ? 0.878 4.228 26.647 1.00 94.62 292 VAL A CA 1
ATOM 2299 C C . VAL A 1 292 ? 2.130 3.955 25.815 1.00 94.62 292 VAL A C 1
ATOM 2301 O O . VAL A 1 292 ? 3.126 3.460 26.337 1.00 94.62 292 VAL A O 1
ATOM 2304 N N . TRP A 1 293 ? 2.081 4.295 24.527 1.00 97.38 293 TRP A N 1
ATOM 2305 C CA . TRP A 1 293 ? 3.229 4.224 23.625 1.00 97.38 293 TRP A CA 1
ATOM 2306 C C . TRP A 1 293 ? 4.119 5.459 23.774 1.00 97.38 293 TRP A C 1
ATOM 2308 O O . TRP A 1 293 ? 3.620 6.588 23.734 1.00 97.38 293 TRP A O 1
ATOM 2318 N N . TRP A 1 294 ? 5.433 5.253 23.873 1.00 96.88 294 TRP A N 1
ATOM 2319 C CA . TRP A 1 294 ? 6.431 6.313 24.017 1.00 96.88 294 TRP A CA 1
ATOM 2320 C C . TRP A 1 294 ? 7.512 6.263 22.929 1.00 96.88 294 TRP A C 1
ATOM 2322 O O . TRP A 1 294 ? 7.806 5.187 22.405 1.00 96.88 294 TRP A O 1
ATOM 2332 N N . PRO A 1 295 ? 8.146 7.405 22.597 1.00 96.81 295 PRO A N 1
ATOM 2333 C CA . PRO A 1 295 ? 9.406 7.416 21.858 1.00 96.81 295 PRO A CA 1
ATOM 2334 C C . PRO A 1 295 ? 10.470 6.560 22.561 1.00 96.81 295 PRO A C 1
ATOM 2336 O O . PRO A 1 295 ? 10.454 6.446 23.784 1.00 96.81 295 PRO A O 1
ATOM 2339 N N . ALA A 1 296 ? 11.415 6.007 21.796 1.00 95.56 296 ALA A N 1
ATOM 2340 C CA . ALA A 1 296 ? 12.342 4.963 22.257 1.00 95.56 296 ALA A CA 1
ATOM 2341 C C . ALA A 1 296 ? 13.081 5.278 23.572 1.00 95.56 296 ALA A C 1
ATOM 2343 O O . ALA A 1 296 ? 13.240 4.403 24.413 1.00 95.56 296 ALA A O 1
ATOM 2344 N N . ALA A 1 297 ? 13.507 6.528 23.776 1.00 93.19 297 ALA A N 1
ATOM 2345 C CA . ALA A 1 297 ? 14.243 6.928 24.977 1.00 93.19 297 ALA A CA 1
ATOM 2346 C C . ALA A 1 297 ? 13.352 7.214 26.204 1.00 93.19 297 ALA A C 1
ATOM 2348 O O . ALA A 1 297 ? 13.878 7.494 27.277 1.00 93.19 297 ALA A O 1
ATOM 2349 N N . TRP A 1 298 ? 12.025 7.248 26.047 1.00 94.56 298 TRP A N 1
ATOM 2350 C CA . TRP A 1 298 ? 11.087 7.756 27.062 1.00 94.56 298 TRP A CA 1
ATOM 2351 C C . TRP A 1 298 ? 10.205 6.669 27.682 1.00 94.56 298 TRP A C 1
ATOM 2353 O O . TRP A 1 298 ? 9.519 6.930 28.666 1.00 94.56 298 TRP A O 1
ATOM 2363 N N . GLY A 1 299 ? 10.200 5.460 27.125 1.00 94.50 299 GLY A N 1
ATOM 2364 C CA . GLY A 1 299 ? 9.432 4.346 27.662 1.00 94.50 299 GLY A CA 1
ATOM 2365 C C . GLY A 1 299 ? 9.235 3.239 26.642 1.00 94.50 299 GLY A C 1
ATOM 2366 O O . GLY A 1 299 ? 9.924 3.182 25.630 1.00 94.50 299 GLY A O 1
ATOM 2367 N N . GLU A 1 300 ? 8.264 2.377 26.915 1.00 97.06 300 GLU A N 1
ATOM 2368 C CA . GLU A 1 300 ? 7.925 1.231 26.073 1.00 97.06 300 GLU A CA 1
ATOM 2369 C C . GLU A 1 300 ? 7.133 1.627 24.813 1.00 97.06 300 GLU A C 1
ATOM 2371 O O . GLU A 1 300 ? 6.526 2.701 24.730 1.00 97.06 300 GLU A O 1
ATOM 2376 N N . GLN A 1 301 ? 7.078 0.713 23.838 1.00 97.94 301 GLN A N 1
ATOM 2377 C CA . GLN A 1 301 ? 6.322 0.857 22.584 1.00 97.94 301 GLN A CA 1
ATOM 2378 C C . GLN A 1 301 ? 5.122 -0.120 22.483 1.00 97.94 301 GLN A C 1
ATOM 2380 O O . GLN A 1 301 ? 4.995 -0.814 21.470 1.00 97.94 301 GLN A O 1
ATOM 2385 N N . PRO A 1 302 ? 4.210 -0.207 23.478 1.00 98.19 302 PRO A N 1
ATOM 2386 C CA . PRO A 1 302 ? 3.070 -1.121 23.435 1.00 98.19 302 PRO A CA 1
ATOM 2387 C C . PRO A 1 302 ? 2.160 -0.848 22.233 1.00 98.19 302 PRO A C 1
ATOM 2389 O O . PRO A 1 302 ? 1.750 0.288 21.976 1.00 98.19 302 PRO A O 1
ATOM 2392 N N . LEU A 1 303 ? 1.791 -1.918 21.527 1.00 98.62 303 LEU A N 1
ATOM 2393 C CA . LEU A 1 303 ? 0.832 -1.882 20.428 1.00 98.62 303 LEU A CA 1
ATOM 2394 C C . LEU A 1 303 ? -0.338 -2.811 20.732 1.00 98.62 303 LEU A C 1
ATOM 2396 O O . LEU A 1 303 ? -0.178 -4.021 20.840 1.00 98.62 303 LEU A O 1
ATOM 2400 N N . TYR A 1 304 ? -1.533 -2.241 20.824 1.00 98.56 304 TYR A N 1
ATOM 2401 C CA . TYR A 1 304 ? -2.775 -3.004 20.825 1.00 98.56 304 TYR A CA 1
ATOM 2402 C C . TYR A 1 304 ? -3.056 -3.491 19.408 1.00 98.56 304 TYR A C 1
ATOM 2404 O O . TYR A 1 304 ? -2.509 -2.965 18.437 1.00 98.56 304 TYR A O 1
ATOM 2412 N N . SER A 1 305 ? -3.961 -4.456 19.267 1.00 98.50 305 SER A N 1
ATOM 2413 C CA . SER A 1 305 ? -4.463 -4.833 17.945 1.00 98.50 305 SER A CA 1
ATOM 2414 C C . SER A 1 305 ? -5.977 -4.867 17.893 1.00 98.50 305 SER A C 1
ATOM 2416 O O . SER A 1 305 ? -6.634 -5.202 18.878 1.00 98.50 305 SER A O 1
ATOM 2418 N N . VAL A 1 306 ? -6.526 -4.545 16.726 1.00 98.69 306 VAL A N 1
ATOM 2419 C CA . VAL A 1 306 ? -7.950 -4.656 16.423 1.00 98.69 306 VAL A CA 1
ATOM 2420 C C . VAL A 1 306 ? -8.165 -5.488 15.163 1.00 98.69 306 VAL A C 1
ATOM 2422 O O . VAL A 1 306 ? -7.394 -5.403 14.208 1.00 98.69 306 VAL A O 1
ATOM 2425 N N . GLN A 1 307 ? -9.221 -6.294 15.154 1.00 98.56 307 GLN A N 1
ATOM 2426 C CA . GLN A 1 307 ? -9.764 -6.901 13.943 1.00 98.56 307 GLN A CA 1
ATOM 2427 C C . GLN A 1 307 ? -11.256 -6.582 13.857 1.00 98.56 307 GLN A C 1
ATOM 2429 O O . GLN A 1 307 ? -11.999 -6.851 14.802 1.00 98.56 307 GLN A O 1
ATOM 2434 N N . LEU A 1 308 ? -11.682 -5.984 12.746 1.00 98.75 308 LEU A N 1
ATOM 2435 C CA . LEU A 1 308 ? -13.076 -5.634 12.490 1.00 98.75 308 LEU A CA 1
ATOM 2436 C C . LEU A 1 308 ? -13.689 -6.657 11.535 1.00 98.75 308 LEU A C 1
ATOM 2438 O O . LEU A 1 308 ? -13.057 -7.057 10.563 1.00 98.75 308 LEU A O 1
ATOM 2442 N N . SER A 1 309 ? -14.931 -7.054 11.787 1.00 98.69 309 SER A N 1
ATOM 2443 C CA . SER A 1 309 ? -15.705 -7.933 10.907 1.00 98.69 309 SER A CA 1
ATOM 2444 C C . SER A 1 309 ? -17.120 -7.401 10.708 1.00 98.69 309 SER A C 1
ATOM 2446 O O . SER A 1 309 ? -17.708 -6.832 11.631 1.00 98.69 309 SER A O 1
ATOM 2448 N N . TYR A 1 310 ? -17.655 -7.591 9.503 1.00 98.75 310 TYR A N 1
ATOM 2449 C CA . TYR A 1 310 ? -19.050 -7.345 9.147 1.00 98.75 310 TYR A CA 1
ATOM 2450 C C . TYR A 1 310 ? -19.719 -8.669 8.785 1.00 98.75 310 TYR A C 1
ATOM 2452 O O . TYR A 1 310 ? -19.232 -9.381 7.905 1.00 98.75 310 TYR A O 1
ATOM 2460 N N . SER A 1 311 ? -20.842 -8.990 9.425 1.00 98.56 311 SER A N 1
ATOM 2461 C CA . SER A 1 311 ? -21.603 -10.217 9.160 1.00 98.56 311 SER A CA 1
ATOM 2462 C C . SER A 1 311 ? -23.093 -9.959 8.945 1.00 98.56 311 SER A C 1
ATOM 2464 O O . SER A 1 311 ? -23.682 -9.057 9.542 1.00 98.56 311 SER A O 1
ATOM 2466 N N . ILE A 1 312 ? -23.715 -10.768 8.088 1.00 97.31 312 ILE A N 1
ATOM 2467 C CA . ILE A 1 312 ? -25.160 -10.778 7.838 1.00 97.31 312 ILE A CA 1
ATOM 2468 C C . ILE A 1 312 ? -25.679 -12.134 8.310 1.00 97.31 312 ILE A C 1
ATOM 2470 O O . ILE A 1 312 ? -25.387 -13.166 7.710 1.00 97.31 312 ILE A O 1
ATOM 2474 N N . GLY A 1 313 ? -26.420 -12.152 9.420 1.00 93.31 313 GLY A N 1
ATOM 2475 C CA . GLY A 1 313 ? -26.754 -13.412 10.088 1.00 93.31 313 GLY A CA 1
ATOM 2476 C C . GLY A 1 313 ? -25.480 -14.146 10.520 1.00 93.31 313 GLY A C 1
ATOM 2477 O O . GLY A 1 313 ? -24.668 -13.584 11.255 1.00 93.31 313 GLY A O 1
ATOM 2478 N N . HIS A 1 314 ? -25.303 -15.380 10.047 1.00 91.88 314 HIS A N 1
ATOM 2479 C CA . HIS A 1 314 ? -24.118 -16.201 10.323 1.00 91.88 314 HIS A CA 1
ATOM 2480 C C . HIS A 1 314 ? -23.006 -16.058 9.271 1.00 91.88 314 HIS A C 1
ATOM 2482 O O . HIS A 1 314 ? -21.901 -16.551 9.490 1.00 91.88 314 HIS A O 1
ATOM 2488 N N . ASP A 1 315 ? -23.266 -15.363 8.161 1.00 95.00 315 ASP A N 1
ATOM 2489 C CA . ASP A 1 315 ? -22.318 -15.245 7.058 1.00 95.00 315 ASP A CA 1
ATOM 2490 C C . ASP A 1 315 ? -21.421 -14.015 7.223 1.00 95.00 315 ASP A C 1
ATOM 2492 O O . ASP A 1 315 ? -21.893 -12.877 7.327 1.00 95.00 315 ASP A O 1
ATOM 2496 N N . THR A 1 316 ? -20.103 -14.223 7.186 1.00 97.19 316 THR A N 1
ATOM 2497 C CA . THR A 1 316 ? -19.138 -13.122 7.092 1.00 97.19 316 THR A CA 1
ATOM 2498 C C . THR A 1 316 ? -19.250 -12.458 5.724 1.00 97.19 316 THR A C 1
ATOM 2500 O O . THR A 1 316 ? -19.112 -13.101 4.674 1.00 97.19 316 THR A O 1
ATOM 2503 N N . SER A 1 317 ? -19.467 -11.147 5.752 1.00 98.06 317 SER A N 1
ATOM 2504 C CA . SER A 1 317 ? -19.389 -10.295 4.578 1.00 98.06 317 SER A CA 1
ATOM 2505 C C . SER A 1 317 ? -17.970 -9.791 4.364 1.00 98.06 317 SER A C 1
ATOM 2507 O O . SER A 1 317 ? -17.437 -9.927 3.276 1.00 98.06 317 SER A O 1
ATOM 2509 N N . ASP A 1 318 ? -17.321 -9.254 5.391 1.00 98.38 318 ASP A N 1
ATOM 2510 C CA . ASP A 1 318 ? -15.961 -8.727 5.264 1.00 98.38 318 ASP A CA 1
ATOM 2511 C C . ASP A 1 318 ? -15.239 -8.817 6.609 1.00 98.38 318 ASP A C 1
ATOM 2513 O O . ASP A 1 318 ? -15.873 -8.815 7.668 1.00 98.38 318 ASP A O 1
ATOM 2517 N N . VAL A 1 319 ? -13.915 -8.893 6.570 1.00 98.06 319 VAL A N 1
ATOM 2518 C CA . VAL A 1 319 ? -13.059 -8.892 7.756 1.00 98.06 319 VAL A CA 1
ATOM 2519 C C . VAL A 1 319 ? -11.760 -8.175 7.430 1.00 98.06 319 VAL A C 1
ATOM 2521 O O . VAL A 1 319 ? -11.157 -8.393 6.383 1.00 98.06 319 VAL A O 1
ATOM 2524 N N . SER A 1 320 ? -11.320 -7.306 8.330 1.00 97.81 320 SER A N 1
ATOM 2525 C CA . SER A 1 320 ? -10.045 -6.625 8.178 1.00 97.81 320 SER A CA 1
ATOM 2526 C C . SER A 1 320 ? -8.877 -7.572 8.484 1.00 97.81 320 SER A C 1
ATOM 2528 O O . SER A 1 320 ? -9.018 -8.508 9.289 1.00 97.81 320 SER A O 1
ATOM 2530 N N . PRO A 1 321 ? -7.673 -7.299 7.951 1.00 95.88 321 PRO A N 1
ATOM 2531 C CA . PRO A 1 321 ? -6.467 -7.782 8.603 1.00 95.88 321 PRO A CA 1
ATOM 2532 C C . PRO A 1 321 ? -6.426 -7.281 10.055 1.00 95.88 321 PRO A C 1
ATOM 2534 O O . PRO A 1 321 ? -7.121 -6.334 10.441 1.00 95.88 321 PRO A O 1
ATOM 2537 N N . ARG A 1 322 ? -5.611 -7.936 10.880 1.00 96.50 322 ARG A N 1
ATOM 2538 C CA . ARG A 1 322 ? -5.329 -7.443 12.226 1.00 96.50 322 ARG A CA 1
ATOM 2539 C C . ARG A 1 322 ? -4.499 -6.165 12.104 1.00 96.50 322 ARG A C 1
ATOM 2541 O O . ARG A 1 322 ? -3.392 -6.209 11.578 1.00 96.50 322 ARG A O 1
ATOM 2548 N N . THR A 1 323 ? -5.031 -5.056 12.602 1.00 96.50 323 THR A N 1
ATOM 2549 C CA . THR A 1 323 ? -4.381 -3.741 12.566 1.00 96.50 323 THR A CA 1
ATOM 2550 C C . THR A 1 323 ? -3.853 -3.400 13.950 1.00 96.50 323 THR A C 1
ATOM 2552 O O . THR A 1 323 ? -4.602 -3.458 14.928 1.00 96.50 323 THR A O 1
ATOM 2555 N N . SER A 1 324 ? -2.577 -3.037 14.038 1.00 98.06 324 SER A N 1
ATOM 2556 C CA . SER A 1 324 ? -1.955 -2.594 15.287 1.00 98.06 324 SER A CA 1
ATOM 2557 C C . SER A 1 324 ? -2.112 -1.087 15.486 1.00 98.06 324 SER A C 1
ATOM 2559 O O . SER A 1 324 ? -2.077 -0.327 14.520 1.00 98.06 324 SER A O 1
ATOM 2561 N N . PHE A 1 325 ? -2.256 -0.644 16.734 1.00 98.25 325 PHE A N 1
ATOM 2562 C CA . PHE A 1 325 ? -2.298 0.776 17.085 1.00 98.25 325 PHE A CA 1
ATOM 2563 C C . PHE A 1 325 ? -1.643 1.030 18.448 1.00 98.25 325 PHE A C 1
ATOM 2565 O O . PHE A 1 325 ? -1.770 0.230 19.375 1.00 98.25 325 PHE A O 1
ATOM 2572 N N . GLY A 1 326 ? -0.940 2.157 18.566 1.00 97.56 326 GLY A N 1
ATOM 2573 C CA . GLY A 1 326 ? -0.395 2.650 19.831 1.00 97.56 326 GLY A CA 1
ATOM 2574 C C . GLY A 1 326 ? -1.318 3.704 20.435 1.00 97.56 326 GLY A C 1
ATOM 2575 O O . GLY A 1 326 ? -1.877 4.526 19.709 1.00 97.56 326 GLY A O 1
ATOM 2576 N N . ILE A 1 327 ? -1.474 3.695 21.758 1.00 96.94 327 ILE A N 1
ATOM 2577 C CA . ILE A 1 327 ? -2.207 4.741 22.479 1.00 96.94 327 ILE A CA 1
ATOM 2578 C C . ILE A 1 327 ? -1.210 5.845 22.824 1.00 96.94 327 ILE A C 1
ATOM 2580 O O . ILE A 1 327 ? -0.346 5.642 23.676 1.00 96.94 327 ILE A O 1
ATOM 2584 N N . ARG A 1 328 ? -1.297 6.977 22.120 1.00 95.69 328 ARG A N 1
ATOM 2585 C CA . ARG A 1 328 ? -0.454 8.164 22.317 1.00 95.69 328 ARG A CA 1
ATOM 2586 C C . ARG A 1 328 ? -1.147 9.416 21.791 1.00 95.69 328 ARG A C 1
ATOM 2588 O O . ARG A 1 328 ? -1.990 9.310 20.900 1.00 95.69 328 ARG A O 1
ATOM 2595 N N . THR A 1 329 ? -0.717 10.585 22.251 1.00 94.38 329 THR A N 1
ATOM 2596 C CA . THR A 1 329 ? -1.024 11.868 21.599 1.00 94.38 329 THR A CA 1
ATOM 2597 C C . THR A 1 329 ? 0.228 12.450 20.963 1.00 94.38 329 THR A C 1
ATOM 2599 O O . THR A 1 329 ? 1.337 12.275 21.467 1.00 94.38 329 THR A O 1
ATOM 2602 N N . VAL A 1 330 ? 0.047 13.136 19.838 1.00 95.06 330 VAL A N 1
ATOM 2603 C CA . VAL A 1 330 ? 1.091 13.924 19.182 1.00 95.06 330 VAL A CA 1
ATOM 2604 C C . VAL A 1 330 ? 0.467 15.255 18.797 1.00 95.06 330 VAL A C 1
ATOM 2606 O O . VAL A 1 330 ? -0.597 15.273 18.178 1.00 95.06 330 VAL A O 1
ATOM 2609 N N . SER A 1 331 ? 1.103 16.355 19.173 1.00 95.00 331 SER A N 1
ATOM 2610 C CA . SER A 1 331 ? 0.667 17.697 18.796 1.00 95.00 331 SER A CA 1
ATOM 2611 C C . SER A 1 331 ? 1.852 18.559 18.388 1.00 95.00 331 SER A C 1
ATOM 2613 O O . SER A 1 331 ? 3.006 18.254 18.702 1.00 95.00 331 SER A O 1
ATOM 2615 N N . SER A 1 332 ? 1.555 19.632 17.665 1.00 96.44 332 SER A N 1
ATOM 2616 C CA . SER A 1 332 ? 2.518 20.669 17.326 1.00 96.44 332 SER A CA 1
ATOM 2617 C C . SER A 1 332 ? 1.891 22.043 17.495 1.00 96.44 332 SER A C 1
ATOM 2619 O O . SER A 1 332 ? 0.718 22.227 17.171 1.00 96.44 332 SER A O 1
ATOM 2621 N N . GLU A 1 333 ? 2.672 23.007 17.958 1.00 96.44 333 GLU A N 1
ATOM 2622 C CA . GLU A 1 333 ? 2.268 24.407 18.095 1.00 96.44 333 GLU A CA 1
ATOM 2623 C C . GLU A 1 333 ? 3.416 25.326 17.668 1.00 96.44 333 GLU A C 1
ATOM 2625 O O . GLU A 1 333 ? 4.577 24.918 17.693 1.00 96.44 333 GLU A O 1
ATOM 2630 N N . LEU A 1 334 ? 3.099 26.560 17.272 1.00 97.75 334 LEU A N 1
ATOM 2631 C CA . LEU A 1 334 ? 4.116 27.599 17.130 1.00 97.75 334 LEU A CA 1
ATOM 2632 C C . LEU A 1 334 ? 4.405 28.190 18.512 1.00 97.75 334 LEU A C 1
ATOM 2634 O O . LEU A 1 334 ? 3.475 28.551 19.236 1.00 97.75 334 LEU A O 1
ATOM 2638 N N . ASN A 1 335 ? 5.679 28.275 18.887 1.00 94.56 335 ASN A N 1
ATOM 2639 C CA . ASN A 1 335 ? 6.089 28.960 20.110 1.00 94.56 335 ASN A CA 1
ATOM 2640 C C . ASN A 1 335 ? 6.033 30.496 19.927 1.00 94.56 335 ASN A C 1
ATOM 2642 O O . ASN A 1 335 ? 5.708 31.012 18.858 1.00 94.56 335 ASN A O 1
ATOM 2646 N N . THR A 1 336 ? 6.406 31.250 20.963 1.00 96.94 336 THR A N 1
ATOM 2647 C CA . THR A 1 336 ? 6.459 32.727 20.933 1.00 96.94 336 THR A CA 1
ATOM 2648 C C . THR A 1 336 ? 7.475 33.310 19.942 1.00 96.94 336 THR A C 1
ATOM 2650 O O . THR A 1 336 ? 7.469 34.515 19.710 1.00 96.94 336 THR A O 1
ATOM 2653 N N . HIS A 1 337 ? 8.343 32.477 19.369 1.00 97.00 337 HIS A N 1
ATOM 2654 C CA . HIS A 1 337 ? 9.345 32.824 18.361 1.00 97.00 337 HIS A CA 1
ATOM 2655 C C . HIS A 1 337 ? 8.971 32.332 16.950 1.00 97.00 337 HIS A C 1
ATOM 2657 O O . HIS A 1 337 ? 9.768 32.485 16.032 1.00 97.00 337 HIS A O 1
ATOM 2663 N N . ASN A 1 338 ? 7.761 31.788 16.756 1.00 96.25 338 ASN A N 1
ATOM 2664 C CA . ASN A 1 338 ? 7.304 31.127 15.526 1.00 96.25 338 ASN A CA 1
ATOM 2665 C C . ASN A 1 338 ? 8.067 29.840 15.148 1.00 96.25 338 ASN A C 1
ATOM 2667 O O . ASN A 1 338 ? 7.965 29.387 14.007 1.00 96.25 338 ASN A O 1
ATOM 2671 N N . ASP A 1 339 ? 8.764 29.197 16.088 1.00 95.81 339 ASP A N 1
ATOM 2672 C CA . ASP A 1 339 ? 9.306 27.853 15.869 1.00 95.81 339 ASP A CA 1
ATOM 2673 C C . ASP A 1 339 ? 8.222 26.795 16.085 1.00 95.81 339 ASP A C 1
ATOM 2675 O O . ASP A 1 339 ? 7.388 26.907 16.987 1.00 95.81 339 ASP A O 1
ATOM 2679 N N . THR A 1 340 ? 8.267 25.718 15.299 1.00 96.94 340 THR A N 1
ATOM 2680 C CA . THR A 1 340 ? 7.374 24.567 15.495 1.00 96.94 340 THR A CA 1
ATOM 2681 C C . THR A 1 340 ? 7.866 23.698 16.652 1.00 96.94 340 THR A C 1
ATOM 2683 O O . THR A 1 340 ? 8.886 23.018 16.546 1.00 96.94 340 THR A O 1
ATOM 2686 N N . LEU A 1 341 ? 7.108 23.681 17.746 1.00 97.00 341 LEU A N 1
ATOM 2687 C CA 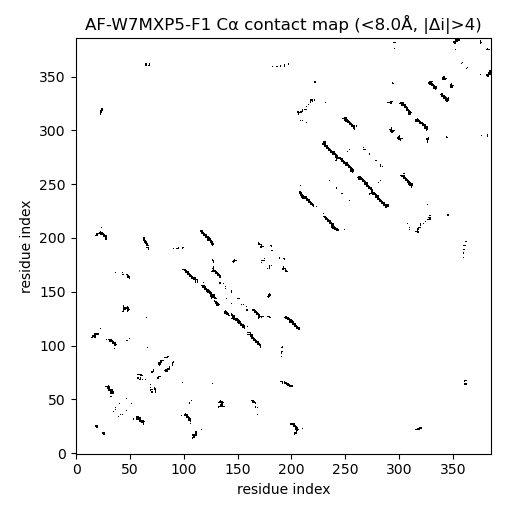. LEU A 1 341 ? 7.316 22.809 18.895 1.00 97.00 341 LEU A CA 1
ATOM 2688 C C . LEU A 1 341 ? 6.465 21.548 18.750 1.00 97.00 341 LEU A C 1
ATOM 2690 O O . LEU A 1 341 ? 5.250 21.642 18.596 1.00 97.00 341 LEU A O 1
ATOM 2694 N N . PHE A 1 342 ? 7.080 20.373 18.872 1.00 97.25 342 PHE A N 1
ATOM 2695 C CA . PHE A 1 342 ? 6.373 19.092 18.902 1.00 97.25 342 PHE A CA 1
ATOM 2696 C C . PHE A 1 342 ? 6.212 18.587 20.334 1.00 97.25 342 PHE A C 1
ATOM 2698 O O . PHE A 1 342 ? 7.111 18.739 21.163 1.00 97.25 342 PHE A O 1
ATOM 2705 N N . LYS A 1 343 ? 5.085 17.931 20.617 1.00 95.31 343 LYS A N 1
ATOM 2706 C CA . LYS A 1 343 ? 4.814 17.254 21.889 1.00 95.31 343 LYS A CA 1
ATOM 2707 C C . LYS A 1 343 ? 4.356 15.821 21.642 1.00 95.31 343 LYS A C 1
ATOM 2709 O O . LYS A 1 343 ? 3.558 15.570 20.740 1.00 95.31 343 LYS A O 1
ATOM 2714 N N . VAL A 1 344 ? 4.815 14.893 22.478 1.00 94.88 344 VAL A N 1
ATOM 2715 C CA . VAL A 1 344 ? 4.317 13.511 22.540 1.00 94.88 344 VAL A CA 1
ATOM 2716 C C . VAL A 1 344 ? 3.803 13.252 23.946 1.00 94.88 344 VAL A C 1
ATOM 2718 O O . VAL A 1 344 ? 4.520 13.483 24.917 1.00 94.88 344 VAL A O 1
ATOM 2721 N N . ASN A 1 345 ? 2.552 12.803 24.061 1.00 92.94 345 ASN A N 1
ATOM 2722 C CA . ASN A 1 345 ? 1.883 12.569 25.346 1.00 92.94 345 ASN A CA 1
ATOM 2723 C C . ASN A 1 345 ? 1.936 13.792 26.284 1.00 92.94 345 ASN A C 1
ATOM 2725 O O . ASN A 1 345 ? 2.078 13.637 27.491 1.00 92.94 345 ASN A O 1
ATOM 2729 N N . GLY A 1 346 ? 1.872 15.004 25.719 1.00 91.00 346 GLY A N 1
ATOM 2730 C CA . GLY A 1 346 ? 1.950 16.272 26.457 1.00 91.00 346 GLY A CA 1
ATOM 2731 C C . GLY A 1 346 ? 3.364 16.792 26.748 1.00 91.00 346 GLY A C 1
ATOM 2732 O O . GLY A 1 346 ? 3.493 17.941 27.168 1.00 91.00 346 GLY A O 1
ATOM 2733 N N . TYR A 1 347 ? 4.417 16.013 26.480 1.00 91.81 347 TYR A N 1
ATOM 2734 C CA . TYR A 1 347 ? 5.809 16.397 26.738 1.00 91.81 347 TYR A CA 1
ATOM 2735 C C . TYR A 1 347 ? 6.483 16.910 25.472 1.00 91.81 347 TYR A C 1
ATOM 2737 O O . TYR A 1 347 ? 6.457 16.245 24.435 1.00 91.81 347 TYR A O 1
ATOM 2745 N N . SER A 1 348 ? 7.109 18.082 25.568 1.00 94.31 348 SER A N 1
ATOM 2746 C CA . SER A 1 348 ? 7.888 18.674 24.481 1.00 94.31 348 SER A CA 1
ATOM 2747 C C . SER A 1 348 ? 9.040 17.764 24.071 1.00 94.31 348 SER A C 1
ATOM 2749 O O . SER A 1 348 ? 9.846 17.367 24.912 1.00 94.31 348 SER A O 1
ATOM 2751 N N . ILE A 1 349 ? 9.140 17.464 22.777 1.00 95.06 349 ILE A N 1
ATOM 2752 C CA . ILE A 1 349 ? 10.223 16.667 22.203 1.00 95.06 349 ILE A CA 1
ATOM 2753 C C . ILE A 1 349 ? 11.068 17.528 21.268 1.00 95.06 349 ILE A C 1
ATOM 2755 O O . ILE A 1 349 ? 10.565 18.118 20.313 1.00 95.06 349 ILE A O 1
ATOM 2759 N N . GLN A 1 350 ? 12.378 17.560 21.512 1.00 95.88 350 GLN A N 1
ATOM 2760 C CA . GLN A 1 350 ? 13.319 18.053 20.513 1.00 95.88 350 GLN A CA 1
ATOM 2761 C C . GLN A 1 350 ? 13.435 17.006 19.405 1.00 95.88 350 GLN A C 1
ATOM 2763 O O . GLN A 1 350 ? 13.889 15.883 19.650 1.00 95.88 350 GLN A O 1
ATOM 2768 N N . ILE A 1 351 ? 13.055 17.379 18.186 1.00 96.94 351 ILE A N 1
ATOM 2769 C CA . ILE A 1 351 ? 13.232 16.526 17.013 1.00 96.94 351 ILE A CA 1
ATOM 2770 C C . ILE A 1 351 ? 14.726 16.428 16.707 1.00 96.94 351 ILE A C 1
ATOM 2772 O O . ILE A 1 351 ? 15.402 17.438 16.505 1.00 96.94 351 ILE A O 1
ATOM 2776 N N . ARG A 1 352 ? 15.235 15.195 16.719 1.00 96.94 352 ARG A N 1
ATOM 2777 C CA . ARG A 1 352 ? 16.615 14.836 16.380 1.00 96.94 352 ARG A CA 1
ATOM 2778 C C . ARG A 1 352 ? 16.540 13.684 15.399 1.00 96.94 352 ARG A C 1
ATOM 2780 O O . ARG A 1 352 ? 16.067 12.605 15.758 1.00 96.94 352 ARG A O 1
ATOM 2787 N N . GLY A 1 353 ? 16.941 13.924 14.162 1.00 96.88 353 GLY A N 1
ATOM 2788 C CA . GLY A 1 353 ? 16.698 12.981 13.084 1.00 96.88 353 GLY A CA 1
ATOM 2789 C C . GLY A 1 353 ? 17.415 13.346 11.800 1.00 96.88 353 GLY A C 1
ATOM 2790 O O . GLY A 1 353 ? 18.148 14.331 11.746 1.00 96.88 353 GLY A O 1
ATOM 2791 N N . GLY A 1 354 ? 17.147 12.555 10.769 1.00 96.69 354 GLY A N 1
ATOM 2792 C CA . GLY A 1 354 ? 17.618 12.778 9.408 1.00 96.69 354 GLY A CA 1
ATOM 2793 C C . GLY A 1 354 ? 16.504 12.569 8.387 1.00 96.69 354 GLY A C 1
ATOM 2794 O O . GLY A 1 354 ? 15.439 12.030 8.706 1.00 96.69 354 GLY A O 1
ATOM 2795 N N . GLY A 1 355 ? 16.759 13.013 7.157 1.00 96.88 355 GLY A N 1
ATOM 2796 C CA . GLY A 1 355 ? 15.965 12.608 6.002 1.00 96.88 355 GLY A CA 1
ATOM 2797 C C . GLY A 1 355 ? 16.270 11.154 5.650 1.00 96.88 355 GLY A C 1
ATOM 2798 O O . GLY A 1 355 ? 17.432 10.756 5.620 1.00 96.88 355 GLY A O 1
ATOM 2799 N N . TYR A 1 356 ? 15.233 10.365 5.409 1.00 96.31 356 TYR A N 1
ATOM 2800 C CA . TYR A 1 356 ? 15.332 9.029 4.842 1.00 96.31 356 TYR A CA 1
ATOM 2801 C C . TYR A 1 356 ? 14.914 9.082 3.382 1.00 96.31 356 TYR A C 1
ATOM 2803 O O . TYR A 1 356 ? 13.927 9.724 3.037 1.00 96.31 356 TYR A O 1
ATOM 2811 N N . THR A 1 357 ? 15.627 8.336 2.550 1.00 95.81 357 THR A N 1
ATOM 2812 C CA . THR A 1 357 ? 15.235 8.075 1.169 1.00 95.81 357 THR A CA 1
ATOM 2813 C C . THR A 1 357 ? 15.048 6.577 0.963 1.00 95.81 357 THR A C 1
ATOM 2815 O O . THR A 1 357 ? 15.717 5.760 1.599 1.00 95.81 357 THR A O 1
ATOM 2818 N N . SER A 1 358 ? 14.123 6.213 0.079 1.00 94.75 358 SER A N 1
ATOM 2819 C CA . SER A 1 358 ? 13.982 4.840 -0.404 1.00 94.75 358 SER A CA 1
ATOM 2820 C C . SER A 1 358 ? 15.137 4.456 -1.335 1.00 94.75 358 SER A C 1
ATOM 2822 O O . SER A 1 358 ? 15.868 5.316 -1.824 1.00 94.75 358 SER A O 1
ATOM 2824 N N . ASP A 1 359 ? 15.254 3.162 -1.641 1.00 96.19 359 ASP A N 1
ATOM 2825 C CA . ASP A 1 359 ? 16.074 2.679 -2.758 1.00 96.19 359 ASP A CA 1
ATOM 2826 C C . ASP A 1 359 ? 15.702 3.405 -4.066 1.00 96.19 359 ASP A C 1
ATOM 2828 O O . ASP A 1 359 ? 14.520 3.651 -4.326 1.00 96.19 359 ASP A O 1
ATOM 2832 N N . MET A 1 360 ? 16.702 3.722 -4.897 1.00 96.19 360 MET A N 1
ATOM 2833 C CA . MET A 1 360 ? 16.534 4.485 -6.145 1.00 96.19 360 MET A CA 1
ATOM 2834 C C . MET A 1 360 ? 15.562 3.819 -7.137 1.00 96.19 360 MET A C 1
ATOM 2836 O O . MET A 1 360 ? 14.886 4.508 -7.897 1.00 96.19 360 MET A O 1
ATOM 2840 N N . PHE A 1 361 ? 15.447 2.488 -7.103 1.00 97.00 361 PHE A N 1
ATOM 2841 C CA . PHE A 1 361 ? 14.533 1.707 -7.947 1.00 97.00 361 PHE A CA 1
ATOM 2842 C C . PHE A 1 361 ? 13.253 1.296 -7.202 1.00 97.00 361 PHE A C 1
ATOM 2844 O O . PHE A 1 361 ? 12.532 0.394 -7.632 1.00 97.00 361 PHE A O 1
ATOM 2851 N N . LEU A 1 362 ? 12.983 1.934 -6.056 1.00 96.06 362 LEU A N 1
ATOM 2852 C CA . LEU A 1 362 ? 11.844 1.681 -5.171 1.00 96.06 362 LEU A CA 1
ATOM 2853 C C . LEU A 1 362 ? 11.709 0.207 -4.751 1.00 96.06 362 LEU A C 1
ATOM 2855 O O . LEU A 1 362 ? 10.605 -0.268 -4.470 1.00 96.06 362 LEU A O 1
ATOM 2859 N N . ARG A 1 363 ? 12.827 -0.528 -4.686 1.00 96.12 363 ARG A N 1
ATOM 2860 C CA . ARG A 1 363 ? 12.848 -1.901 -4.169 1.00 96.12 363 ARG A CA 1
ATOM 2861 C C . ARG A 1 363 ? 12.604 -1.865 -2.663 1.00 96.12 363 ARG A C 1
ATOM 2863 O O . ARG A 1 363 ? 13.261 -1.129 -1.930 1.00 96.12 363 ARG A O 1
ATOM 2870 N N . TRP A 1 364 ? 11.645 -2.659 -2.195 1.00 94.31 364 TRP A N 1
ATOM 2871 C CA . TRP A 1 364 ? 11.312 -2.740 -0.775 1.00 94.31 364 TRP A CA 1
ATOM 2872 C C . TRP A 1 364 ? 11.920 -3.984 -0.136 1.00 94.31 364 TRP A C 1
ATOM 2874 O O . TRP A 1 364 ? 11.535 -5.103 -0.474 1.00 94.31 364 TRP A O 1
ATOM 2884 N N . ASP A 1 365 ? 12.780 -3.768 0.855 1.00 94.69 365 ASP A N 1
ATOM 2885 C CA . ASP A 1 365 ? 13.279 -4.803 1.753 1.00 94.69 365 ASP A CA 1
ATOM 2886 C C . ASP A 1 365 ? 12.965 -4.410 3.214 1.00 94.69 365 ASP A C 1
ATOM 2888 O O . ASP A 1 365 ? 13.536 -3.445 3.740 1.00 94.69 365 ASP A O 1
ATOM 2892 N N . PRO A 1 366 ? 12.051 -5.131 3.897 1.00 95.81 366 PRO A N 1
ATOM 2893 C CA . PRO A 1 366 ? 11.704 -4.828 5.282 1.00 95.81 366 PRO A CA 1
ATOM 2894 C C . PRO A 1 366 ? 12.867 -5.070 6.255 1.00 95.81 366 PRO A C 1
ATOM 2896 O O . PRO A 1 366 ? 12.924 -4.417 7.298 1.00 95.81 366 PRO A O 1
ATOM 2899 N N . GLN A 1 367 ? 13.787 -5.985 5.940 1.00 97.19 367 GLN A N 1
ATOM 2900 C CA . GLN A 1 367 ? 14.960 -6.258 6.762 1.00 97.19 367 GLN A CA 1
ATOM 2901 C C . GLN A 1 367 ? 15.956 -5.103 6.660 1.00 97.19 367 GLN A C 1
ATOM 2903 O O . GLN A 1 367 ? 16.405 -4.599 7.691 1.00 97.19 367 GLN A O 1
ATOM 2908 N N . TYR A 1 368 ? 16.224 -4.621 5.443 1.00 95.81 368 TYR A N 1
ATOM 2909 C CA . TYR A 1 368 ? 17.053 -3.436 5.229 1.00 95.81 368 TYR A CA 1
ATOM 2910 C C . TYR A 1 368 ? 16.497 -2.205 5.956 1.00 95.81 368 TYR A C 1
ATOM 2912 O O . TYR A 1 368 ? 17.224 -1.551 6.705 1.00 95.81 368 TYR A O 1
ATOM 2920 N N . PHE A 1 369 ? 15.194 -1.923 5.827 1.00 97.00 369 PHE A N 1
ATOM 2921 C CA . PHE A 1 369 ? 14.575 -0.829 6.584 1.00 97.00 369 PHE A CA 1
ATOM 2922 C C . PHE A 1 369 ? 14.704 -1.032 8.103 1.00 97.00 369 PHE A C 1
ATOM 2924 O O . PHE A 1 369 ? 14.954 -0.074 8.832 1.00 97.00 369 PHE A O 1
ATOM 2931 N N . GLY A 1 370 ? 14.594 -2.274 8.587 1.00 97.50 370 GLY A N 1
ATOM 2932 C CA . GLY A 1 370 ? 14.841 -2.617 9.988 1.00 97.50 370 GLY A CA 1
ATOM 2933 C C . GLY A 1 370 ? 16.253 -2.252 10.462 1.00 97.50 370 GLY A C 1
ATOM 2934 O O . GLY A 1 370 ? 16.402 -1.723 11.565 1.00 97.50 370 GLY A O 1
ATOM 2935 N N . TYR A 1 371 ? 17.279 -2.466 9.631 1.00 97.62 371 TYR A N 1
ATOM 2936 C CA . TYR A 1 371 ? 18.648 -2.030 9.927 1.00 97.62 371 TYR A CA 1
ATOM 2937 C C . TYR A 1 371 ? 18.780 -0.509 9.950 1.00 97.62 371 TYR A C 1
ATOM 2939 O O . TYR A 1 371 ? 19.338 0.032 10.903 1.00 97.62 371 TYR A O 1
ATOM 2947 N N . VAL A 1 372 ? 18.204 0.190 8.968 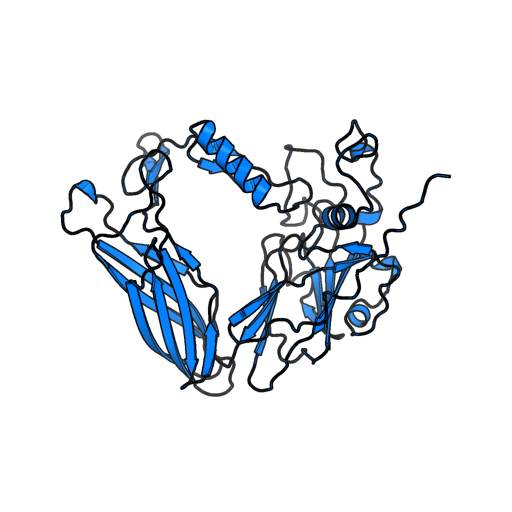1.00 97.00 372 VAL A N 1
ATOM 2948 C CA . VAL A 1 372 ? 18.216 1.662 8.930 1.00 97.00 372 VAL A CA 1
ATOM 2949 C C . VAL A 1 372 ? 17.530 2.250 10.166 1.00 97.00 372 VAL A C 1
ATOM 2951 O O . VAL A 1 372 ? 18.083 3.128 10.826 1.00 97.00 372 VAL A O 1
ATOM 2954 N N . ALA A 1 373 ? 16.356 1.732 10.538 1.00 96.94 373 ALA A N 1
ATOM 2955 C CA . ALA A 1 373 ? 15.647 2.158 11.741 1.00 96.94 373 ALA A CA 1
ATOM 2956 C C . ALA A 1 373 ? 16.468 1.897 13.015 1.00 96.94 373 ALA A C 1
ATOM 2958 O O . ALA A 1 373 ? 16.447 2.714 13.934 1.00 96.94 373 ALA A O 1
ATOM 2959 N N . ARG A 1 374 ? 17.226 0.793 13.067 1.00 97.56 374 ARG A N 1
ATOM 2960 C CA . ARG A 1 374 ? 18.123 0.506 14.190 1.00 97.56 374 ARG A CA 1
ATOM 2961 C C . ARG A 1 374 ? 19.298 1.479 14.258 1.00 97.56 374 ARG A C 1
ATOM 2963 O O . ARG A 1 374 ? 19.559 1.992 15.337 1.00 97.56 374 ARG A O 1
ATOM 2970 N N . TYR A 1 375 ? 19.915 1.829 13.131 1.00 98.00 375 TYR A N 1
ATOM 2971 C CA . TYR A 1 375 ? 20.966 2.852 13.098 1.0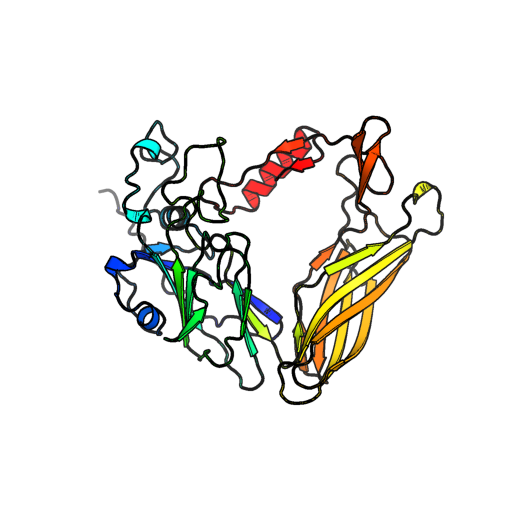0 98.00 375 TYR A CA 1
ATOM 2972 C C . TYR A 1 375 ? 20.480 4.211 13.598 1.00 98.00 375 TYR A C 1
ATOM 2974 O O . TYR A 1 375 ? 21.198 4.886 14.329 1.00 98.00 375 TYR A O 1
ATOM 2982 N N . VAL A 1 376 ? 19.249 4.607 13.271 1.00 97.56 376 VAL A N 1
ATOM 2983 C CA . VAL A 1 376 ? 18.646 5.838 13.809 1.00 97.56 376 VAL A CA 1
ATOM 2984 C C . VAL A 1 376 ? 18.591 5.796 15.341 1.00 97.56 376 VAL A C 1
ATOM 2986 O O . VAL A 1 376 ? 18.955 6.775 15.992 1.00 97.56 376 VAL A O 1
ATOM 2989 N N . LEU A 1 377 ? 18.207 4.659 15.927 1.00 97.38 377 LEU A N 1
ATOM 2990 C CA . LEU A 1 377 ? 18.210 4.482 17.381 1.00 97.38 377 LEU A CA 1
ATOM 2991 C C . LEU A 1 377 ? 19.629 4.491 17.967 1.00 97.38 377 LEU A C 1
ATOM 2993 O O . LEU A 1 377 ? 19.861 5.182 18.957 1.00 97.38 377 LEU A O 1
ATOM 2997 N N . ASP A 1 378 ? 20.573 3.779 17.347 1.00 97.50 378 ASP A N 1
ATOM 2998 C CA . ASP A 1 378 ? 21.966 3.681 17.806 1.00 97.50 378 ASP A CA 1
ATOM 2999 C C . ASP A 1 378 ? 22.681 5.046 17.765 1.00 97.50 378 ASP A C 1
ATOM 3001 O O . ASP A 1 378 ? 23.508 5.350 18.622 1.00 97.50 378 ASP A O 1
ATOM 3005 N N . MET A 1 379 ? 22.302 5.919 16.823 1.00 97.25 379 MET A N 1
ATOM 3006 C CA . MET A 1 379 ? 22.753 7.316 16.747 1.00 97.25 379 MET A CA 1
ATOM 3007 C C . MET A 1 379 ? 22.058 8.249 17.761 1.00 97.25 379 MET A C 1
ATOM 3009 O O . MET A 1 379 ? 22.310 9.454 17.769 1.00 97.25 379 MET A O 1
ATOM 3013 N N . GLY A 1 380 ? 21.156 7.736 18.604 1.00 96.38 380 GLY A N 1
ATOM 3014 C CA . GLY A 1 380 ? 20.416 8.520 19.599 1.00 96.38 380 GLY A CA 1
ATOM 3015 C C . GLY A 1 380 ? 19.337 9.439 19.010 1.00 96.38 380 GLY A C 1
ATOM 3016 O O . GLY A 1 380 ? 18.854 10.353 19.694 1.00 96.38 380 GLY A O 1
ATOM 3017 N N . MET A 1 381 ? 18.953 9.223 17.749 1.00 97.88 381 MET A N 1
ATOM 3018 C CA . MET A 1 381 ? 17.891 9.971 17.078 1.00 97.88 381 MET A CA 1
ATOM 3019 C C . MET A 1 381 ? 16.505 9.462 17.502 1.00 97.88 381 MET A C 1
ATOM 3021 O O . MET A 1 381 ? 16.342 8.358 18.017 1.00 97.88 381 MET A O 1
ATOM 3025 N N . ASN A 1 382 ? 15.478 10.289 17.300 1.00 97.31 382 ASN A N 1
ATOM 3026 C CA . ASN A 1 382 ? 14.088 9.974 17.648 1.00 97.31 382 ASN A CA 1
ATOM 3027 C C . ASN A 1 382 ? 13.105 10.131 16.481 1.00 97.31 382 ASN A C 1
ATOM 3029 O O . ASN A 1 382 ? 11.923 9.837 16.649 1.00 97.31 382 ASN A O 1
ATOM 3033 N N . THR A 1 383 ? 13.574 10.602 15.323 1.00 97.81 383 THR A N 1
ATOM 3034 C CA . THR A 1 383 ? 12.713 10.948 14.190 1.00 97.81 383 THR A CA 1
ATOM 3035 C C . THR A 1 383 ? 13.394 10.626 12.864 1.00 97.81 383 THR A C 1
ATOM 3037 O O . THR A 1 383 ? 14.594 10.832 12.703 1.00 97.81 383 THR A O 1
ATOM 3040 N N . ILE A 1 384 ? 12.602 10.169 11.898 1.00 97.69 384 ILE A N 1
ATOM 3041 C CA . ILE A 1 384 ? 12.966 10.078 10.484 1.00 97.69 384 ILE A CA 1
ATOM 3042 C C . ILE A 1 384 ? 11.995 10.977 9.718 1.00 97.69 384 ILE A C 1
ATOM 3044 O O . ILE A 1 384 ? 10.783 10.872 9.920 1.00 97.69 384 ILE A O 1
ATOM 3048 N N . ARG A 1 385 ? 12.512 11.849 8.850 1.00 97.31 385 ARG A N 1
ATOM 3049 C CA . ARG A 1 385 ? 11.700 12.592 7.879 1.00 97.31 385 ARG A CA 1
ATOM 3050 C C . ARG A 1 385 ? 11.686 11.825 6.559 1.00 97.31 385 ARG A C 1
ATOM 3052 O O . ARG A 1 385 ? 12.749 11.441 6.086 1.00 97.31 385 ARG A O 1
ATOM 3059 N N . LEU A 1 386 ? 10.497 11.624 5.998 1.00 94.00 386 LEU A N 1
ATOM 3060 C CA . LEU A 1 386 ? 10.268 11.032 4.677 1.00 94.00 386 LEU A CA 1
ATOM 3061 C C . LEU A 1 386 ? 10.000 12.137 3.656 1.00 94.00 386 LEU A C 1
ATOM 3063 O O . LEU A 1 386 ? 9.272 13.091 4.031 1.00 94.00 386 LEU A O 1
#

pLDDT: mean 93.26, std 12.87, range [29.95, 98.88]

Sequence (386 aa):
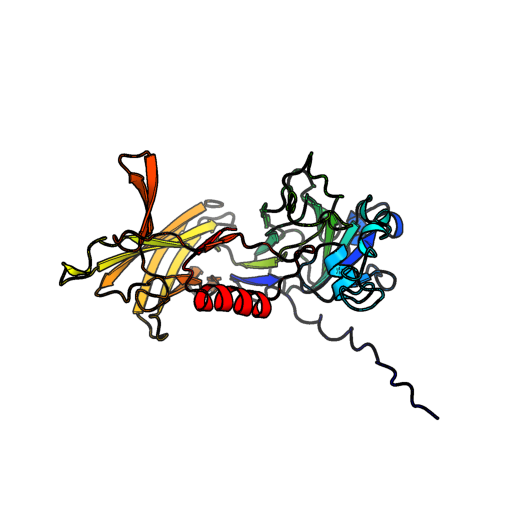MTAFLTFLFLTAAIYDKPLATWPGKQDAIPNWDFQQLCKVSKNTAALSEPGVDTSSWHHAPVSRCTLMGCLLAEGTYATDGPDGLWYSDNLDRFDQSPFTTPWVYRNQFRLSTSPKRHYFLQTNGITPAADLFLNGKQIADNITQSGSYGGHTYDITALVRKENALVVKVFPTNYQKHLAVGFVDWNPYPPDNGTGVWRDITIKQTGDVFMGPVSVLVDMDIHMEKNTNRRANITVRAQARNLSKRPVKFIAKAEIKTPDGKHLKTLTKTIRLGAKDSTTVELPAKIQDPQVWWPAAWGEQPLYSVQLSYSIGHDTSDVSPRTSFGIRTVSSELNTHNDTLFKVNGYSIQIRGGGYTSDMFLRWDPQYFGYVARYVLDMGMNTIRL

Organism: Gibberella moniliformis (strain M3125 / FGSC 7600) (NCBI:txid334819)

Nearest PDB structures (foldseek):
  6nzg-assembly1_B  TM=8.010E-01  e=9.117E-20  Bacteroides uniformis
  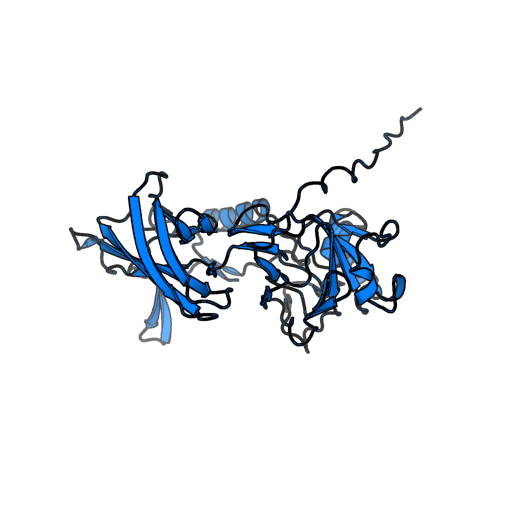5uj6-assembly1_B  TM=8.076E-01  e=1.668E-19  Bacteroides uniformis str. 3978 T3 ii
  5uj6-assembly1_A  TM=8.009E-01  e=6.237E-19  Bacteroides uniformis str. 3978 T3 ii
  6d8g-assembly1_A  TM=7.739E-01  e=6.589E-19  Bacteroides uniformis str. 3978 T3 ii
  6d8g-assembly1_B  TM=7.686E-01  e=3.425E-18  Bacteroides uniformis str. 3978 T3 ii

InterPro domains:
  IPR006102 Glycoside hydrolase family 2, immunoglobulin-like beta-sandwich [PF00703] (219-328)
  IPR008979 Galactose-binding-like domain superfamily [SSF49785] (31-206)
  IPR013783 Immunoglobulin-like fold [G3DSA:2.60.40.10] (216-328)
  IPR017853 Glycoside hydrolase superfamily [SSF51445] (325-386)
  IPR036156 Beta-Galactosidase/glucuronidase domain superfamily [SSF49303] (219-320)
  IPR043534 Exo-beta-D-glucosaminidase/Endo-beta-mannosidase [PTHR43536] (31-386)
  IPR054593 Beta-mannosidase-like, galactose-binding domain-like [PF22666] (64-172)

Mean predicted aligned error: 5.48 Å

Foldseek 3Di:
DDDDPPPDPPPPPPAPDAAQAAFAGKDFQQWWFKDFCVVQDPQQLVLWAPPDDSVVTQIARGRFFAPVRRCCRSPVAACDDCCHCVHDCNVVVDDLVRLQGKMKIKDKHFHPDDPQKWKKKKAQFFPAFWFKYKNSDTQDHRVRGGAGRDMDITTCNVRDDRMMMMMTIWHQHDPVPTNGDDDVVVDPQGSNNLGGRLDTTIMHMFGQKDKADKDKDKDFDLCQVVDPWGKIKIKIKIKIWGNAQAKAKKKKWKFKAWLVRHTDDIFIDIDIDGGGDMDMDITMDMDIPHPAADFPVPDHHRKMWMKMWIGGVPHTGHIHDIDIDGRKDWDWDQDPVRDIWIDISNHTDDAFEEEDDADSRSDDDPVVVVVVVVVCVVVVGRDYHD

Radius of gyration: 24.34 Å; Cα contacts (8 Å, |Δi|>4): 880; chains: 1; bounding box: 68×65×70 Å